Protein AF-A0A7S3SY01-F1 (afdb_monomer)

Secondary structure (DSSP, 8-state):
--------B-----------THHHHTTGGGS--TT--HHHHHHHHHHHHHHHHHHHHHHHHHHHHHHHHHHHHHHHHHHTT--GGGGTT--SSSPPPHHHHHHHHHHHHHHHHSTTHHHHHHHHHHHHHHHHHHT--TTTTEEEEPPP-----TTSHHHHHHHHHHHHHGGGEEEEEE---BSGGGT-SSBGGGSBS-TTT--BHHHHHHHHHHHHHHHTT-SSPPPEEEEE-TTTHHHHHHHHHHTGGGG--GGGEEEEEPPEEEPB-BTT-PBPEETTEEEEE-EEE--TTHHHHHHHHTSHHHHHHHTT--EEEEEETT-GGGGGTHHHHHHHHHHHT-SEEEEEE---TT-SS-EEEEEEE-S-SSSPPEEEEEEE-HHHHHHHHHHHTTTS--S---TTTSS-SSPEEEEEEEEEHHHHHHHHHHHTT---B-----BSSTT--BBSS--

InterPro domains:
  IPR002618 UDPGP family [PF01704] (169-316)
  IPR029044 Nucleotide-diphospho-sugar transferases [G3DSA:3.90.550.10] (64-455)
  IPR029044 Nucleotide-diphospho-sugar transferases [SSF53448] (73-449)
  IPR039741 UDP-sugar pyrophosphorylase [PTHR11952] (41-452)

Mean predicted aligned error: 10.49 Å

Structure (mmCIF, N/CA/C/O backbone):
data_AF-A0A7S3SY01-F1
#
_entry.id   AF-A0A7S3SY01-F1
#
loop_
_atom_site.group_PDB
_atom_site.id
_atom_site.type_symbol
_atom_site.label_atom_id
_atom_site.label_alt_id
_atom_site.label_comp_id
_atom_site.label_asym_id
_atom_site.label_entity_id
_atom_site.label_seq_id
_atom_site.pdbx_PDB_ins_code
_atom_s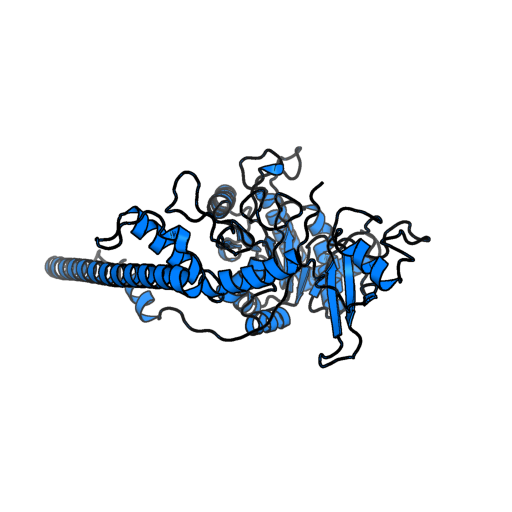ite.Cartn_x
_atom_site.Cartn_y
_atom_site.Cartn_z
_atom_site.occupancy
_atom_site.B_iso_or_equiv
_atom_site.auth_seq_id
_atom_site.auth_comp_id
_atom_site.auth_asym_id
_atom_site.auth_atom_id
_atom_site.pdbx_PDB_model_num
ATOM 1 N N . GLY A 1 1 ? 14.876 13.673 17.429 1.00 25.23 1 GLY A N 1
ATOM 2 C CA . GLY A 1 1 ? 14.169 13.145 16.247 1.00 25.23 1 GLY A CA 1
ATOM 3 C C . GLY A 1 1 ? 13.384 11.919 16.656 1.00 25.23 1 GLY A C 1
ATOM 4 O O . GLY A 1 1 ? 13.842 11.224 17.552 1.00 25.23 1 GLY A O 1
ATOM 5 N N . SER A 1 2 ? 12.212 11.679 16.065 1.00 22.50 2 S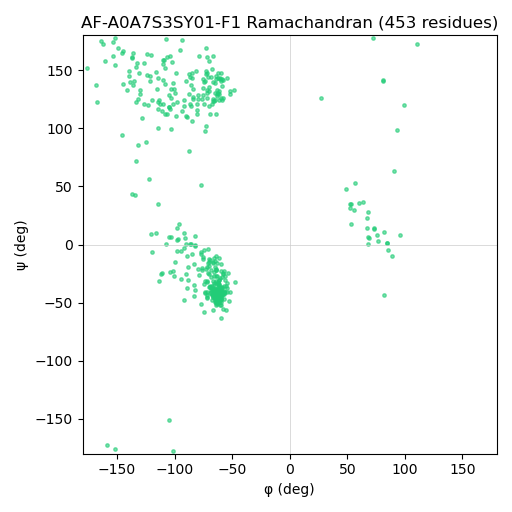ER A N 1
ATOM 6 C CA . SER A 1 2 ? 11.451 10.441 16.280 1.00 22.50 2 SER A CA 1
ATOM 7 C C . SER A 1 2 ? 11.623 9.534 15.068 1.00 22.50 2 SER A C 1
ATOM 9 O O . SER A 1 2 ? 10.975 9.753 14.044 1.00 22.50 2 SER A O 1
ATOM 11 N N . THR A 1 3 ? 12.516 8.564 15.196 1.00 22.56 3 THR A N 1
ATOM 12 C CA . THR A 1 3 ? 12.716 7.463 14.255 1.00 22.56 3 THR A CA 1
ATOM 13 C C . THR A 1 3 ? 11.440 6.622 14.182 1.00 22.56 3 THR A C 1
ATOM 15 O O . THR A 1 3 ? 10.848 6.311 15.215 1.00 22.56 3 THR A O 1
ATOM 18 N N . VAL A 1 4 ? 10.962 6.336 12.970 1.00 24.36 4 VAL A N 1
ATOM 19 C CA . VAL A 1 4 ? 9.691 5.633 12.735 1.00 24.36 4 VAL A CA 1
ATOM 20 C C . VAL A 1 4 ? 10.005 4.209 12.308 1.00 24.36 4 VAL A C 1
ATOM 22 O O . VAL A 1 4 ? 10.827 4.012 11.426 1.00 24.36 4 VAL A O 1
ATOM 25 N N . GLN A 1 5 ? 9.387 3.245 12.984 1.00 22.55 5 GLN A N 1
ATOM 26 C CA . GLN A 1 5 ? 9.589 1.815 12.799 1.00 22.55 5 GLN A CA 1
ATOM 27 C C . GLN A 1 5 ? 8.286 1.231 12.260 1.00 22.55 5 GLN A C 1
ATOM 29 O O . GLN A 1 5 ? 7.280 1.305 12.958 1.00 22.55 5 GLN A O 1
ATOM 34 N N . GLU A 1 6 ? 8.298 0.681 11.051 1.00 28.80 6 GLU A N 1
ATOM 35 C CA . GLU A 1 6 ? 7.210 -0.135 10.506 1.00 28.80 6 GLU A CA 1
ATOM 36 C C . GLU A 1 6 ? 7.752 -1.551 10.326 1.00 28.80 6 GLU A C 1
ATOM 38 O O . GLU A 1 6 ? 8.770 -1.699 9.654 1.00 28.80 6 GLU A O 1
ATOM 43 N N . ASN A 1 7 ? 7.148 -2.585 10.932 1.00 26.22 7 ASN A N 1
ATOM 44 C CA . ASN A 1 7 ? 7.417 -3.967 10.504 1.00 26.22 7 ASN A CA 1
ATOM 45 C C . ASN A 1 7 ? 6.472 -5.025 11.076 1.00 26.22 7 ASN A C 1
ATOM 47 O O . ASN A 1 7 ? 6.173 -5.033 12.267 1.00 26.22 7 ASN A O 1
ATOM 51 N N . MET A 1 8 ? 6.056 -5.940 10.204 1.00 30.03 8 MET A N 1
ATOM 52 C CA . MET A 1 8 ? 4.757 -6.601 10.259 1.00 30.03 8 MET A CA 1
ATOM 53 C C . MET A 1 8 ? 4.859 -8.155 10.125 1.00 30.03 8 MET A C 1
ATOM 55 O O . MET A 1 8 ? 5.697 -8.608 9.345 1.00 30.03 8 MET A O 1
ATOM 59 N N . SER A 1 9 ? 3.974 -8.962 10.770 1.00 29.03 9 SER A N 1
ATOM 60 C CA . SER A 1 9 ? 3.659 -10.416 10.487 1.00 29.03 9 SER A CA 1
ATOM 61 C C . SER A 1 9 ? 2.325 -10.906 11.165 1.00 29.03 9 SER A C 1
ATOM 63 O O . SER A 1 9 ? 1.754 -10.110 11.905 1.00 29.03 9 SER A O 1
ATOM 65 N N . GLU A 1 10 ? 1.745 -12.129 11.021 1.00 25.17 10 GLU A N 1
ATOM 66 C CA . GLU A 1 10 ? 1.272 -12.904 9.825 1.00 25.17 10 GLU A CA 1
ATOM 67 C C . GLU A 1 10 ? 0.272 -14.076 10.188 1.00 25.17 10 GLU A C 1
ATOM 69 O O . GLU A 1 10 ? 0.109 -14.381 11.363 1.00 25.17 10 GLU A O 1
ATOM 74 N N . ILE A 1 11 ? -0.343 -14.759 9.184 1.00 22.17 11 ILE A N 1
ATOM 75 C CA . ILE A 1 11 ? -0.982 -16.127 9.182 1.00 22.17 11 ILE A CA 1
ATOM 76 C C . ILE A 1 11 ? -2.530 -16.322 9.447 1.00 22.17 11 ILE A C 1
ATOM 78 O O . ILE A 1 11 ? -2.972 -16.566 10.562 1.00 22.17 11 ILE A O 1
ATOM 82 N N . SER A 1 12 ? -3.306 -16.467 8.345 1.00 19.11 12 SER A N 1
ATOM 83 C CA . SER A 1 12 ? -4.350 -17.505 8.014 1.00 19.11 12 SER A CA 1
ATOM 84 C C . SER A 1 12 ? -5.848 -17.558 8.495 1.00 19.11 12 SER A C 1
ATOM 86 O O . SER A 1 12 ? -6.167 -17.429 9.669 1.00 19.11 12 SER A O 1
ATOM 88 N N . VAL A 1 13 ? -6.709 -17.995 7.536 1.00 21.23 13 VAL A N 1
ATOM 89 C CA . VAL A 1 13 ? -7.993 -18.785 7.594 1.00 21.23 13 VAL A CA 1
ATOM 90 C C . VAL A 1 13 ? -9.406 -18.122 7.518 1.00 21.23 13 VAL A C 1
ATOM 92 O O . VAL A 1 13 ? -9.901 -17.498 8.449 1.00 21.23 13 VAL A O 1
ATOM 95 N N . SER A 1 14 ? -10.143 -18.552 6.469 1.00 21.08 14 SER A N 1
ATOM 96 C CA . SER A 1 14 ? -11.618 -18.663 6.261 1.00 21.08 14 SER A CA 1
ATOM 97 C C . SER A 1 14 ? -12.467 -17.437 5.869 1.00 21.08 14 SER A C 1
ATOM 99 O O . SER A 1 14 ? -12.270 -16.327 6.345 1.00 21.08 14 SER A O 1
ATOM 101 N N . ALA A 1 15 ? -13.446 -17.672 4.975 1.00 23.27 15 ALA A N 1
ATOM 102 C CA . ALA A 1 15 ? -14.316 -16.653 4.380 1.00 23.27 15 ALA A CA 1
ATOM 103 C C . ALA A 1 15 ? -15.758 -17.151 4.129 1.00 23.27 15 ALA A C 1
ATOM 105 O O . ALA A 1 15 ? -15.952 -18.243 3.595 1.00 23.27 15 ALA A O 1
ATOM 106 N N . SER A 1 16 ? -16.743 -16.300 4.438 1.00 25.44 16 SER A N 1
ATOM 107 C CA . SER A 1 16 ? -18.125 -16.246 3.910 1.00 25.44 16 SER A CA 1
ATOM 108 C C . SER A 1 16 ? -18.825 -15.014 4.528 1.00 25.44 16 SER A C 1
ATOM 110 O O . SER A 1 16 ? -18.440 -14.587 5.611 1.00 25.44 16 SER A O 1
ATOM 112 N N . SER A 1 17 ? -19.819 -14.345 3.934 1.00 31.20 17 SER A N 1
ATOM 113 C CA . SER A 1 17 ? -20.401 -14.378 2.577 1.00 31.20 17 SER A CA 1
ATOM 114 C C . SER A 1 17 ? -21.181 -13.070 2.325 1.00 31.20 17 SER A C 1
ATOM 116 O O . SER A 1 17 ? -21.596 -12.414 3.278 1.00 31.20 17 SER A O 1
ATOM 118 N N . GLY A 1 18 ? -21.403 -12.701 1.056 1.00 28.14 18 GLY A N 1
ATOM 119 C CA . GLY A 1 18 ? -22.212 -11.537 0.656 1.00 28.14 18 GLY A CA 1
ATOM 120 C C . GLY A 1 18 ? -23.689 -11.850 0.362 1.00 28.14 18 GLY A C 1
ATOM 121 O O . GLY A 1 18 ? -24.106 -13.007 0.381 1.00 28.14 18 GLY A O 1
ATOM 122 N N . LEU A 1 19 ? -24.461 -10.794 0.082 1.00 35.44 19 LEU A N 1
ATOM 123 C CA . LEU A 1 19 ? -25.889 -10.822 -0.282 1.00 35.44 19 LEU A CA 1
ATOM 124 C C . LEU A 1 19 ? -26.143 -11.370 -1.708 1.00 35.44 19 LEU A C 1
ATOM 126 O O . LEU A 1 19 ? -25.219 -11.442 -2.517 1.00 35.44 19 LEU A O 1
ATOM 130 N N . THR A 1 20 ? -27.381 -11.791 -2.005 1.00 42.66 20 THR A N 1
ATOM 131 C CA . THR A 1 20 ? -27.707 -12.689 -3.138 1.00 42.66 20 THR A CA 1
ATOM 132 C C . THR A 1 20 ? -28.359 -12.003 -4.352 1.00 42.66 20 THR A C 1
ATOM 134 O O . THR A 1 20 ? -28.907 -10.907 -4.254 1.00 42.66 20 THR A O 1
ATOM 137 N N . GLU A 1 21 ? -28.337 -12.677 -5.514 1.00 35.19 21 GLU A N 1
ATOM 138 C CA . GLU A 1 21 ? -28.852 -12.169 -6.805 1.00 35.19 21 GLU A CA 1
ATOM 139 C C . GLU A 1 21 ? -30.320 -11.697 -6.773 1.00 35.19 21 GLU A C 1
ATOM 141 O O . GLU A 1 21 ? -30.650 -10.702 -7.415 1.00 35.19 21 GLU A O 1
ATOM 146 N N . ASP A 1 22 ? -31.188 -12.315 -5.962 1.00 39.00 22 ASP A N 1
ATOM 147 C CA . ASP A 1 22 ? -32.607 -11.920 -5.821 1.00 39.00 22 ASP A CA 1
ATOM 148 C C . ASP A 1 22 ? -32.790 -10.489 -5.258 1.00 39.00 22 ASP A C 1
ATOM 150 O O . ASP A 1 22 ? -33.862 -9.889 -5.373 1.00 39.00 22 ASP A O 1
ATOM 154 N N . GLN A 1 23 ? -31.739 -9.910 -4.665 1.00 42.19 23 GLN A N 1
ATOM 155 C CA . GLN A 1 23 ? -31.722 -8.523 -4.189 1.00 42.19 23 GLN A CA 1
ATOM 156 C C . GLN A 1 23 ? -31.282 -7.527 -5.277 1.00 42.19 23 GLN A C 1
ATOM 158 O O . GLN A 1 23 ? -31.591 -6.341 -5.163 1.00 42.19 23 GLN A O 1
ATOM 163 N N . LEU A 1 24 ? -30.616 -7.989 -6.344 1.00 40.75 24 LEU A N 1
ATOM 164 C CA . LEU A 1 24 ? -30.212 -7.161 -7.487 1.00 40.75 24 LEU A CA 1
ATOM 165 C C . LEU A 1 24 ? -31.357 -7.004 -8.501 1.00 40.75 24 LEU A C 1
ATOM 167 O O . LEU A 1 24 ? -31.653 -5.882 -8.913 1.00 40.75 24 LEU A O 1
ATOM 171 N N . ASP A 1 25 ? -32.069 -8.087 -8.828 1.00 39.84 25 ASP A N 1
ATOM 172 C CA . ASP A 1 25 ? -33.169 -8.057 -9.811 1.00 39.84 25 ASP A CA 1
ATOM 173 C C . ASP A 1 25 ? -34.325 -7.125 -9.403 1.00 39.84 25 ASP A C 1
ATOM 175 O O . ASP A 1 25 ? -34.980 -6.507 -10.247 1.00 39.84 25 ASP A O 1
ATOM 179 N N . ARG A 1 26 ? -34.561 -6.953 -8.097 1.00 45.09 26 ARG A N 1
ATOM 180 C CA . ARG A 1 26 ? -35.640 -6.092 -7.580 1.00 45.09 26 ARG A CA 1
ATOM 181 C C . ARG A 1 26 ? -35.368 -4.595 -7.740 1.00 45.09 26 ARG A C 1
ATOM 183 O O . ARG A 1 26 ? -36.321 -3.819 -7.742 1.00 45.09 26 ARG A O 1
ATOM 190 N N . LEU A 1 27 ? -34.108 -4.186 -7.902 1.00 40.72 27 LEU A N 1
ATOM 191 C CA . LEU A 1 27 ? -33.744 -2.788 -8.167 1.00 40.72 27 LEU A CA 1
ATOM 192 C C . LEU A 1 27 ? -33.972 -2.394 -9.637 1.00 40.72 27 LEU A C 1
ATOM 194 O O . LEU A 1 27 ? -34.266 -1.234 -9.915 1.00 40.72 27 LEU A O 1
ATOM 198 N N . ALA A 1 28 ? -33.921 -3.350 -10.570 1.00 38.06 28 ALA A N 1
ATOM 199 C CA . ALA A 1 28 ? -34.097 -3.100 -12.005 1.00 38.06 28 ALA A CA 1
ATOM 200 C C . ALA A 1 28 ? -35.563 -2.851 -12.436 1.00 38.06 28 ALA A C 1
ATOM 202 O O . ALA A 1 28 ? -35.820 -2.414 -13.558 1.00 38.06 28 ALA A O 1
ATOM 203 N N . GLY A 1 29 ? -36.544 -3.119 -11.566 1.00 43.03 29 GLY A N 1
ATOM 204 C CA . GLY A 1 29 ? -37.974 -3.045 -11.899 1.00 43.03 29 GLY A CA 1
ATOM 205 C C . GLY A 1 29 ? -38.589 -1.637 -11.967 1.00 43.03 29 GLY A C 1
ATOM 206 O O . GLY A 1 29 ? -39.755 -1.513 -12.336 1.00 43.03 29 GLY A O 1
ATOM 207 N N . LEU A 1 30 ? -37.852 -0.582 -11.600 1.00 45.59 30 LEU A N 1
ATOM 208 C CA . LEU A 1 30 ? -38.417 0.754 -11.343 1.00 45.59 30 LEU A CA 1
ATOM 209 C C . LEU A 1 30 ? -38.505 1.694 -12.567 1.00 45.59 30 LEU A C 1
ATOM 211 O O . LEU A 1 30 ? -39.165 2.727 -12.480 1.00 45.59 30 LEU A O 1
ATOM 215 N N . GLU A 1 31 ? -37.907 1.355 -13.715 1.00 39.91 31 GLU A N 1
ATOM 216 C CA . GLU A 1 31 ? -37.742 2.290 -14.852 1.00 39.91 31 GLU A CA 1
ATOM 217 C C . GLU A 1 31 ? -38.793 2.187 -15.987 1.00 39.91 31 GLU A C 1
ATOM 219 O O . GLU A 1 31 ? -38.589 2.728 -17.074 1.00 39.91 31 GLU A O 1
ATOM 224 N N . ARG A 1 32 ? -39.936 1.504 -15.800 1.00 45.91 32 ARG A N 1
ATOM 225 C CA . ARG A 1 32 ? -40.962 1.346 -16.864 1.00 45.91 32 ARG A CA 1
ATOM 226 C C . ARG A 1 32 ? -42.390 1.652 -16.402 1.00 45.91 32 ARG A C 1
ATOM 228 O O . ARG A 1 32 ? -43.142 0.739 -16.078 1.00 45.91 32 ARG A O 1
ATOM 235 N N . LEU A 1 33 ? -42.792 2.928 -16.436 1.00 49.12 33 LEU A N 1
ATOM 236 C CA . LEU A 1 33 ? -44.135 3.371 -16.002 1.00 49.12 33 LEU A CA 1
ATOM 237 C C . LEU A 1 33 ? -45.012 4.067 -17.066 1.00 49.12 33 LEU A C 1
ATOM 239 O O . LEU A 1 33 ? -46.194 4.302 -16.813 1.00 49.12 33 LEU A O 1
ATOM 243 N N . ASP A 1 34 ? -44.504 4.357 -18.268 1.00 44.53 34 ASP A N 1
ATOM 244 C CA . ASP A 1 34 ? -45.186 5.290 -19.188 1.00 44.53 34 ASP A CA 1
ATOM 245 C C . ASP A 1 34 ? -46.277 4.699 -20.113 1.00 44.53 34 ASP A C 1
ATOM 247 O O . ASP A 1 34 ? -46.916 5.443 -20.855 1.00 44.53 34 ASP A O 1
ATOM 251 N N . ALA A 1 35 ? -46.568 3.392 -20.049 1.00 48.69 35 ALA A N 1
ATOM 252 C CA . ALA A 1 35 ? -47.452 2.708 -21.015 1.00 48.69 35 ALA A CA 1
ATOM 253 C C . ALA A 1 35 ? -48.718 2.028 -20.434 1.00 48.69 35 ALA A C 1
ATOM 255 O O . ALA A 1 35 ? -49.389 1.289 -21.150 1.00 48.69 35 ALA A O 1
ATOM 256 N N . LEU A 1 36 ? -49.055 2.245 -19.156 1.00 50.06 36 LEU A N 1
ATOM 257 C CA . LEU A 1 36 ? -50.156 1.544 -18.464 1.00 50.06 36 LEU A CA 1
ATOM 258 C C . LEU A 1 36 ? -51.472 2.344 -18.395 1.00 50.06 36 LEU A C 1
ATOM 260 O O . LEU A 1 36 ? -51.444 3.574 -18.270 1.00 50.06 36 LEU A O 1
ATOM 264 N N . ASP A 1 37 ? -52.613 1.640 -18.430 1.00 57.25 37 ASP A N 1
ATOM 265 C CA . ASP A 1 37 ? -53.967 2.212 -18.326 1.00 57.25 37 ASP A CA 1
ATOM 266 C C . ASP A 1 37 ? -54.238 2.818 -16.930 1.00 57.25 37 ASP A C 1
ATOM 268 O O . ASP A 1 37 ? -53.548 2.538 -15.950 1.00 57.25 37 ASP A O 1
ATOM 272 N N . ARG A 1 38 ? -55.264 3.670 -16.800 1.00 54.19 38 ARG A N 1
ATOM 273 C CA . ARG A 1 38 ? -55.612 4.362 -15.545 1.00 54.19 38 ARG A CA 1
ATOM 274 C C . ARG A 1 38 ? -55.922 3.417 -14.382 1.00 54.19 38 ARG A C 1
ATOM 276 O O . ARG A 1 38 ? -55.750 3.830 -13.234 1.00 54.19 38 ARG A O 1
ATOM 283 N N . ARG A 1 39 ? -56.401 2.198 -14.654 1.00 50.94 39 ARG A N 1
ATOM 284 C CA . ARG A 1 39 ? -56.648 1.187 -13.616 1.00 50.94 39 ARG A CA 1
ATOM 285 C C . ARG A 1 39 ? -55.336 0.546 -13.166 1.00 50.94 39 ARG A C 1
ATOM 287 O O . ARG A 1 39 ? -55.002 0.641 -11.989 1.00 50.94 39 ARG A O 1
ATOM 294 N N . ASP A 1 40 ? -54.542 0.069 -14.119 1.00 55.31 40 ASP A N 1
ATOM 295 C CA . ASP A 1 40 ? -53.221 -0.518 -13.878 1.00 55.31 40 ASP A CA 1
ATOM 296 C C . ASP A 1 40 ? -52.267 0.461 -13.177 1.00 55.31 40 ASP A C 1
ATOM 298 O O . ASP A 1 40 ? -51.531 0.070 -12.278 1.00 55.31 40 ASP A O 1
ATOM 302 N N . ARG A 1 41 ? -52.318 1.762 -13.507 1.00 50.66 41 ARG A N 1
ATOM 303 C CA . ARG A 1 41 ? -51.557 2.813 -12.803 1.00 50.66 41 ARG A CA 1
ATOM 304 C C . ARG A 1 41 ? -51.940 2.942 -11.327 1.00 50.66 41 ARG A C 1
ATOM 306 O O . ARG A 1 41 ? -51.076 3.252 -10.512 1.00 50.66 41 ARG A O 1
ATOM 313 N N . ARG A 1 42 ? -53.210 2.726 -10.965 1.00 54.91 42 ARG A N 1
ATOM 314 C CA . ARG A 1 42 ? -53.659 2.746 -9.560 1.00 54.91 42 ARG A CA 1
ATOM 315 C C . ARG A 1 42 ? -53.160 1.520 -8.807 1.00 54.91 42 ARG A C 1
ATOM 317 O O . ARG A 1 42 ? -52.629 1.672 -7.710 1.00 54.91 42 ARG A O 1
ATOM 324 N N . ASP A 1 43 ? -53.280 0.349 -9.419 1.00 59.88 43 ASP A N 1
ATOM 325 C CA . ASP A 1 43 ? -52.864 -0.914 -8.809 1.00 59.88 43 ASP A CA 1
ATOM 326 C C . ASP A 1 43 ? -51.325 -0.994 -8.696 1.00 59.88 43 ASP A C 1
ATOM 328 O O . ASP A 1 43 ? -50.801 -1.410 -7.664 1.00 59.88 43 ASP A O 1
ATOM 332 N N . ALA A 1 44 ? -50.587 -0.470 -9.683 1.00 53.44 44 ALA A N 1
ATOM 333 C CA . ALA A 1 44 ? -49.133 -0.301 -9.629 1.00 53.44 44 ALA A CA 1
ATOM 334 C C . ALA A 1 44 ? -48.687 0.709 -8.556 1.00 53.44 44 ALA A C 1
ATOM 336 O O . ALA A 1 44 ? -47.713 0.455 -7.849 1.00 53.44 44 ALA A O 1
ATOM 337 N N . CYS A 1 45 ? -49.402 1.828 -8.385 1.00 52.69 45 CYS A N 1
ATOM 338 C CA . CYS A 1 45 ? -49.097 2.799 -7.330 1.00 52.69 45 CYS A CA 1
ATOM 339 C C . CYS A 1 45 ? -49.327 2.196 -5.931 1.00 52.69 45 CYS A C 1
ATOM 341 O O . CYS A 1 45 ? -48.453 2.282 -5.072 1.00 52.69 45 CYS A O 1
ATOM 343 N N . ALA A 1 46 ? -50.440 1.482 -5.729 1.00 62.31 46 ALA A N 1
ATOM 344 C CA . ALA A 1 46 ? -50.715 0.767 -4.481 1.00 62.31 46 ALA A CA 1
ATOM 345 C C . ALA A 1 46 ? -49.679 -0.342 -4.196 1.00 62.31 46 ALA A C 1
ATOM 347 O O . ALA A 1 46 ? -49.280 -0.542 -3.047 1.00 62.31 46 ALA A O 1
ATOM 348 N N . ALA A 1 47 ? -49.196 -1.039 -5.231 1.00 63.41 47 ALA A N 1
ATOM 349 C CA . ALA A 1 47 ? -48.107 -2.006 -5.104 1.00 63.41 47 ALA A CA 1
ATOM 350 C C . ALA A 1 47 ? -46.771 -1.336 -4.727 1.00 63.41 47 ALA A C 1
ATOM 352 O O . ALA A 1 47 ? -46.045 -1.865 -3.883 1.00 63.41 47 ALA A O 1
ATOM 353 N N . ALA A 1 48 ? -46.465 -0.163 -5.290 1.00 49.62 48 ALA A N 1
ATOM 354 C CA . ALA A 1 48 ? -45.279 0.623 -4.948 1.00 49.62 48 ALA A CA 1
ATOM 355 C C . ALA A 1 48 ? -45.337 1.169 -3.508 1.00 49.62 48 ALA A C 1
ATOM 357 O O . ALA A 1 48 ? -44.355 1.057 -2.776 1.00 49.62 48 ALA A O 1
ATOM 358 N N . GLU A 1 49 ? -46.490 1.673 -3.055 1.00 54.53 49 GLU A N 1
ATOM 359 C CA . GLU A 1 49 ? -46.706 2.078 -1.657 1.00 54.53 49 GLU A CA 1
ATOM 360 C C . GLU A 1 49 ? -46.550 0.888 -0.696 1.00 54.53 49 GLU A C 1
ATOM 362 O O . GLU A 1 49 ? -45.848 0.985 0.313 1.00 54.53 49 GLU A O 1
ATOM 367 N N . ALA A 1 50 ? -47.132 -0.270 -1.025 1.00 64.50 50 ALA A N 1
ATOM 368 C CA . ALA A 1 50 ? -46.974 -1.490 -0.234 1.00 64.50 50 ALA A CA 1
ATOM 369 C C . ALA A 1 50 ? -45.511 -1.973 -0.189 1.00 64.50 50 ALA A C 1
ATOM 371 O O . ALA A 1 50 ? -45.044 -2.422 0.862 1.00 64.50 50 ALA A O 1
ATOM 372 N N . ALA A 1 51 ? -44.770 -1.851 -1.295 1.00 61.31 51 ALA A N 1
ATOM 373 C CA . ALA A 1 51 ? -43.342 -2.150 -1.354 1.00 61.31 51 ALA A CA 1
ATOM 374 C C . ALA A 1 51 ? -42.520 -1.171 -0.501 1.00 61.31 51 ALA A C 1
ATOM 376 O O . ALA A 1 51 ? -41.699 -1.621 0.293 1.00 61.31 51 ALA A O 1
ATOM 377 N N . ALA A 1 52 ? -42.788 0.136 -0.576 1.00 52.66 52 ALA A N 1
ATOM 378 C CA . ALA A 1 52 ? -42.123 1.157 0.237 1.00 52.66 52 ALA A CA 1
ATOM 379 C C . ALA A 1 52 ? -42.381 0.965 1.744 1.00 52.66 52 ALA A C 1
ATOM 381 O O . ALA A 1 52 ? -41.452 1.037 2.547 1.00 52.66 52 ALA A O 1
ATOM 382 N N . VAL A 1 53 ? -43.614 0.627 2.142 1.00 65.81 53 VAL A N 1
ATOM 383 C CA . VAL A 1 53 ? -43.946 0.276 3.537 1.00 65.81 53 VAL A CA 1
ATOM 384 C C . VAL A 1 53 ? -43.250 -1.017 3.978 1.00 65.81 53 VAL A C 1
ATOM 386 O O . VAL A 1 53 ? -42.885 -1.150 5.148 1.00 65.81 53 VAL A O 1
ATOM 389 N N . ARG A 1 54 ? -43.051 -1.982 3.072 1.00 67.69 54 ARG A N 1
ATOM 390 C CA . ARG A 1 54 ? -42.340 -3.235 3.369 1.00 67.69 54 ARG A CA 1
ATOM 391 C C . ARG A 1 54 ? -40.830 -3.022 3.492 1.00 67.69 54 ARG A C 1
ATOM 393 O O . ARG A 1 54 ? -40.249 -3.549 4.434 1.00 67.69 54 ARG A O 1
ATOM 400 N N . LEU A 1 55 ? -40.230 -2.216 2.617 1.00 57.81 55 LEU A N 1
ATOM 401 C CA . LEU A 1 55 ? -38.831 -1.780 2.697 1.00 57.81 55 LEU A CA 1
ATOM 402 C C . LEU A 1 55 ? -38.585 -1.005 3.994 1.00 57.81 55 LEU A C 1
ATOM 404 O O . LEU A 1 55 ? -37.801 -1.453 4.817 1.00 57.81 55 LEU A O 1
ATOM 408 N N . GLY A 1 56 ? -39.396 0.015 4.295 1.00 55.69 56 GLY A N 1
ATOM 409 C CA . GLY A 1 56 ? -39.308 0.757 5.559 1.00 55.69 56 GLY A CA 1
ATOM 410 C C . GLY A 1 56 ? -39.624 -0.062 6.824 1.00 55.69 56 GLY A C 1
ATOM 411 O O . GLY A 1 56 ? -39.416 0.423 7.937 1.00 55.69 56 GLY A O 1
ATOM 412 N N . ARG A 1 57 ? -40.133 -1.298 6.696 1.00 55.50 57 ARG A N 1
ATOM 413 C CA . ARG A 1 57 ? -40.198 -2.286 7.790 1.00 55.50 57 ARG A CA 1
ATOM 414 C C . ARG A 1 57 ? -38.938 -3.148 7.871 1.00 55.50 57 ARG A C 1
ATOM 416 O O . ARG A 1 57 ? -38.530 -3.452 8.986 1.00 55.50 57 ARG A O 1
ATOM 423 N N . LEU A 1 58 ? -38.339 -3.519 6.740 1.00 55.81 58 LEU A N 1
ATOM 424 C CA . LEU A 1 58 ? -37.049 -4.214 6.686 1.00 55.81 58 LEU A CA 1
ATOM 425 C C . LEU A 1 58 ? -35.933 -3.312 7.228 1.00 55.81 58 LEU A C 1
ATOM 427 O O . LEU A 1 58 ? -35.285 -3.705 8.187 1.00 55.81 58 LEU A O 1
ATOM 431 N N . ASP A 1 59 ? -35.837 -2.060 6.769 1.00 54.22 59 ASP A N 1
ATOM 432 C CA . ASP A 1 59 ? -34.869 -1.070 7.273 1.00 54.22 59 ASP A CA 1
ATOM 433 C C . ASP A 1 59 ? -34.969 -0.890 8.799 1.00 54.22 59 ASP A C 1
ATOM 435 O O . ASP A 1 59 ? -33.966 -0.751 9.497 1.00 54.22 59 ASP A O 1
ATOM 439 N N . ARG A 1 60 ? -36.193 -0.926 9.348 1.00 53.16 60 ARG A N 1
ATOM 440 C CA . ARG A 1 60 ? -36.417 -0.870 10.801 1.00 53.16 60 ARG A CA 1
ATOM 441 C C . ARG A 1 60 ? -35.948 -2.134 11.514 1.00 53.16 60 ARG A C 1
ATOM 443 O O . ARG A 1 60 ? -35.366 -2.010 12.587 1.00 53.16 60 ARG A O 1
ATOM 450 N N . LEU A 1 61 ? -36.190 -3.317 10.954 1.00 52.31 61 LEU A N 1
ATOM 451 C CA . LEU A 1 61 ? -35.714 -4.581 11.523 1.00 52.31 61 LEU A CA 1
ATOM 452 C C . LEU A 1 61 ? -34.182 -4.650 11.498 1.00 52.31 61 LEU A C 1
ATOM 454 O O . LEU A 1 61 ? -33.582 -4.925 12.535 1.00 52.31 61 LEU A O 1
ATOM 458 N N . ASP A 1 62 ? -33.563 -4.281 10.377 1.00 65.12 62 ASP A N 1
ATOM 459 C CA . ASP A 1 62 ? -32.108 -4.221 10.214 1.00 65.12 62 ASP A CA 1
ATOM 460 C C . ASP A 1 62 ? -31.479 -3.176 11.153 1.00 65.12 62 ASP A C 1
ATOM 462 O O . ASP A 1 62 ? -30.440 -3.433 11.761 1.00 65.12 62 ASP A O 1
ATOM 466 N N . SER A 1 63 ? -32.131 -2.020 11.353 1.00 67.44 63 SER A N 1
ATOM 467 C CA . SER A 1 63 ? -31.692 -1.017 12.337 1.00 67.44 63 SER A CA 1
ATOM 468 C C . SER A 1 63 ? -31.787 -1.515 13.783 1.00 67.44 63 SER A C 1
ATOM 470 O O . SER A 1 63 ? -30.894 -1.248 14.585 1.00 67.44 63 SER A O 1
ATOM 472 N N . PHE A 1 64 ? -32.829 -2.281 14.116 1.00 69.19 64 PHE A N 1
ATOM 473 C CA . PHE A 1 64 ? -33.042 -2.815 15.461 1.00 69.19 64 PHE A CA 1
ATOM 474 C C . PHE A 1 64 ? -32.039 -3.927 15.795 1.00 69.19 64 PHE A C 1
ATOM 476 O O . PHE A 1 64 ? -31.497 -3.959 16.902 1.00 69.19 64 PHE A O 1
ATOM 483 N N . ASP A 1 65 ? -31.752 -4.800 14.826 1.00 82.06 65 ASP A N 1
ATOM 484 C CA . ASP A 1 65 ? -30.690 -5.801 14.919 1.00 82.06 65 ASP A CA 1
ATOM 485 C C . ASP A 1 65 ? -29.307 -5.133 15.009 1.00 82.06 65 ASP A C 1
ATOM 487 O O . ASP A 1 65 ? -28.534 -5.437 15.916 1.00 82.06 65 ASP A O 1
ATOM 491 N N . ALA A 1 66 ? -29.014 -4.128 14.175 1.00 85.19 66 ALA A N 1
ATOM 492 C CA . ALA A 1 66 ? -27.763 -3.371 14.256 1.00 85.19 66 ALA A CA 1
ATOM 493 C C . ALA A 1 66 ? -27.573 -2.679 15.621 1.00 85.19 66 ALA A C 1
ATOM 495 O O . ALA A 1 66 ? -26.492 -2.760 16.205 1.00 85.19 66 ALA A O 1
ATOM 496 N N . GLU A 1 67 ? -28.607 -2.055 16.189 1.00 86.25 67 GLU A N 1
ATOM 497 C CA . GLU A 1 67 ? -28.525 -1.507 17.546 1.00 86.25 67 GLU A CA 1
ATOM 498 C C . GLU A 1 67 ? -28.280 -2.593 18.608 1.00 86.25 67 GLU A C 1
ATOM 500 O O . GLU A 1 67 ? -27.480 -2.400 19.528 1.00 86.25 67 GLU A O 1
ATOM 505 N N . ALA A 1 68 ? -28.956 -3.743 18.506 1.00 88.31 68 ALA A N 1
ATOM 506 C CA . ALA A 1 68 ? -28.766 -4.857 19.433 1.00 88.31 68 ALA A CA 1
ATOM 507 C C . ALA A 1 68 ? -27.342 -5.434 19.347 1.00 88.31 68 ALA A C 1
ATOM 509 O O . ALA A 1 68 ? -26.708 -5.662 20.382 1.00 88.31 68 ALA A O 1
ATOM 510 N N . GLN A 1 69 ? -26.808 -5.587 18.134 1.00 91.56 69 GLN A N 1
ATOM 511 C CA . GLN A 1 69 ? -25.427 -5.994 17.871 1.00 91.56 69 GLN A CA 1
ATOM 512 C C . GLN A 1 69 ? -24.419 -4.978 18.417 1.00 91.56 69 GLN A C 1
ATOM 514 O O . GLN A 1 69 ? -23.449 -5.379 19.060 1.00 91.56 69 GLN A O 1
ATOM 519 N N . GLY A 1 70 ? -24.658 -3.676 18.230 1.00 92.75 70 GLY A N 1
ATOM 520 C CA . GLY A 1 70 ? -23.812 -2.603 18.761 1.00 92.75 70 GLY A CA 1
ATOM 521 C C . GLY A 1 70 ? -23.771 -2.585 20.292 1.00 92.75 70 GLY A C 1
ATOM 522 O O . GLY A 1 70 ? -22.689 -2.509 20.879 1.00 92.75 70 GLY A O 1
ATOM 523 N N . ARG A 1 7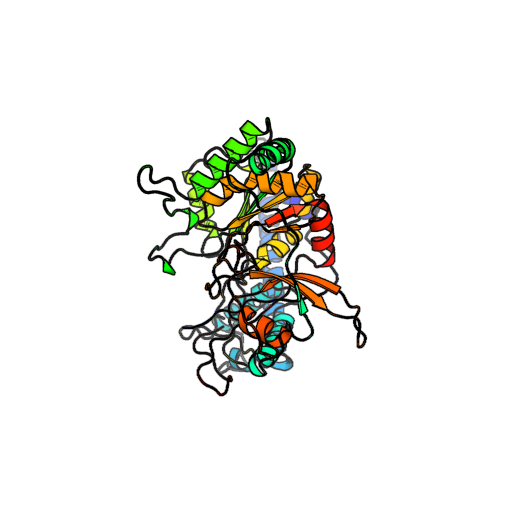1 ? -24.925 -2.749 20.958 1.00 91.62 71 ARG A N 1
ATOM 524 C CA . ARG A 1 71 ? -25.004 -2.922 22.424 1.00 91.62 71 ARG A CA 1
ATOM 525 C C . ARG A 1 71 ? -24.252 -4.168 22.898 1.00 91.62 71 ARG A C 1
ATOM 527 O O . ARG A 1 71 ? -23.481 -4.090 23.852 1.00 91.62 71 ARG A O 1
ATOM 534 N N . ALA A 1 72 ? -24.455 -5.307 22.234 1.00 93.19 72 ALA A N 1
ATOM 535 C CA . ALA A 1 72 ? -23.795 -6.562 22.586 1.00 93.19 72 ALA A CA 1
ATOM 536 C C . ALA A 1 72 ? -22.271 -6.502 22.379 1.00 93.19 72 ALA A C 1
ATOM 538 O O . ALA A 1 72 ? -21.523 -7.037 23.195 1.00 93.19 72 ALA A O 1
ATOM 539 N N . LEU A 1 73 ? -21.806 -5.834 21.319 1.00 95.19 73 LEU A N 1
ATOM 540 C CA . LEU A 1 73 ? -20.389 -5.584 21.062 1.00 95.19 73 LEU A CA 1
ATOM 541 C C . LEU A 1 73 ? -19.772 -4.694 22.144 1.00 95.19 73 LEU A C 1
ATOM 543 O O . LEU A 1 73 ? -18.752 -5.072 22.710 1.00 95.19 73 LEU A O 1
ATOM 547 N N . LEU A 1 74 ? -20.396 -3.556 22.471 1.00 94.44 74 LEU A N 1
ATOM 548 C CA . LEU A 1 74 ? -19.911 -2.671 23.534 1.00 94.44 74 LEU A CA 1
ATOM 549 C C . LEU A 1 74 ? -19.800 -3.417 24.872 1.00 94.44 74 LEU A C 1
ATOM 551 O O . LEU A 1 74 ? -18.788 -3.291 25.555 1.00 94.44 74 LEU A O 1
ATOM 555 N N . LYS A 1 75 ? -20.787 -4.260 25.206 1.00 93.56 75 LYS A N 1
ATOM 556 C CA . LYS A 1 75 ? -20.734 -5.106 26.405 1.00 93.56 75 LYS A CA 1
ATOM 557 C C . LYS A 1 75 ? -19.535 -6.067 26.394 1.00 93.56 75 LYS A C 1
ATOM 559 O O . LYS A 1 75 ? -18.827 -6.125 27.390 1.00 93.56 75 LYS A O 1
ATOM 564 N N . ARG A 1 76 ? -19.261 -6.769 25.283 1.00 94.62 76 ARG A N 1
ATOM 565 C CA . ARG A 1 76 ? -18.068 -7.639 25.173 1.00 94.62 76 ARG A CA 1
ATOM 566 C C . ARG A 1 76 ? -16.763 -6.852 25.294 1.00 94.62 76 ARG A C 1
ATOM 568 O O . ARG A 1 76 ? -15.860 -7.277 26.001 1.00 94.62 76 ARG A O 1
ATOM 575 N N . LEU A 1 77 ? -16.668 -5.684 24.658 1.00 95.25 77 LEU A N 1
ATOM 576 C CA . LEU A 1 77 ? -15.475 -4.836 24.747 1.00 95.25 77 LEU A CA 1
ATOM 577 C C . LEU A 1 77 ? -15.190 -4.396 26.191 1.00 95.25 77 LEU A C 1
ATOM 579 O O . LEU A 1 77 ? -14.035 -4.379 26.609 1.00 95.25 77 LEU A O 1
ATOM 583 N N . VAL A 1 78 ? -16.234 -4.077 26.958 1.00 94.44 78 VAL A N 1
ATOM 584 C CA . VAL A 1 78 ? -16.135 -3.768 28.391 1.00 94.44 78 VAL A CA 1
ATOM 585 C C . VAL A 1 78 ? -15.716 -5.009 29.189 1.00 94.44 78 VAL A C 1
ATOM 587 O O . VAL A 1 78 ? -14.691 -4.965 29.861 1.00 94.44 78 VAL A O 1
ATOM 590 N N . ASP A 1 79 ? -16.462 -6.112 29.082 1.00 93.00 79 ASP A N 1
ATOM 591 C CA . ASP A 1 79 ? -16.308 -7.289 29.953 1.00 93.00 79 ASP A CA 1
ATOM 592 C C . ASP A 1 79 ? -15.063 -8.146 29.650 1.00 93.00 79 ASP A C 1
ATOM 594 O O . ASP A 1 79 ? -14.489 -8.749 30.555 1.00 93.00 79 ASP A O 1
ATOM 598 N N . GLU A 1 80 ? -14.666 -8.242 28.378 1.00 93.69 80 GLU A N 1
ATOM 599 C CA . GLU A 1 80 ? -13.632 -9.168 27.886 1.00 93.69 80 GLU A CA 1
ATOM 600 C C . GLU A 1 80 ? -12.388 -8.419 27.381 1.00 93.69 80 GLU A C 1
ATOM 602 O O . GLU A 1 80 ? -11.262 -8.907 27.505 1.00 93.69 80 GLU A O 1
ATOM 607 N N . CYS A 1 81 ? -12.562 -7.209 26.836 1.00 93.75 81 CYS A N 1
ATOM 608 C CA . CYS A 1 81 ? -11.472 -6.424 26.250 1.00 93.75 81 CYS A CA 1
ATOM 609 C C . CYS A 1 81 ? -11.005 -5.246 27.123 1.00 93.75 81 CYS A C 1
ATOM 611 O O . CYS A 1 81 ? -10.141 -4.493 26.668 1.00 93.75 81 CYS A O 1
ATOM 613 N N . GLY A 1 82 ? -11.494 -5.089 28.360 1.00 93.69 82 GLY A N 1
ATOM 614 C CA . GLY A 1 82 ? -11.053 -4.043 29.298 1.00 93.69 82 GLY A CA 1
ATOM 615 C C . GLY A 1 82 ? -11.200 -2.631 28.724 1.00 93.69 82 GLY A C 1
ATOM 616 O O . GLY A 1 82 ? -10.215 -1.901 28.606 1.00 93.69 82 GLY A O 1
ATOM 617 N N . GLN A 1 83 ? -12.403 -2.312 28.239 1.00 95.75 83 GLN A N 1
ATOM 618 C CA . GLN A 1 83 ? -12.766 -1.015 27.652 1.00 95.75 83 GLN A CA 1
ATOM 619 C C . GLN A 1 83 ? -13.814 -0.284 28.513 1.00 95.75 83 GLN A C 1
ATOM 621 O O . GLN A 1 83 ? -14.714 0.382 27.996 1.00 95.75 83 GLN A O 1
ATOM 626 N N . GLU A 1 84 ? -13.741 -0.434 29.839 1.00 94.81 84 GLU A N 1
ATOM 627 C CA . GLU A 1 84 ? -14.715 0.094 30.805 1.00 94.81 84 GLU A CA 1
ATOM 628 C C . GLU A 1 84 ? -14.877 1.621 30.725 1.00 94.81 84 GLU A C 1
ATOM 630 O O . GLU A 1 84 ? -15.934 2.158 31.065 1.00 94.81 84 GLU A O 1
ATOM 635 N N . HIS A 1 85 ? -13.857 2.339 30.242 1.00 93.94 85 HIS A N 1
ATOM 636 C CA . HIS A 1 85 ? -13.908 3.791 30.061 1.00 93.94 85 HIS A CA 1
ATOM 637 C C . HIS A 1 85 ? -14.948 4.234 29.025 1.00 93.94 85 HIS A C 1
ATOM 639 O O . HIS A 1 85 ? -15.495 5.324 29.176 1.00 93.94 85 HIS A O 1
ATOM 645 N N . LEU A 1 86 ? -15.278 3.391 28.035 1.00 93.25 86 LEU A N 1
ATOM 646 C CA . LEU A 1 86 ? -16.278 3.689 26.997 1.00 93.25 86 LEU A CA 1
ATOM 647 C C . LEU A 1 86 ? -17.705 3.847 27.549 1.00 93.25 86 LEU A C 1
ATOM 649 O O . LEU A 1 86 ? -18.554 4.428 26.881 1.00 93.25 86 LEU A O 1
ATOM 653 N N . VAL A 1 87 ? -17.970 3.335 28.756 1.00 90.88 87 VAL A N 1
ATOM 654 C CA . VAL A 1 87 ? -19.260 3.452 29.463 1.00 90.88 87 VAL A CA 1
ATOM 655 C C . VAL A 1 87 ? -19.145 4.249 30.770 1.00 90.88 87 VAL A C 1
ATOM 657 O O . VAL A 1 87 ? -20.076 4.282 31.581 1.00 90.88 87 VAL A O 1
ATOM 660 N N . SER A 1 88 ? -17.997 4.889 31.010 1.00 85.50 88 SER A N 1
ATOM 661 C CA . SER A 1 88 ? -17.753 5.650 32.234 1.00 85.50 88 SER A CA 1
ATOM 662 C C . SER A 1 88 ? -18.667 6.875 32.309 1.00 85.50 88 SER A C 1
ATOM 664 O O . SER A 1 88 ? -18.709 7.703 31.402 1.00 85.50 88 SER A O 1
ATOM 666 N N . GLY A 1 89 ? -19.419 6.988 33.405 1.00 77.50 89 GLY A N 1
ATOM 667 C CA . GLY A 1 89 ? -20.396 8.060 33.616 1.00 77.50 89 GLY A CA 1
ATOM 668 C C . GLY A 1 89 ? -21.782 7.817 33.004 1.00 77.50 89 GLY A C 1
ATOM 669 O O . GLY A 1 89 ? -22.652 8.676 33.148 1.00 77.50 89 GLY A O 1
ATOM 670 N N . TRP A 1 90 ? -22.033 6.673 32.359 1.00 82.12 90 TRP A N 1
ATOM 671 C CA . TRP A 1 90 ? -23.363 6.346 31.830 1.00 82.12 90 TRP A CA 1
ATOM 672 C C . TRP A 1 90 ? -24.268 5.723 32.917 1.00 82.12 90 TRP A C 1
ATOM 674 O O . TRP A 1 90 ? -23.828 4.823 33.641 1.00 82.12 90 TRP A O 1
ATOM 684 N N . PRO A 1 91 ? -25.537 6.162 33.064 1.00 75.38 91 PRO A N 1
ATOM 685 C CA . PRO A 1 91 ? -26.487 5.537 33.984 1.00 75.38 91 PRO A CA 1
ATOM 686 C C . PRO A 1 91 ? -26.811 4.100 33.553 1.00 75.38 91 PRO A C 1
ATOM 688 O O . PRO A 1 91 ? -27.158 3.869 32.399 1.00 75.38 91 PRO A O 1
ATOM 691 N N . ARG A 1 92 ? -26.733 3.142 34.485 1.00 67.56 92 ARG A N 1
ATOM 692 C CA . ARG A 1 92 ? -26.864 1.702 34.182 1.00 67.56 92 ARG A CA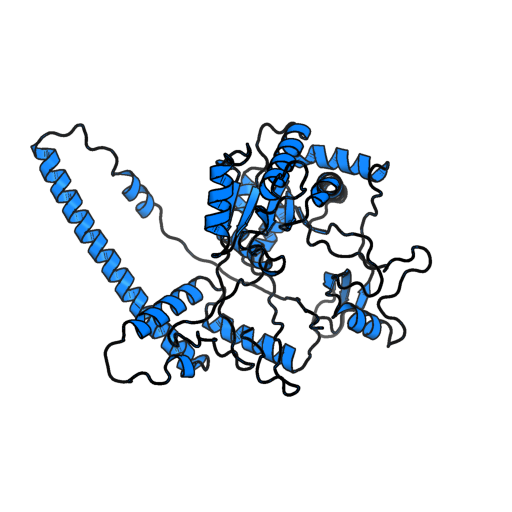 1
ATOM 693 C C . ARG A 1 92 ? -28.298 1.228 33.914 1.00 67.56 92 ARG A C 1
ATOM 695 O O . ARG A 1 92 ? -28.471 0.207 33.260 1.00 67.56 92 ARG A O 1
ATOM 702 N N . ASP A 1 93 ? -29.298 1.984 34.367 1.00 67.56 93 ASP A N 1
ATOM 703 C CA . ASP A 1 93 ? -30.705 1.563 34.416 1.00 67.56 93 ASP A CA 1
ATOM 704 C C . ASP A 1 93 ? -31.622 2.509 33.612 1.00 67.56 93 ASP A C 1
ATOM 706 O O . ASP A 1 93 ? -32.562 3.103 34.146 1.00 67.56 93 ASP A O 1
ATOM 710 N N . ARG A 1 94 ? -31.329 2.708 32.318 1.00 80.06 94 ARG A N 1
ATOM 711 C CA . ARG A 1 94 ? -32.147 3.540 31.412 1.00 80.06 94 ARG A CA 1
ATOM 712 C C . ARG A 1 94 ? -32.113 3.067 29.957 1.00 80.06 94 ARG A C 1
ATOM 714 O O . ARG A 1 94 ? -31.256 2.279 29.569 1.00 80.06 94 ARG A O 1
ATOM 721 N N . GLU A 1 95 ? -33.000 3.624 29.132 1.00 75.50 95 GLU A N 1
ATOM 722 C CA . GLU A 1 95 ? -32.836 3.577 27.676 1.00 75.50 95 GLU A CA 1
ATOM 723 C C . GLU A 1 95 ? -31.584 4.337 27.230 1.00 75.50 95 GLU A C 1
ATOM 725 O O . GLU A 1 95 ? -31.241 5.387 27.784 1.00 75.50 95 GLU A O 1
ATOM 730 N N . ALA A 1 96 ? -30.936 3.823 26.182 1.00 77.88 96 ALA A N 1
ATOM 731 C CA . ALA A 1 96 ? -29.702 4.395 25.671 1.00 77.88 96 ALA A CA 1
ATOM 732 C C . ALA A 1 96 ? -29.882 5.850 25.202 1.00 77.88 96 ALA A C 1
ATOM 734 O O . ALA A 1 96 ? -30.910 6.208 24.609 1.00 77.88 96 ALA A O 1
ATOM 735 N N . SER A 1 97 ? -28.873 6.696 25.424 1.00 85.25 97 SER A N 1
ATOM 736 C CA . SER A 1 97 ? -28.874 8.063 24.880 1.00 85.25 97 SER A CA 1
ATOM 737 C C . SER A 1 97 ? -28.622 8.073 23.361 1.00 85.25 97 SER A C 1
ATOM 739 O O . SER A 1 97 ? -28.254 7.063 22.756 1.00 85.25 97 SER A O 1
ATOM 741 N N . ALA A 1 98 ? -28.816 9.230 22.719 1.00 88.44 98 ALA A N 1
ATOM 742 C CA . ALA A 1 98 ? -28.416 9.421 21.324 1.00 88.44 98 ALA A CA 1
ATOM 743 C C . ALA A 1 98 ? -26.892 9.282 21.124 1.00 88.44 98 ALA A C 1
ATOM 745 O O . ALA A 1 98 ? -26.452 8.792 20.086 1.00 88.44 98 ALA A O 1
ATOM 746 N N . ASP A 1 99 ? -26.098 9.663 22.125 1.00 89.00 99 ASP A N 1
ATOM 747 C CA . ASP A 1 99 ? -24.640 9.521 22.131 1.00 89.00 99 ASP A CA 1
ATOM 748 C C . ASP A 1 99 ? -24.218 8.065 22.330 1.00 89.00 99 ASP A C 1
ATOM 750 O O . ASP A 1 99 ? -23.359 7.566 21.609 1.00 89.00 99 ASP A O 1
ATOM 754 N N . GLU A 1 100 ? -24.904 7.339 23.214 1.00 89.69 100 GLU A N 1
ATOM 755 C CA . GLU A 1 100 ? -24.653 5.912 23.429 1.00 89.69 100 GLU A CA 1
ATOM 756 C C . GLU A 1 100 ? -24.944 5.095 22.161 1.00 89.69 100 GLU A C 1
ATOM 758 O O . GLU A 1 100 ? -24.126 4.270 21.747 1.00 89.69 100 GLU A O 1
ATOM 763 N N . ARG A 1 101 ? -26.069 5.379 21.482 1.00 90.75 101 ARG A N 1
ATOM 764 C CA . ARG A 1 101 ? -26.391 4.800 20.163 1.00 90.75 101 ARG A CA 1
ATOM 765 C C . ARG A 1 101 ? -25.365 5.184 19.092 1.00 90.75 101 ARG A C 1
ATOM 767 O O . ARG A 1 101 ? -25.017 4.333 18.270 1.00 90.75 101 ARG A O 1
ATOM 774 N N . ARG A 1 102 ? -24.856 6.426 19.096 1.00 92.94 102 ARG A N 1
ATOM 775 C CA . ARG A 1 102 ? -23.800 6.880 18.169 1.00 92.94 102 ARG A CA 1
ATOM 776 C C . ARG A 1 102 ? -22.514 6.074 18.367 1.00 92.94 102 ARG A C 1
ATOM 778 O O . ARG A 1 102 ? -21.999 5.543 17.384 1.00 92.94 102 ARG A O 1
ATOM 785 N N . LEU A 1 103 ? -22.057 5.907 19.611 1.00 94.19 103 LEU A N 1
ATOM 786 C CA . LEU A 1 103 ? -20.874 5.101 19.924 1.00 94.19 103 LEU A CA 1
ATOM 787 C C . LEU A 1 103 ? -21.073 3.635 19.512 1.00 94.19 103 LEU A C 1
ATOM 789 O O . LEU A 1 103 ? -20.245 3.081 18.795 1.00 94.19 103 LEU A O 1
ATOM 793 N N . GLN A 1 104 ? -22.194 3.018 19.898 1.00 94.38 104 GLN A N 1
ATOM 794 C CA . GLN A 1 104 ? -22.526 1.628 19.543 1.00 94.38 104 GLN A CA 1
ATOM 795 C C . GLN A 1 104 ? -22.534 1.402 18.022 1.00 94.38 104 GLN A C 1
ATOM 797 O O . GLN A 1 104 ? -21.999 0.401 17.544 1.00 94.38 104 GLN A O 1
ATOM 802 N N . SER A 1 105 ? -23.078 2.356 17.260 1.00 94.19 105 SER A N 1
ATOM 803 C CA . SER A 1 105 ? -23.089 2.316 15.791 1.00 94.19 105 SER A CA 1
ATOM 804 C C . SER A 1 105 ? -21.680 2.440 15.202 1.00 94.19 105 SER A C 1
ATOM 806 O O . SER A 1 105 ? -21.328 1.688 14.293 1.00 94.19 105 SER A O 1
ATOM 808 N N . GLN A 1 106 ? -20.850 3.344 15.739 1.00 94.94 106 GLN A N 1
ATOM 809 C CA . GLN A 1 106 ? -19.458 3.508 15.308 1.00 94.94 106 GLN A CA 1
ATOM 810 C C . GLN A 1 106 ? -18.631 2.242 15.587 1.00 94.94 106 GLN A C 1
ATOM 812 O O . GLN A 1 106 ? -17.920 1.763 14.704 1.00 94.94 106 GLN A O 1
ATOM 817 N N . LEU A 1 107 ? -18.751 1.673 16.791 1.00 95.69 107 LEU A N 1
ATOM 818 C CA . LEU A 1 107 ? -18.055 0.446 17.185 1.00 95.69 107 LEU A CA 1
ATOM 819 C C . LEU A 1 107 ? -18.462 -0.738 16.300 1.00 95.69 107 LEU A C 1
ATOM 821 O O . LEU A 1 107 ? -17.595 -1.500 15.878 1.00 95.69 107 LEU A O 1
ATOM 825 N N . LEU A 1 108 ? -19.751 -0.876 15.967 1.00 94.94 108 LEU A N 1
ATOM 826 C CA . LEU A 1 108 ? -20.227 -1.933 15.071 1.00 94.94 108 LEU A CA 1
ATOM 827 C C . LEU A 1 108 ? -19.700 -1.764 13.639 1.00 94.94 108 LEU A C 1
ATOM 829 O O . LEU A 1 108 ? -19.315 -2.752 13.014 1.00 94.94 108 LEU A O 1
ATOM 833 N N . ALA A 1 109 ? -19.639 -0.532 13.127 1.00 92.38 109 ALA A N 1
ATOM 834 C CA . ALA A 1 109 ? -19.047 -0.249 11.819 1.00 92.38 109 ALA A CA 1
ATOM 835 C C . ALA A 1 109 ? -17.549 -0.613 11.779 1.00 92.38 109 ALA A C 1
ATOM 837 O O . ALA A 1 109 ? -17.107 -1.271 10.838 1.00 92.38 109 ALA A O 1
ATOM 838 N N . LEU A 1 110 ? -16.794 -0.264 12.828 1.00 93.06 110 LEU A N 1
ATOM 839 C CA . LEU A 1 110 ? -15.376 -0.621 12.980 1.00 93.06 110 LEU A CA 1
ATOM 840 C C . LEU A 1 110 ? -15.173 -2.138 13.133 1.00 93.06 110 LEU A C 1
ATOM 842 O O . LEU A 1 110 ? -14.317 -2.720 12.476 1.00 93.06 110 LEU A O 1
ATOM 846 N N . HIS A 1 111 ? -15.991 -2.815 13.942 1.00 94.06 111 HIS A N 1
ATOM 847 C CA . HIS A 1 111 ? -15.930 -4.274 14.091 1.00 94.06 111 HIS A CA 1
ATOM 848 C C . HIS A 1 111 ? -16.216 -5.003 12.767 1.00 94.06 111 HIS A C 1
ATOM 850 O O . HIS A 1 111 ? -15.592 -6.021 12.493 1.00 94.06 111 HIS A O 1
ATOM 856 N N . ARG A 1 112 ? -17.104 -4.474 11.914 1.00 89.44 112 ARG A N 1
ATOM 857 C CA . ARG A 1 112 ? -17.384 -5.040 10.581 1.00 89.44 112 ARG A CA 1
ATOM 858 C C . ARG A 1 112 ? -16.294 -4.749 9.536 1.00 89.44 112 ARG A C 1
ATOM 860 O O . ARG A 1 112 ? -16.227 -5.469 8.544 1.00 89.44 112 ARG A O 1
ATOM 867 N N . SER A 1 113 ? -15.467 -3.712 9.711 1.00 85.00 113 SER A N 1
ATOM 868 C CA . SER A 1 113 ? -14.401 -3.363 8.754 1.00 85.00 113 SER A CA 1
ATOM 869 C C . SER A 1 113 ? -13.052 -4.035 9.048 1.00 85.00 113 SER A C 1
ATOM 871 O O . SER A 1 113 ? -12.257 -4.225 8.121 1.00 85.00 113 SER A O 1
ATOM 873 N N . LEU A 1 114 ? -12.808 -4.401 10.311 1.00 85.06 114 LEU A N 1
ATOM 874 C CA . LEU A 1 114 ? -11.563 -4.986 10.815 1.00 85.06 114 LEU A CA 1
ATOM 875 C C . LEU A 1 114 ? -11.506 -6.513 10.652 1.00 85.06 114 LEU A C 1
ATOM 877 O O . LEU A 1 114 ? -12.448 -7.234 10.981 1.00 85.06 114 LEU A O 1
ATOM 881 N N . ALA A 1 115 ? -10.348 -7.029 10.230 1.00 80.06 115 ALA A N 1
ATOM 882 C CA . ALA A 1 115 ? -10.082 -8.466 10.238 1.00 80.06 115 ALA A CA 1
ATOM 883 C C . ALA A 1 115 ? -10.046 -9.001 11.684 1.00 80.06 115 ALA A C 1
ATOM 885 O O . ALA A 1 115 ? -9.283 -8.509 12.523 1.00 80.06 115 ALA A O 1
ATOM 886 N N . GLY A 1 116 ? -10.881 -10.004 11.973 1.00 84.44 116 GLY A N 1
ATOM 887 C CA . GLY A 1 116 ? -11.060 -10.546 13.325 1.00 84.44 116 GLY A CA 1
ATOM 888 C C . GLY A 1 116 ? -11.848 -9.640 14.280 1.00 84.44 116 GLY A C 1
ATOM 889 O O . GLY A 1 116 ? -11.810 -9.870 15.483 1.00 84.44 116 GLY A O 1
ATOM 890 N N . GLY A 1 117 ? -12.543 -8.616 13.773 1.00 91.00 117 GLY A N 1
ATOM 891 C CA . GLY A 1 117 ? -13.367 -7.732 14.592 1.00 91.00 117 GLY A CA 1
ATOM 892 C C . GLY A 1 117 ? -12.581 -6.768 15.485 1.00 91.00 117 GLY A C 1
ATOM 893 O O . GLY A 1 117 ? -11.351 -6.753 15.534 1.00 91.00 117 GLY A O 1
ATOM 894 N N . LEU A 1 118 ? -13.324 -5.920 16.196 1.00 93.94 118 LEU A N 1
ATOM 895 C CA . LEU A 1 118 ? -12.769 -4.904 17.098 1.00 93.94 118 LEU A CA 1
ATOM 896 C C . LEU A 1 118 ? -12.174 -5.505 18.387 1.00 93.94 118 LEU A C 1
ATOM 898 O O . LEU A 1 118 ? -11.194 -4.995 18.919 1.00 93.94 118 LEU A O 1
ATOM 902 N N . ASP A 1 119 ? -12.735 -6.616 18.850 1.00 91.94 119 ASP A N 1
ATOM 903 C CA . ASP A 1 119 ? -12.218 -7.468 19.922 1.00 91.94 119 ASP A CA 1
ATOM 904 C C . ASP A 1 119 ? -10.874 -8.111 19.534 1.00 91.94 119 ASP A C 1
ATOM 906 O O . ASP A 1 119 ? -9.874 -7.905 20.227 1.00 91.94 119 ASP A O 1
ATOM 910 N N . GLY A 1 120 ? -10.796 -8.775 18.373 1.00 92.00 120 GLY A N 1
ATOM 911 C CA . GLY A 1 120 ? -9.530 -9.276 17.833 1.00 92.00 120 GLY A CA 1
ATOM 912 C C . GLY A 1 120 ? -8.490 -8.173 17.605 1.00 92.00 120 GLY A C 1
ATOM 913 O O . GLY A 1 120 ? -7.309 -8.390 17.872 1.00 92.00 120 GLY A O 1
ATOM 914 N N . TYR A 1 121 ? -8.913 -6.977 17.181 1.00 93.25 121 TYR A N 1
ATOM 915 C CA . TYR A 1 121 ? -8.037 -5.806 17.057 1.00 93.25 121 TYR A CA 1
ATOM 916 C C . TYR A 1 121 ? -7.430 -5.379 18.403 1.00 93.25 121 TYR A C 1
ATOM 918 O O . TYR A 1 121 ? -6.216 -5.205 18.486 1.00 93.25 121 TYR A O 1
ATOM 926 N N . VAL A 1 122 ? -8.230 -5.265 19.472 1.00 94.75 122 VAL A N 1
ATOM 927 C CA . VAL A 1 122 ? -7.720 -4.927 20.818 1.00 94.75 122 VAL A CA 1
ATOM 928 C C . VAL A 1 122 ? -6.770 -6.011 21.343 1.00 94.75 122 VAL A C 1
ATOM 930 O O . VAL A 1 122 ? -5.735 -5.684 21.926 1.00 94.75 122 VAL A O 1
ATOM 933 N N . CYS A 1 123 ? -7.062 -7.292 21.104 1.00 92.06 123 CYS A N 1
ATOM 934 C CA . CYS A 1 123 ? -6.174 -8.391 21.495 1.00 92.06 123 CYS A CA 1
ATOM 935 C C . CYS A 1 123 ? -4.813 -8.325 20.777 1.00 92.06 123 CYS A C 1
ATOM 937 O O . CYS A 1 123 ? -3.782 -8.285 21.450 1.00 92.06 123 CYS A O 1
ATOM 939 N N . ARG A 1 124 ? -4.791 -8.206 19.440 1.00 92.75 124 ARG A N 1
ATOM 940 C CA . ARG A 1 124 ? -3.537 -8.050 18.672 1.00 92.75 124 ARG A CA 1
ATOM 941 C C . ARG A 1 124 ? -2.779 -6.784 19.065 1.00 92.75 124 ARG A C 1
ATOM 943 O O . ARG A 1 124 ? -1.562 -6.811 19.236 1.00 92.75 124 ARG A O 1
ATOM 950 N N . ALA A 1 125 ? -3.493 -5.680 19.286 1.00 93.38 125 ALA A N 1
ATOM 951 C CA . ALA A 1 125 ? -2.906 -4.432 19.755 1.00 93.38 125 ALA A CA 1
ATOM 952 C C . ALA A 1 125 ? -2.157 -4.599 21.087 1.00 93.38 125 ALA A C 1
ATOM 954 O O . ALA A 1 125 ? -1.057 -4.065 21.223 1.00 93.38 125 ALA A O 1
ATOM 955 N N . ARG A 1 126 ? -2.695 -5.365 22.047 1.00 93.44 126 ARG A N 1
ATOM 956 C CA . ARG A 1 126 ? -2.010 -5.667 23.320 1.00 93.44 126 ARG A CA 1
ATOM 957 C C . ARG A 1 126 ? -0.721 -6.452 23.116 1.00 93.44 126 ARG A C 1
ATOM 959 O O . ARG A 1 126 ? 0.295 -6.105 23.712 1.00 93.44 126 ARG A O 1
ATOM 966 N N . GLU A 1 127 ? -0.741 -7.472 22.264 1.00 92.12 127 GLU A N 1
ATOM 967 C CA . GLU A 1 127 ? 0.441 -8.288 21.959 1.00 92.12 127 GLU A CA 1
ATOM 968 C C . GLU A 1 127 ? 1.554 -7.451 21.308 1.00 92.12 127 GLU A C 1
ATOM 970 O O . GLU A 1 127 ? 2.709 -7.491 21.745 1.00 92.12 127 GLU A O 1
ATOM 975 N N . LEU A 1 128 ? 1.194 -6.626 20.319 1.00 90.75 128 LEU A N 1
ATOM 976 C CA . LEU A 1 128 ? 2.108 -5.710 19.632 1.00 90.75 128 LEU A CA 1
ATOM 977 C C . LEU A 1 128 ? 2.651 -4.620 20.574 1.00 90.75 128 LEU A C 1
ATOM 979 O O . LEU A 1 128 ? 3.850 -4.321 20.555 1.00 90.75 128 LEU A O 1
ATOM 983 N N . LEU A 1 129 ? 1.799 -4.038 21.425 1.00 91.06 129 LEU A N 1
ATOM 984 C CA . LEU A 1 129 ? 2.197 -3.017 22.399 1.00 91.06 129 LEU A CA 1
ATOM 985 C C . LEU A 1 129 ? 3.106 -3.581 23.492 1.00 91.06 129 LEU A C 1
ATOM 987 O O . LEU A 1 129 ? 4.074 -2.917 23.858 1.00 91.06 129 LEU A O 1
ATOM 991 N N . GLU A 1 130 ? 2.861 -4.801 23.971 1.00 90.94 130 GLU A N 1
ATOM 992 C CA . GLU A 1 130 ? 3.730 -5.471 24.942 1.00 90.94 130 GLU A CA 1
ATOM 993 C C . GLU A 1 130 ? 5.085 -5.841 24.321 1.00 90.94 130 GLU A C 1
ATOM 995 O O . GLU A 1 130 ? 6.131 -5.610 24.934 1.00 90.94 130 GLU A O 1
ATOM 1000 N N . ALA A 1 131 ? 5.107 -6.331 23.076 1.00 86.81 131 ALA A N 1
ATOM 1001 C CA . ALA A 1 131 ? 6.352 -6.573 22.344 1.00 86.81 131 ALA A CA 1
ATOM 1002 C C . ALA A 1 131 ? 7.174 -5.279 22.168 1.00 86.81 131 ALA A C 1
ATOM 1004 O O . ALA A 1 131 ? 8.379 -5.273 22.441 1.00 86.81 131 ALA A O 1
ATOM 1005 N N . SER A 1 132 ? 6.513 -4.173 21.801 1.00 85.62 132 SER A N 1
ATOM 1006 C CA . SER A 1 132 ? 7.108 -2.831 21.709 1.00 85.62 132 SER A CA 1
ATOM 1007 C C . SER A 1 132 ? 7.630 -2.333 23.066 1.00 85.62 132 SER A C 1
ATOM 1009 O O . SER A 1 132 ? 8.780 -1.892 23.177 1.00 85.62 132 SER A O 1
ATOM 1011 N N . ARG A 1 133 ? 6.837 -2.488 24.136 1.00 84.62 133 ARG A N 1
ATOM 1012 C CA . ARG A 1 133 ? 7.192 -2.085 25.504 1.00 84.62 133 ARG A CA 1
ATOM 1013 C C . ARG A 1 133 ? 8.442 -2.812 25.987 1.00 84.62 133 ARG A C 1
ATOM 1015 O O . ARG A 1 133 ? 9.367 -2.155 26.468 1.00 84.62 133 ARG A O 1
ATOM 1022 N N . LEU A 1 134 ? 8.497 -4.130 25.788 1.00 85.50 134 LEU A N 1
ATOM 1023 C CA . LEU A 1 134 ? 9.649 -4.986 26.091 1.00 85.50 134 LEU A CA 1
ATOM 1024 C C . LEU A 1 134 ? 10.852 -4.758 25.159 1.00 85.50 134 LEU A C 1
ATOM 1026 O O . LEU A 1 134 ? 11.941 -5.238 25.457 1.00 85.50 134 LEU A O 1
ATOM 1030 N N . GLY A 1 135 ? 10.682 -4.032 24.049 1.00 79.50 135 GLY A N 1
ATOM 1031 C CA . GLY A 1 135 ? 11.741 -3.798 23.068 1.00 79.50 135 GLY A CA 1
ATOM 1032 C C . GLY A 1 135 ? 12.160 -5.054 22.304 1.00 79.50 135 GLY A C 1
ATOM 1033 O O . GLY A 1 135 ? 13.315 -5.141 21.894 1.00 79.50 135 GLY A O 1
ATOM 1034 N N . ARG A 1 136 ? 11.251 -6.026 22.126 1.00 81.38 136 ARG A N 1
ATOM 1035 C CA . ARG A 1 136 ? 11.515 -7.224 21.315 1.00 81.38 136 ARG A CA 1
ATOM 1036 C C . ARG A 1 136 ? 11.798 -6.796 19.877 1.00 81.38 136 ARG A C 1
ATOM 1038 O O . ARG A 1 136 ? 10.976 -6.112 19.268 1.00 81.38 136 ARG A O 1
ATOM 1045 N N . ASN A 1 137 ? 12.940 -7.195 19.330 1.00 76.12 137 ASN A N 1
ATOM 1046 C CA . ASN A 1 137 ? 13.266 -6.915 17.942 1.00 76.12 137 ASN A CA 1
ATOM 1047 C C . ASN A 1 137 ? 12.663 -8.024 17.055 1.00 76.12 137 ASN A C 1
ATOM 1049 O O . ASN A 1 137 ? 13.040 -9.185 17.205 1.00 76.12 137 ASN A O 1
ATOM 1053 N N . PRO A 1 138 ? 11.750 -7.710 16.113 1.00 77.50 138 PRO A N 1
ATOM 1054 C CA . PRO A 1 138 ? 11.125 -8.723 15.256 1.00 77.50 138 PRO A CA 1
ATOM 1055 C C . PRO A 1 138 ? 12.119 -9.409 14.304 1.00 77.50 138 PRO A C 1
ATOM 1057 O O . PRO A 1 138 ? 11.782 -10.417 13.690 1.00 77.50 138 PRO A O 1
ATOM 1060 N N . LEU A 1 139 ? 13.338 -8.871 14.179 1.00 81.69 139 LEU A N 1
ATOM 1061 C CA . LEU A 1 139 ? 14.409 -9.412 13.345 1.00 81.69 139 LEU A CA 1
ATOM 1062 C C . LEU A 1 139 ? 15.413 -10.272 14.142 1.00 81.69 139 LEU A C 1
ATOM 1064 O O . LEU A 1 139 ? 16.415 -10.714 13.579 1.00 81.69 139 LEU A O 1
ATOM 1068 N N . ASP A 1 140 ? 15.174 -10.524 15.434 1.00 80.81 140 ASP A N 1
ATOM 1069 C CA . ASP A 1 140 ? 16.042 -11.385 16.244 1.00 80.81 140 ASP A CA 1
ATOM 1070 C C . ASP A 1 140 ? 16.080 -12.820 15.689 1.00 80.81 140 ASP A C 1
ATOM 1072 O O . ASP A 1 140 ? 15.058 -13.429 15.372 1.00 80.81 140 ASP A O 1
ATOM 1076 N N . GLY A 1 141 ? 17.289 -13.372 15.559 1.00 82.00 141 GLY A N 1
ATOM 1077 C CA . GLY A 1 141 ? 17.525 -14.688 14.954 1.00 82.00 141 GLY A CA 1
ATOM 1078 C C . GLY A 1 141 ? 17.651 -14.690 13.424 1.00 82.00 141 GLY A C 1
ATOM 1079 O O . GLY A 1 141 ? 17.992 -15.732 12.860 1.00 82.00 141 GLY A O 1
ATOM 1080 N N . TYR A 1 142 ? 17.449 -13.553 12.749 1.00 87.12 142 TYR A N 1
ATOM 1081 C CA . TYR A 1 142 ? 17.806 -13.390 11.339 1.00 87.12 142 TYR A CA 1
ATOM 1082 C C . TYR A 1 142 ? 19.239 -12.870 11.178 1.00 87.12 142 TYR A C 1
ATOM 1084 O O . TYR A 1 142 ? 19.691 -11.980 11.897 1.00 87.12 142 TYR A O 1
ATOM 1092 N N . ARG A 1 143 ? 19.946 -13.399 10.178 1.00 90.38 143 ARG A N 1
ATOM 1093 C CA . ARG A 1 143 ? 21.202 -12.853 9.659 1.00 90.38 143 ARG A CA 1
ATOM 1094 C C . ARG A 1 143 ? 20.908 -12.049 8.383 1.00 90.38 143 ARG A C 1
ATOM 1096 O O . ARG A 1 143 ? 20.229 -12.581 7.506 1.00 90.38 143 ARG A O 1
ATOM 1103 N N . PRO A 1 144 ? 21.400 -10.810 8.249 1.00 92.19 144 PRO A N 1
ATOM 1104 C CA . PRO A 1 144 ? 21.280 -10.028 7.026 1.00 92.19 144 PRO A CA 1
ATOM 1105 C C . PRO A 1 144 ? 22.235 -10.554 5.943 1.00 92.19 144 PRO A C 1
ATOM 1107 O O . PRO A 1 144 ? 23.393 -10.875 6.219 1.00 92.19 144 PRO A O 1
ATOM 1110 N N . SER A 1 145 ? 21.762 -10.596 4.702 1.00 91.88 145 SER A N 1
ATOM 1111 C CA . SER A 1 145 ? 22.549 -10.824 3.489 1.00 91.88 145 SER A CA 1
ATOM 1112 C C . SER A 1 145 ? 22.110 -9.876 2.368 1.00 91.88 145 SER A C 1
ATOM 1114 O O . SER A 1 145 ? 21.040 -9.260 2.405 1.00 91.88 145 SER A O 1
ATOM 1116 N N . LEU A 1 146 ? 22.979 -9.715 1.366 1.00 90.69 146 LEU A N 1
ATOM 1117 C CA . LEU A 1 146 ? 22.715 -8.834 0.231 1.00 90.69 146 LEU A CA 1
ATOM 1118 C C . LEU A 1 146 ? 21.609 -9.420 -0.662 1.00 90.69 146 LEU A C 1
ATOM 1120 O O . LEU A 1 146 ? 21.694 -10.596 -1.028 1.00 90.69 146 LEU A O 1
ATOM 1124 N N . PRO A 1 147 ? 20.596 -8.626 -1.053 1.00 89.75 147 PRO A N 1
ATOM 1125 C CA . PRO A 1 147 ? 19.558 -9.088 -1.963 1.00 89.75 147 PRO A CA 1
ATOM 1126 C C . PRO A 1 147 ? 20.124 -9.321 -3.371 1.00 89.75 147 PRO A C 1
ATOM 1128 O O . PRO A 1 147 ? 20.969 -8.570 -3.859 1.00 89.75 147 PRO A O 1
ATOM 1131 N N . VAL A 1 148 ? 19.616 -10.342 -4.064 1.00 88.94 148 VAL A N 1
ATOM 1132 C CA . VAL A 1 148 ? 19.932 -10.574 -5.482 1.00 88.94 148 VAL A CA 1
ATOM 1133 C C . VAL A 1 148 ? 19.089 -9.636 -6.348 1.00 88.94 148 VAL A C 1
ATOM 1135 O O . VAL A 1 148 ? 17.867 -9.613 -6.225 1.00 88.94 148 VAL A O 1
ATOM 1138 N N . GLY A 1 149 ? 19.724 -8.899 -7.261 1.00 89.25 149 GLY A N 1
ATOM 1139 C CA . GLY A 1 149 ? 19.044 -7.949 -8.143 1.00 89.25 149 GLY A CA 1
ATOM 1140 C C . GLY A 1 149 ? 19.840 -7.606 -9.403 1.00 89.25 149 GLY A C 1
ATOM 1141 O O . GLY A 1 149 ? 20.875 -8.208 -9.686 1.00 89.25 149 GLY A O 1
ATOM 1142 N N . GLU A 1 150 ? 19.339 -6.630 -10.157 1.00 93.06 150 GLU A N 1
ATOM 1143 C CA . GLU A 1 150 ? 19.985 -6.051 -11.341 1.00 93.06 150 GLU A CA 1
ATOM 1144 C C . GLU A 1 150 ? 20.317 -4.581 -11.067 1.00 93.06 150 GLU A C 1
ATOM 1146 O O . GLU A 1 150 ? 19.461 -3.833 -10.597 1.00 93.06 150 GLU A O 1
ATOM 1151 N N . THR A 1 151 ? 21.534 -4.137 -11.393 1.00 92.88 151 THR A N 1
ATOM 1152 C CA . THR A 1 151 ? 21.874 -2.703 -11.391 1.00 92.88 151 THR A CA 1
ATOM 1153 C C . THR A 1 151 ? 21.787 -2.177 -12.816 1.00 92.88 151 THR A C 1
ATOM 1155 O O . THR A 1 151 ? 22.608 -2.528 -13.661 1.00 92.88 151 THR A O 1
ATOM 1158 N N . LEU A 1 152 ? 20.790 -1.334 -13.083 1.00 94.12 152 LEU A N 1
ATOM 1159 C CA . LEU A 1 152 ? 20.556 -0.752 -14.402 1.00 94.12 152 LEU A CA 1
ATOM 1160 C C . LEU A 1 152 ? 20.950 0.726 -14.411 1.00 94.12 152 LEU A C 1
ATOM 1162 O O . LEU A 1 152 ? 20.294 1.559 -13.790 1.00 94.12 152 LEU A O 1
ATOM 1166 N N . ASP A 1 153 ? 22.004 1.058 -15.153 1.00 93.00 153 ASP A N 1
ATOM 1167 C CA . ASP A 1 153 ? 22.328 2.449 -15.462 1.00 93.00 153 ASP A CA 1
ATOM 1168 C C . ASP A 1 153 ? 21.349 2.975 -16.526 1.00 93.00 153 ASP A C 1
ATOM 1170 O O . ASP A 1 153 ? 21.273 2.434 -17.634 1.00 93.00 153 ASP A O 1
ATOM 1174 N N . PHE A 1 154 ? 20.616 4.041 -16.195 1.00 92.81 154 PHE A N 1
ATOM 1175 C CA . PHE A 1 154 ? 19.601 4.645 -17.062 1.00 92.81 154 PHE A CA 1
ATOM 1176 C C . PHE A 1 154 ? 20.139 4.957 -18.470 1.00 92.81 154 PHE A C 1
ATOM 1178 O O . PHE A 1 154 ? 21.225 5.522 -18.625 1.00 92.81 154 PHE A O 1
ATOM 1185 N N . GLY A 1 155 ? 19.384 4.566 -19.501 1.00 92.31 155 GLY A N 1
ATOM 1186 C CA . GLY A 1 155 ? 19.742 4.771 -20.909 1.00 92.31 155 GLY A CA 1
ATOM 1187 C C . GLY A 1 155 ? 20.950 3.967 -21.422 1.00 92.31 155 GLY A C 1
ATOM 1188 O O . GLY A 1 155 ? 21.382 4.189 -22.552 1.00 92.31 155 GLY A O 1
ATOM 1189 N N . ARG A 1 156 ? 21.526 3.041 -20.635 1.00 95.06 156 ARG A N 1
ATOM 1190 C CA . ARG A 1 156 ? 22.619 2.151 -21.087 1.00 95.06 156 ARG A CA 1
ATOM 1191 C C . ARG A 1 156 ? 22.095 0.794 -21.569 1.00 95.06 156 ARG A C 1
ATOM 1193 O O . ARG A 1 156 ? 20.953 0.430 -21.323 1.00 95.06 156 ARG A O 1
ATOM 1200 N N . GLY A 1 157 ? 22.945 0.014 -22.242 1.00 95.44 157 GLY A N 1
ATOM 1201 C CA . GLY A 1 157 ? 22.534 -1.185 -22.992 1.00 95.44 157 GLY A CA 1
ATOM 1202 C C . GLY A 1 157 ? 21.688 -2.211 -22.221 1.00 95.44 157 GLY A C 1
ATOM 1203 O O . GLY A 1 157 ? 20.717 -2.720 -22.772 1.00 95.44 157 GLY A O 1
ATOM 1204 N N . ALA A 1 158 ? 21.998 -2.487 -20.949 1.00 95.38 158 ALA A N 1
ATOM 1205 C CA . ALA A 1 158 ? 21.178 -3.384 -20.127 1.00 95.38 158 ALA A CA 1
ATOM 1206 C C . ALA A 1 158 ? 19.791 -2.789 -19.822 1.00 95.38 158 ALA A C 1
ATOM 1208 O O . ALA A 1 158 ? 18.791 -3.489 -19.947 1.00 95.38 158 ALA A O 1
ATOM 1209 N N . PHE A 1 159 ? 19.730 -1.496 -19.482 1.00 97.88 159 PHE A N 1
ATOM 1210 C CA . PHE A 1 159 ? 18.480 -0.773 -19.247 1.00 97.88 159 PHE A CA 1
ATOM 1211 C C . PHE A 1 159 ? 17.590 -0.786 -20.497 1.00 97.88 159 PHE A C 1
ATOM 1213 O O . PHE A 1 159 ? 16.458 -1.245 -20.410 1.00 97.88 159 PHE A O 1
ATOM 1220 N N . LEU A 1 160 ? 18.124 -0.386 -21.659 1.00 97.75 160 LEU A N 1
ATOM 1221 C CA . LEU A 1 160 ? 17.370 -0.313 -22.921 1.00 97.75 160 LEU A CA 1
ATOM 1222 C C . LEU A 1 160 ? 16.799 -1.679 -23.339 1.00 97.75 160 LEU A C 1
ATOM 1224 O O . LEU A 1 160 ? 15.661 -1.777 -23.789 1.00 97.75 160 LEU A O 1
ATOM 1228 N N . LYS A 1 161 ? 17.566 -2.757 -23.136 1.00 97.50 161 LYS A N 1
ATOM 1229 C CA . LYS A 1 161 ? 17.118 -4.123 -23.436 1.00 97.50 161 LYS A CA 1
ATOM 1230 C C . LYS A 1 161 ? 15.970 -4.575 -22.528 1.00 97.50 161 LYS A C 1
ATOM 1232 O O . LYS A 1 161 ? 15.026 -5.211 -22.989 1.00 97.50 161 LYS A O 1
ATOM 1237 N N . TYR A 1 162 ? 16.053 -4.272 -21.233 1.00 98.31 162 TYR A N 1
ATOM 1238 C CA . TYR A 1 162 ? 14.971 -4.574 -20.297 1.00 98.31 162 TYR A CA 1
ATOM 1239 C C . TYR A 1 162 ? 13.755 -3.657 -20.507 1.00 98.31 162 TYR A C 1
ATOM 1241 O O . TYR A 1 162 ? 12.627 -4.099 -20.320 1.00 98.31 162 TYR A O 1
ATOM 1249 N N . GLU A 1 163 ? 13.955 -2.411 -20.930 1.00 97.62 163 GLU A N 1
ATOM 1250 C CA . GLU A 1 163 ? 12.886 -1.484 -21.313 1.00 97.62 163 GLU A CA 1
ATOM 1251 C C . GLU A 1 163 ? 12.080 -2.015 -22.509 1.00 97.62 163 GLU A C 1
ATOM 1253 O O . GLU A 1 163 ? 10.855 -2.078 -22.422 1.00 97.62 163 GLU A O 1
ATOM 1258 N N . GLU A 1 164 ? 12.741 -2.503 -23.564 1.00 96.69 164 GLU A N 1
ATOM 1259 C CA . GLU A 1 164 ? 12.091 -3.152 -24.714 1.00 96.69 164 GLU A CA 1
ATOM 1260 C C . GLU A 1 164 ? 11.287 -4.404 -24.302 1.00 96.69 164 GLU A C 1
ATOM 1262 O O . GLU A 1 164 ? 10.101 -4.526 -24.625 1.00 96.69 164 GLU A O 1
ATOM 1267 N N . GLU A 1 165 ? 11.898 -5.311 -23.528 1.00 96.81 165 GLU A N 1
ATOM 1268 C CA . GLU A 1 165 ? 11.236 -6.526 -23.022 1.00 96.81 165 GLU A CA 1
ATOM 1269 C C . GLU A 1 165 ? 10.034 -6.189 -22.111 1.00 96.81 165 GLU A C 1
ATOM 1271 O O . GLU A 1 165 ? 8.998 -6.859 -22.157 1.00 96.81 165 GLU A O 1
ATOM 1276 N N . GLY A 1 166 ? 10.133 -5.114 -21.325 1.00 97.44 166 GLY A N 1
ATOM 1277 C CA . GLY A 1 166 ? 9.054 -4.607 -20.482 1.00 97.44 166 GLY A CA 1
ATOM 1278 C C . GLY A 1 166 ? 7.915 -3.952 -21.258 1.00 97.44 166 GLY A C 1
ATOM 1279 O O . GLY A 1 166 ? 6.753 -4.232 -20.970 1.00 97.44 166 GLY A O 1
ATOM 1280 N N . LEU A 1 167 ? 8.212 -3.131 -22.271 1.00 95.69 167 LEU A N 1
ATOM 1281 C CA . LEU A 1 167 ? 7.200 -2.517 -23.143 1.00 95.69 167 LEU A CA 1
ATOM 1282 C C . LEU A 1 167 ? 6.374 -3.577 -23.886 1.00 95.69 167 LEU A C 1
ATOM 1284 O O . LEU A 1 167 ? 5.152 -3.451 -23.975 1.00 95.69 167 LEU A O 1
ATOM 1288 N N . ALA A 1 168 ? 7.001 -4.668 -24.337 1.00 94.50 168 ALA A N 1
ATOM 1289 C CA . ALA A 1 168 ? 6.287 -5.789 -24.947 1.00 94.50 168 ALA A CA 1
ATOM 1290 C C . ALA A 1 168 ? 5.269 -6.439 -23.982 1.00 94.50 168 ALA A C 1
ATOM 1292 O O . ALA A 1 168 ? 4.143 -6.764 -24.387 1.00 94.50 168 ALA A O 1
ATOM 1293 N N . ALA A 1 169 ? 5.647 -6.586 -22.706 1.00 95.62 169 ALA A N 1
ATOM 1294 C CA . ALA A 1 169 ? 4.820 -7.153 -21.638 1.00 95.62 169 ALA A CA 1
ATOM 1295 C C . ALA A 1 169 ? 3.781 -6.176 -21.050 1.00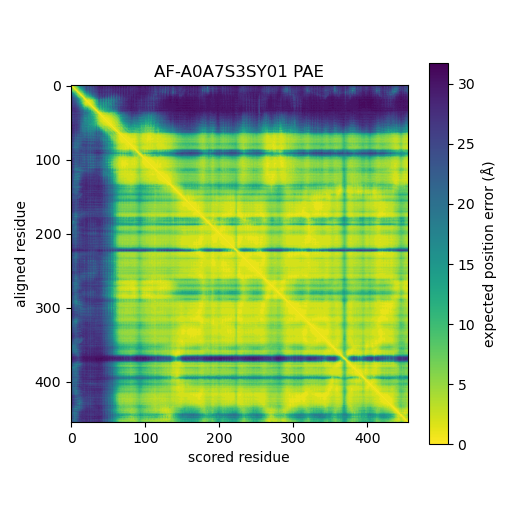 95.62 169 ALA A C 1
ATOM 1297 O O . ALA A 1 169 ? 2.782 -6.619 -20.478 1.00 95.62 169 ALA A O 1
ATOM 1298 N N . MET A 1 170 ? 3.979 -4.865 -21.218 1.00 96.25 170 MET A N 1
ATOM 1299 C CA . MET A 1 170 ? 3.190 -3.787 -20.602 1.00 96.25 170 MET A CA 1
ATOM 1300 C C . MET A 1 170 ? 1.684 -3.870 -20.891 1.00 96.25 170 MET A C 1
ATOM 1302 O O . MET A 1 170 ? 0.878 -3.479 -20.055 1.00 96.25 170 MET A O 1
ATOM 1306 N N . ARG A 1 171 ? 1.284 -4.472 -22.021 1.00 93.69 171 ARG A N 1
ATOM 1307 C CA . ARG A 1 171 ? -0.124 -4.775 -22.359 1.00 93.69 171 ARG A CA 1
ATOM 1308 C C . ARG A 1 171 ? -0.876 -5.585 -21.287 1.00 93.69 171 ARG A C 1
ATOM 1310 O O . ARG A 1 171 ? -2.099 -5.556 -21.252 1.00 93.69 171 ARG A O 1
ATOM 1317 N N . GLY A 1 172 ? -0.150 -6.344 -20.459 1.00 95.00 172 GLY A N 1
ATOM 1318 C CA . GLY A 1 172 ? -0.686 -7.129 -19.345 1.00 95.00 172 GLY A CA 1
ATOM 1319 C C . GLY A 1 172 ? -0.460 -6.491 -17.970 1.00 95.00 172 GLY A C 1
ATOM 1320 O O . GLY A 1 172 ? -0.734 -7.139 -16.962 1.00 95.00 172 GLY A O 1
ATOM 1321 N N . ALA A 1 173 ? 0.063 -5.268 -17.894 1.00 97.19 173 ALA A N 1
ATOM 1322 C CA . ALA A 1 173 ? 0.283 -4.575 -16.631 1.00 97.19 173 ALA A CA 1
ATOM 1323 C C . ALA A 1 173 ? -0.971 -3.810 -16.178 1.00 97.19 173 ALA A C 1
ATOM 1325 O O . ALA A 1 173 ? -1.695 -3.228 -16.986 1.00 97.19 173 ALA A O 1
ATOM 1326 N N . ALA A 1 174 ? -1.189 -3.775 -14.866 1.00 98.31 174 ALA A N 1
ATOM 1327 C CA . ALA A 1 174 ? -2.106 -2.861 -14.198 1.00 98.31 174 ALA A CA 1
ATOM 1328 C C . ALA A 1 174 ? -1.349 -2.062 -13.127 1.00 98.31 174 ALA A C 1
ATOM 1330 O O . ALA A 1 174 ? -0.423 -2.567 -12.493 1.00 98.31 174 ALA A O 1
ATOM 1331 N N . PHE A 1 175 ? -1.745 -0.813 -12.919 1.00 98.62 175 PHE A N 1
ATOM 1332 C CA . PHE A 1 175 ? -1.096 0.125 -12.010 1.00 98.62 175 PHE A CA 1
ATOM 1333 C C . PHE A 1 175 ? -1.875 0.226 -10.701 1.00 98.62 175 PHE A C 1
ATOM 1335 O O . PHE A 1 175 ? -3.103 0.270 -10.713 1.00 98.62 175 PHE A O 1
ATOM 1342 N N . VAL A 1 176 ? -1.172 0.281 -9.570 1.00 98.75 176 VAL A N 1
ATOM 1343 C CA . VAL A 1 176 ? -1.770 0.403 -8.236 1.00 98.75 176 VAL A CA 1
ATOM 1344 C C . VAL A 1 176 ? -1.121 1.567 -7.491 1.00 98.75 176 VAL A C 1
ATOM 1346 O O . VAL A 1 176 ? 0.033 1.497 -7.080 1.00 98.75 176 VAL A O 1
ATOM 1349 N N . LEU A 1 177 ? -1.877 2.643 -7.320 1.00 98.19 177 LEU A N 1
ATOM 1350 C CA . LEU A 1 177 ? -1.463 3.868 -6.653 1.00 98.19 177 LEU A CA 1
ATOM 1351 C C . LEU A 1 177 ? -1.943 3.876 -5.202 1.00 98.19 177 LEU A C 1
ATOM 1353 O O . LEU A 1 177 ? -3.144 3.816 -4.936 1.00 98.19 177 LEU A O 1
ATOM 1357 N N . VAL A 1 178 ? -1.018 4.017 -4.260 1.00 95.25 178 VAL A N 1
ATOM 1358 C CA . VAL A 1 178 ? -1.339 4.267 -2.850 1.00 95.25 178 VAL A CA 1
ATOM 1359 C C . VAL A 1 178 ? -1.437 5.779 -2.613 1.00 95.25 178 VAL A C 1
ATOM 1361 O O . VAL A 1 178 ? -0.428 6.478 -2.625 1.00 95.25 178 VAL A O 1
ATOM 1364 N N . ALA A 1 179 ? -2.653 6.284 -2.380 1.00 91.38 179 ALA A N 1
ATOM 1365 C CA . ALA A 1 179 ? -2.961 7.713 -2.224 1.00 91.38 179 ALA A CA 1
ATOM 1366 C C . ALA A 1 179 ? -3.938 8.001 -1.060 1.00 91.38 179 ALA A C 1
ATOM 1368 O O . ALA A 1 179 ? -4.880 8.794 -1.159 1.00 91.38 179 ALA A O 1
ATOM 1369 N N . GLY A 1 180 ? -3.715 7.342 0.079 1.00 82.81 180 GLY A N 1
ATOM 1370 C CA . GLY A 1 180 ? -4.513 7.525 1.297 1.00 82.81 180 GLY A CA 1
ATOM 1371 C C . GLY A 1 180 ? -4.134 8.735 2.166 1.00 82.81 180 GLY A C 1
ATOM 1372 O O . GLY A 1 180 ? -4.741 8.914 3.218 1.00 82.81 180 GLY A O 1
ATOM 1373 N N . GLY A 1 181 ? -3.119 9.521 1.786 1.00 81.69 181 GLY A N 1
ATOM 1374 C CA . GLY A 1 181 ? -2.553 10.596 2.611 1.00 81.69 181 GLY A CA 1
ATOM 1375 C C . GLY A 1 181 ? -2.838 12.015 2.104 1.00 81.69 181 GLY A C 1
ATOM 1376 O O . GLY A 1 181 ? -2.771 12.292 0.906 1.00 81.69 181 GLY A O 1
ATOM 1377 N N . LEU A 1 182 ? -3.089 12.936 3.039 1.00 83.12 182 LEU A N 1
ATOM 1378 C CA . LEU A 1 182 ? -3.191 14.376 2.775 1.00 83.12 182 LEU A CA 1
ATOM 1379 C C . LEU A 1 182 ? -1.816 15.055 2.638 1.00 83.12 182 LEU A C 1
ATOM 1381 O O . LEU A 1 182 ? -0.783 14.534 3.072 1.00 83.12 182 LEU A O 1
ATOM 1385 N N . GLY A 1 183 ? -1.814 16.255 2.051 1.00 79.38 183 GLY A N 1
ATOM 1386 C CA . GLY A 1 183 ? -0.625 17.092 1.858 1.00 79.38 183 GLY A CA 1
ATOM 1387 C C . GLY A 1 183 ? -0.204 17.946 3.064 1.00 79.38 183 GLY A C 1
ATOM 1388 O O . GLY A 1 183 ? 0.702 18.765 2.925 1.00 79.38 183 GLY A O 1
ATOM 1389 N N . GLU A 1 184 ? -0.815 17.783 4.243 1.00 83.69 184 GLU A N 1
ATOM 1390 C CA . GLU A 1 184 ? -0.700 18.736 5.365 1.00 83.69 184 GLU A CA 1
ATOM 1391 C C . GLU A 1 184 ? 0.742 18.998 5.822 1.00 83.69 184 GLU A C 1
ATOM 1393 O O . GLU A 1 184 ? 1.127 20.139 6.069 1.00 83.69 184 GLU A O 1
ATOM 1398 N N . ARG A 1 185 ? 1.586 17.956 5.871 1.00 82.88 185 ARG A N 1
ATOM 1399 C CA . ARG A 1 185 ? 3.013 18.081 6.232 1.00 82.88 185 ARG A CA 1
ATOM 1400 C C . ARG A 1 185 ? 3.820 18.915 5.222 1.00 82.88 185 ARG A C 1
ATOM 1402 O O . ARG A 1 185 ? 4.874 19.432 5.578 1.00 82.88 185 ARG A O 1
ATOM 1409 N N . LEU A 1 186 ? 3.337 19.038 3.986 1.00 85.38 186 LEU A N 1
ATOM 1410 C CA . LEU A 1 186 ? 3.902 19.891 2.934 1.00 85.38 186 LEU A CA 1
ATOM 1411 C C . LEU A 1 186 ? 3.299 21.310 2.948 1.00 85.38 186 LEU A C 1
ATOM 1413 O O . LEU A 1 186 ? 3.660 22.129 2.111 1.00 85.38 186 LEU A O 1
ATOM 1417 N N . GLY A 1 187 ? 2.378 21.606 3.875 1.00 86.00 187 GLY A N 1
ATOM 1418 C CA . GLY A 1 187 ? 1.639 22.870 3.931 1.00 86.00 187 GLY A CA 1
ATOM 1419 C C . GLY A 1 187 ? 0.429 22.939 2.993 1.00 86.00 187 GLY A C 1
ATOM 1420 O O . GLY A 1 187 ? -0.141 24.015 2.826 1.00 86.00 187 GLY A O 1
ATOM 1421 N N . ALA A 1 188 ? 0.021 21.822 2.382 1.00 84.19 188 ALA A N 1
ATOM 1422 C CA . ALA A 1 188 ? -1.097 21.774 1.443 1.00 84.19 188 ALA A CA 1
ATOM 1423 C C . ALA A 1 188 ? -2.382 21.234 2.093 1.00 84.19 188 ALA A C 1
ATOM 1425 O O . ALA A 1 188 ? -2.370 20.194 2.749 1.00 84.19 188 ALA A O 1
ATOM 1426 N N . SER A 1 189 ? -3.507 21.912 1.855 1.00 83.06 189 SER A N 1
ATOM 1427 C CA . SER A 1 189 ? -4.847 21.553 2.358 1.00 83.06 189 SER A CA 1
ATOM 1428 C C . SER A 1 189 ? -5.618 20.565 1.464 1.00 83.06 189 SER A C 1
ATOM 1430 O O . SER A 1 189 ? -6.772 20.229 1.752 1.00 83.06 189 SER A O 1
ATOM 1432 N N . GLY A 1 190 ? -5.007 20.134 0.356 1.00 88.06 190 GLY A N 1
ATOM 1433 C CA . GLY A 1 190 ? -5.560 19.201 -0.625 1.00 88.06 190 GLY A CA 1
ATOM 1434 C C . GLY A 1 190 ? -5.033 17.771 -0.485 1.00 88.06 190 GLY A C 1
ATOM 1435 O O . GLY A 1 190 ? -4.223 17.452 0.393 1.00 88.06 190 GLY A O 1
ATOM 1436 N N . ILE A 1 191 ? -5.475 16.905 -1.398 1.00 93.56 191 ILE A N 1
ATOM 1437 C CA . ILE A 1 191 ? -4.827 15.608 -1.610 1.00 93.56 191 ILE A CA 1
ATOM 1438 C C . ILE A 1 191 ? -3.476 15.839 -2.291 1.00 93.56 191 ILE A C 1
ATOM 1440 O O . ILE A 1 191 ? -3.324 16.752 -3.101 1.00 93.56 191 ILE A O 1
ATOM 1444 N N . LYS A 1 192 ? -2.486 14.996 -1.997 1.00 94.94 192 LYS A N 1
ATOM 1445 C CA . LYS A 1 192 ? -1.160 15.112 -2.624 1.00 94.94 192 LYS A CA 1
ATOM 1446 C C . LYS A 1 192 ? -1.188 14.969 -4.149 1.00 94.94 192 LYS A C 1
ATOM 1448 O O . LYS A 1 192 ? -0.344 15.544 -4.822 1.00 94.94 192 LYS A O 1
ATOM 1453 N N . LEU A 1 193 ? -2.153 14.215 -4.679 1.00 96.00 193 LEU A N 1
ATOM 1454 C CA . LEU A 1 193 ? -2.291 13.957 -6.112 1.00 96.00 193 LEU A CA 1
ATOM 1455 C C . LEU A 1 193 ? -2.622 15.218 -6.931 1.00 96.00 193 LEU A C 1
ATOM 1457 O O . LEU A 1 193 ? -2.312 15.256 -8.119 1.00 96.00 193 LEU A O 1
ATOM 1461 N N . ASP A 1 194 ? -3.201 16.242 -6.296 1.00 95.38 194 ASP A N 1
ATOM 1462 C CA . ASP A 1 194 ? -3.497 17.540 -6.915 1.00 95.38 194 ASP A CA 1
ATOM 1463 C C . ASP A 1 194 ? -2.291 18.496 -6.883 1.00 95.38 194 ASP A C 1
ATOM 1465 O O . ASP A 1 194 ? -2.336 19.562 -7.497 1.00 95.38 194 ASP A O 1
ATOM 1469 N N . LEU A 1 195 ? -1.206 18.149 -6.176 1.00 95.06 195 LEU A N 1
ATOM 1470 C CA . LEU A 1 195 ? 0.000 18.974 -6.167 1.00 95.06 195 LEU A CA 1
ATOM 1471 C C . LEU A 1 195 ? 0.624 19.003 -7.570 1.00 95.06 195 LEU A C 1
ATOM 1473 O O . LEU A 1 195 ? 0.708 17.948 -8.209 1.00 95.06 195 LEU A O 1
ATOM 1477 N N . PRO A 1 196 ? 1.104 20.170 -8.036 1.00 95.31 196 PRO A N 1
ATOM 1478 C CA . PRO A 1 196 ? 1.834 20.259 -9.290 1.00 95.31 196 PRO A CA 1
ATOM 1479 C C . PRO A 1 196 ? 3.127 19.445 -9.184 1.00 95.31 196 PRO A C 1
ATOM 1481 O O . PRO A 1 196 ? 3.919 19.640 -8.258 1.00 95.31 196 PRO A O 1
ATOM 1484 N N . ALA A 1 197 ? 3.353 18.548 -10.142 1.00 95.00 197 ALA A N 1
ATOM 1485 C CA . ALA A 1 197 ? 4.606 17.805 -10.247 1.00 95.00 197 ALA A CA 1
ATOM 1486 C C . ALA A 1 197 ? 5.772 18.730 -10.650 1.00 95.00 197 ALA A C 1
ATOM 1488 O O . ALA A 1 197 ? 6.922 18.489 -10.284 1.00 95.00 197 ALA A O 1
ATOM 1489 N N . GLU A 1 198 ? 5.464 19.811 -11.374 1.00 94.06 198 GLU A N 1
ATOM 1490 C CA . GLU A 1 198 ? 6.371 20.900 -11.731 1.00 94.06 198 GLU A CA 1
ATOM 1491 C C . GLU A 1 198 ? 5.590 22.215 -11.962 1.00 94.06 198 GLU A C 1
ATOM 1493 O O . GLU A 1 198 ? 4.369 22.206 -12.106 1.00 94.06 198 GLU A O 1
ATOM 1498 N N . LEU A 1 199 ? 6.280 23.364 -11.944 1.00 94.88 199 LEU A N 1
ATOM 1499 C CA . LEU A 1 199 ? 5.654 24.701 -11.936 1.00 94.88 199 LEU A CA 1
ATOM 1500 C C . LEU A 1 199 ? 5.564 25.394 -13.309 1.00 94.88 199 LEU A C 1
ATOM 1502 O O . LEU A 1 199 ? 5.001 26.483 -13.393 1.00 94.88 199 LEU A O 1
ATOM 1506 N N . ALA A 1 200 ? 6.141 24.821 -14.366 1.00 97.00 200 ALA A N 1
ATOM 1507 C CA . ALA A 1 200 ? 6.132 25.392 -15.711 1.00 97.00 200 ALA A CA 1
ATOM 1508 C C . ALA A 1 200 ? 4.824 25.091 -16.461 1.00 97.00 200 ALA A C 1
ATOM 1510 O O . ALA A 1 200 ? 4.318 25.978 -17.150 1.00 97.00 200 ALA A O 1
ATOM 1511 N N . THR A 1 201 ? 4.257 23.885 -16.317 1.00 96.06 201 THR A N 1
ATOM 1512 C CA . THR A 1 201 ? 2.906 23.570 -16.834 1.00 96.06 201 THR A CA 1
ATOM 1513 C C . THR A 1 201 ? 1.847 23.522 -15.735 1.00 96.06 201 THR A C 1
ATOM 1515 O O . THR A 1 201 ? 0.667 23.720 -16.017 1.00 96.06 201 THR A O 1
ATOM 1518 N N . GLY A 1 202 ? 2.253 23.280 -14.482 1.00 95.88 202 GLY A N 1
ATOM 1519 C CA . GLY A 1 202 ? 1.329 23.109 -13.358 1.00 95.88 202 GLY A CA 1
ATOM 1520 C C . GLY A 1 202 ? 0.576 21.775 -13.379 1.00 95.88 202 GLY A C 1
ATOM 1521 O O . GLY A 1 202 ? -0.397 21.619 -12.643 1.00 95.88 202 GLY A O 1
ATOM 1522 N N . THR A 1 203 ? 1.006 20.815 -14.209 1.00 97.25 203 THR A N 1
ATOM 1523 C CA . THR A 1 203 ? 0.403 19.477 -14.300 1.00 97.25 203 THR A CA 1
ATOM 1524 C C . THR A 1 203 ? 0.468 18.783 -12.940 1.00 97.25 203 THR A C 1
ATOM 1526 O O . THR A 1 203 ? 1.543 18.643 -12.353 1.00 97.25 203 THR A O 1
ATOM 1529 N N . SER A 1 204 ? -0.684 18.345 -12.425 1.00 97.31 204 SER A N 1
ATOM 1530 C CA . SER A 1 204 ? -0.761 17.640 -11.144 1.00 97.31 204 SER A CA 1
ATOM 1531 C C . SER A 1 204 ? -0.157 16.237 -11.227 1.00 97.31 204 SER A C 1
ATOM 1533 O O . SER A 1 204 ? -0.087 15.646 -12.308 1.00 97.31 204 SER A O 1
ATOM 1535 N N . PHE A 1 205 ? 0.243 15.659 -10.090 1.00 97.75 205 PHE A N 1
ATOM 1536 C CA . PHE A 1 205 ? 0.698 14.263 -10.051 1.00 97.75 205 PHE A CA 1
ATOM 1537 C C . PHE A 1 205 ? -0.339 13.297 -10.646 1.00 97.75 205 PHE A C 1
ATOM 1539 O O . PHE A 1 205 ? 0.035 12.421 -11.422 1.00 97.75 205 PHE A O 1
ATOM 1546 N N . LEU A 1 206 ? -1.636 13.487 -10.371 1.00 97.69 206 LEU A N 1
ATOM 1547 C CA . LEU A 1 206 ? -2.702 12.657 -10.948 1.00 97.69 206 LEU A CA 1
ATOM 1548 C C . LEU A 1 206 ? -2.724 12.704 -12.482 1.00 97.69 206 LEU A C 1
ATOM 1550 O O . LEU A 1 206 ? -2.773 11.658 -13.132 1.00 97.69 206 LEU A O 1
ATOM 1554 N N . ALA A 1 207 ? -2.652 13.910 -13.050 1.00 97.69 207 ALA A N 1
ATOM 1555 C CA . ALA A 1 207 ? -2.632 14.115 -14.493 1.00 97.69 207 ALA A CA 1
ATOM 1556 C C . ALA A 1 207 ? -1.355 13.537 -15.127 1.00 97.69 207 ALA A C 1
ATOM 1558 O O . ALA A 1 207 ? -1.432 12.857 -16.150 1.00 97.69 207 ALA A O 1
ATOM 1559 N N . LEU A 1 208 ? -0.195 13.730 -14.488 1.00 98.06 208 LEU A N 1
ATOM 1560 C CA . LEU A 1 208 ? 1.085 13.166 -14.924 1.00 98.06 208 LEU A CA 1
ATOM 1561 C C . LEU A 1 208 ? 1.050 11.627 -14.958 1.00 98.06 208 LEU A C 1
ATOM 1563 O O . LEU A 1 208 ? 1.496 11.012 -15.927 1.00 98.06 208 LEU A O 1
ATOM 1567 N N . TYR A 1 209 ? 0.491 10.990 -13.926 1.00 98.06 209 TYR A N 1
ATOM 1568 C CA . TYR A 1 209 ? 0.356 9.532 -13.869 1.00 98.06 209 TYR A CA 1
ATOM 1569 C C . TYR A 1 209 ? -0.578 8.997 -14.955 1.00 98.06 209 TYR A C 1
ATOM 1571 O O . TYR A 1 209 ? -0.237 8.020 -15.622 1.00 98.06 209 TYR A O 1
ATOM 1579 N N . ALA A 1 210 ? -1.714 9.656 -15.189 1.00 97.44 210 ALA A N 1
ATOM 1580 C CA . ALA A 1 210 ? -2.618 9.297 -16.276 1.00 97.44 210 ALA A CA 1
ATOM 1581 C C . ALA A 1 210 ? -1.936 9.404 -17.653 1.00 97.44 210 ALA A C 1
ATOM 1583 O O . ALA A 1 210 ? -1.998 8.462 -18.444 1.00 97.44 210 ALA A O 1
ATOM 1584 N N . GLN A 1 211 ? -1.209 10.498 -17.907 1.00 96.31 211 GLN A N 1
ATOM 1585 C CA . GLN A 1 211 ? -0.444 10.702 -19.143 1.00 96.31 211 GLN A CA 1
ATOM 1586 C C . GLN A 1 211 ? 0.621 9.615 -19.354 1.00 96.31 211 GLN A C 1
ATOM 1588 O O . GLN A 1 211 ? 0.722 9.069 -20.454 1.00 96.31 211 GLN A O 1
ATOM 1593 N N . HIS A 1 212 ? 1.377 9.241 -18.315 1.00 97.12 212 HIS A N 1
ATOM 1594 C CA . HIS A 1 212 ? 2.341 8.140 -18.411 1.00 97.12 212 HIS A CA 1
ATOM 1595 C C . HIS A 1 212 ? 1.669 6.794 -18.709 1.00 97.12 212 HIS A C 1
ATOM 1597 O O . HIS A 1 212 ? 2.155 6.049 -19.559 1.00 97.12 212 HIS A O 1
ATOM 1603 N N . ILE A 1 213 ? 0.551 6.475 -18.051 1.00 97.06 213 ILE A N 1
ATOM 1604 C CA . ILE A 1 213 ? -0.177 5.213 -18.261 1.00 97.06 213 ILE A CA 1
ATOM 1605 C C . ILE A 1 213 ? -0.743 5.138 -19.690 1.00 97.06 213 ILE A C 1
ATOM 1607 O O . ILE A 1 213 ? -0.635 4.093 -20.337 1.00 97.06 213 ILE A O 1
ATOM 1611 N N . LEU A 1 214 ? -1.265 6.248 -20.223 1.00 96.19 214 LEU A N 1
ATOM 1612 C CA . LEU A 1 214 ? -1.699 6.355 -21.621 1.00 96.19 214 LEU A CA 1
ATOM 1613 C C . LEU A 1 214 ? -0.532 6.182 -22.604 1.00 96.19 214 LEU A C 1
ATOM 1615 O O . LEU A 1 214 ? -0.641 5.402 -23.551 1.00 96.19 214 LEU A O 1
ATOM 1619 N N . ALA A 1 215 ? 0.596 6.857 -22.364 1.00 95.62 215 ALA A N 1
ATOM 1620 C CA . ALA A 1 215 ? 1.787 6.753 -23.206 1.00 95.62 215 ALA A CA 1
ATOM 1621 C C . ALA A 1 215 ? 2.363 5.325 -23.222 1.00 95.62 215 ALA A C 1
ATOM 1623 O O . ALA A 1 215 ? 2.707 4.813 -24.288 1.00 95.62 215 ALA A O 1
ATOM 1624 N N . LEU A 1 216 ? 2.407 4.651 -22.067 1.00 95.94 216 LEU A N 1
ATOM 1625 C CA . LEU A 1 216 ? 2.829 3.252 -21.954 1.00 95.94 216 LEU A CA 1
ATOM 1626 C C . LEU A 1 216 ? 1.860 2.297 -22.665 1.00 95.94 216 LEU A C 1
ATOM 1628 O O . LEU A 1 216 ? 2.310 1.382 -23.355 1.00 95.94 216 LEU A O 1
ATOM 1632 N N . GLY A 1 217 ? 0.547 2.522 -22.558 1.00 93.94 217 GLY A N 1
ATOM 1633 C CA . GLY A 1 217 ? -0.462 1.749 -23.291 1.00 93.94 217 GLY A CA 1
ATOM 1634 C C . GLY A 1 217 ? -0.305 1.875 -24.807 1.00 93.94 217 GLY A C 1
ATOM 1635 O O . GLY A 1 217 ? -0.280 0.863 -25.512 1.00 93.94 217 GLY A O 1
ATOM 1636 N N . ALA A 1 218 ? -0.112 3.102 -25.299 1.00 93.56 218 ALA A N 1
ATOM 1637 C CA . ALA A 1 218 ? 0.133 3.382 -26.711 1.00 93.56 218 ALA A CA 1
ATOM 1638 C C . ALA A 1 218 ? 1.447 2.751 -27.210 1.00 93.56 218 ALA A C 1
ATOM 1640 O O . ALA A 1 218 ? 1.446 2.070 -28.236 1.00 93.56 218 ALA A O 1
ATOM 1641 N N . ALA A 1 219 ? 2.548 2.904 -26.464 1.00 92.44 219 ALA A N 1
ATOM 1642 C CA . ALA A 1 219 ? 3.850 2.319 -26.801 1.00 92.44 219 ALA A CA 1
ATOM 1643 C C . ALA A 1 219 ? 3.827 0.778 -26.824 1.00 92.44 219 ALA A C 1
ATOM 1645 O O . ALA A 1 219 ? 4.494 0.160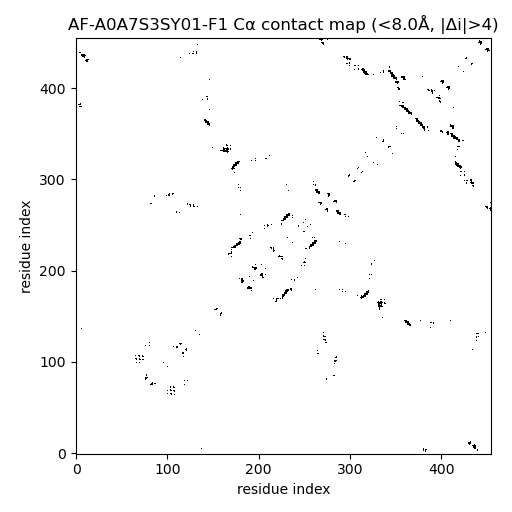 -27.651 1.00 92.44 219 ALA A O 1
ATOM 1646 N N . ALA A 1 220 ? 3.016 0.151 -25.968 1.00 89.94 220 ALA A N 1
ATOM 1647 C CA . ALA A 1 220 ? 2.809 -1.298 -25.941 1.00 89.94 220 ALA A CA 1
ATOM 1648 C C . ALA A 1 220 ? 1.927 -1.833 -27.092 1.00 89.94 220 ALA A C 1
ATOM 1650 O O . ALA A 1 220 ? 1.710 -3.046 -27.188 1.00 89.94 220 ALA A O 1
ATOM 1651 N N . GLY A 1 221 ? 1.367 -0.949 -27.929 1.00 83.88 221 GLY A N 1
ATOM 1652 C CA . GLY A 1 221 ? 0.364 -1.294 -28.940 1.00 83.88 221 GLY A CA 1
ATOM 1653 C C . GLY A 1 221 ? -0.971 -1.752 -28.340 1.00 83.88 221 GLY A C 1
ATOM 1654 O O . GLY A 1 221 ? -1.721 -2.483 -28.988 1.00 83.88 221 GLY A O 1
ATOM 1655 N N . SER A 1 222 ? -1.262 -1.375 -27.091 1.00 74.38 222 SER A N 1
ATOM 1656 C CA . SER A 1 222 ? -2.461 -1.813 -26.383 1.00 74.38 222 SER A CA 1
ATOM 1657 C C . SER A 1 222 ? -3.653 -0.921 -26.717 1.00 74.38 222 SER A C 1
ATOM 1659 O O . SER A 1 222 ? -3.788 0.183 -26.198 1.00 74.38 222 SER A O 1
ATOM 1661 N N . ALA A 1 223 ? -4.578 -1.440 -27.529 1.00 60.72 223 ALA A N 1
ATOM 1662 C CA . ALA A 1 223 ? -5.909 -0.847 -27.691 1.00 60.72 223 ALA A CA 1
ATOM 1663 C C . ALA A 1 223 ? -6.761 -0.943 -26.404 1.00 60.72 223 ALA A C 1
ATOM 1665 O O . ALA A 1 223 ? -7.775 -0.261 -26.275 1.00 60.72 223 ALA A O 1
ATOM 1666 N N . ALA A 1 224 ? -6.362 -1.787 -25.445 1.00 58.22 224 ALA A N 1
ATOM 1667 C CA . ALA A 1 224 ? -6.943 -1.826 -24.112 1.00 58.22 224 ALA A CA 1
ATOM 1668 C C . ALA A 1 224 ? -6.234 -0.810 -23.204 1.00 58.22 224 ALA A C 1
ATOM 1670 O O . ALA A 1 224 ? -5.024 -0.910 -22.983 1.00 58.22 224 ALA A O 1
ATOM 1671 N N . CYS A 1 225 ? -6.988 0.139 -22.645 1.00 83.06 225 CYS A N 1
ATOM 1672 C CA . CYS A 1 225 ? -6.470 1.068 -21.645 1.00 83.06 225 CYS A CA 1
ATOM 1673 C C . CYS A 1 225 ? -5.956 0.292 -20.423 1.00 83.06 225 CYS A C 1
ATOM 1675 O O . CYS A 1 225 ? -6.689 -0.522 -19.849 1.00 83.06 225 CYS A O 1
ATOM 1677 N N . LEU A 1 226 ? -4.700 0.542 -20.044 1.00 95.75 226 LEU A N 1
ATOM 1678 C CA . LEU A 1 226 ? -4.050 -0.126 -18.918 1.00 95.75 226 LEU A CA 1
ATOM 1679 C C . LEU A 1 226 ? -4.793 0.228 -17.612 1.00 95.75 226 LEU A C 1
ATOM 1681 O O . LEU A 1 226 ? -5.040 1.414 -17.376 1.00 95.75 226 LEU A O 1
ATOM 1685 N N . PRO A 1 227 ? -5.184 -0.751 -16.773 1.00 97.62 227 PRO A N 1
ATOM 1686 C CA . PRO A 1 227 ? -5.948 -0.469 -15.562 1.00 97.62 227 PRO A CA 1
ATOM 1687 C C . PRO A 1 227 ? -5.175 0.379 -14.549 1.00 97.62 227 PRO A C 1
ATOM 1689 O O . PRO A 1 227 ? -3.984 0.152 -14.336 1.00 97.62 227 PRO A O 1
ATOM 1692 N N . LEU A 1 228 ? -5.876 1.286 -13.868 1.00 98.38 228 LEU A N 1
ATOM 1693 C CA . LEU A 1 228 ? -5.364 2.056 -12.736 1.00 98.38 228 LEU A CA 1
ATOM 1694 C C . LEU A 1 228 ? -6.258 1.834 -11.512 1.00 98.38 228 LEU A C 1
ATOM 1696 O O . LEU A 1 228 ? -7.442 2.159 -11.520 1.00 98.38 228 LEU A O 1
ATOM 1700 N N . VAL A 1 229 ? -5.677 1.315 -10.438 1.00 98.75 229 VAL A N 1
ATOM 1701 C CA . VAL A 1 229 ? -6.307 1.184 -9.124 1.00 98.75 229 VAL A CA 1
ATOM 1702 C C . VAL A 1 229 ? -5.757 2.280 -8.216 1.00 98.75 229 VAL A C 1
ATOM 1704 O O . VAL A 1 229 ? -4.545 2.384 -8.061 1.00 98.75 229 VAL A O 1
ATOM 1707 N N . LEU A 1 230 ? -6.618 3.085 -7.597 1.00 98.44 230 LEU A N 1
ATOM 1708 C CA . LEU A 1 230 ? -6.241 4.096 -6.610 1.00 98.44 230 LEU A CA 1
ATOM 1709 C C . LEU A 1 230 ? -6.753 3.682 -5.229 1.00 98.44 230 LEU A C 1
ATOM 1711 O O . LEU A 1 230 ? -7.964 3.659 -4.995 1.00 98.44 230 LEU A O 1
ATOM 1715 N N . MET A 1 231 ? -5.846 3.409 -4.291 1.00 97.50 231 MET A N 1
ATOM 1716 C CA . MET A 1 231 ? -6.214 3.314 -2.882 1.00 97.50 231 MET A CA 1
ATOM 1717 C C . MET A 1 231 ? -6.341 4.715 -2.279 1.00 97.50 231 MET A C 1
ATOM 1719 O O . MET A 1 231 ? -5.398 5.502 -2.310 1.00 97.50 231 MET A O 1
ATOM 1723 N N . THR A 1 232 ? -7.495 5.006 -1.690 1.00 95.94 232 THR A N 1
ATOM 1724 C CA . THR A 1 232 ? -7.859 6.297 -1.078 1.00 95.94 232 THR A CA 1
ATOM 1725 C C . THR A 1 232 ? -8.266 6.101 0.383 1.00 95.94 232 THR A C 1
ATOM 1727 O O . THR A 1 232 ? -8.536 4.974 0.789 1.00 95.94 232 THR A O 1
ATOM 1730 N N . SER A 1 233 ? -8.317 7.166 1.184 1.00 92.31 233 SER A N 1
ATOM 1731 C CA . SER A 1 233 ? -8.896 7.176 2.540 1.00 92.31 233 SER A CA 1
ATOM 1732 C C . SER A 1 233 ? -10.229 7.923 2.562 1.00 92.31 233 SER A C 1
ATOM 1734 O O . SER A 1 233 ? -10.628 8.499 1.552 1.00 92.31 233 SER A O 1
ATOM 1736 N N . ASP A 1 234 ? -10.903 7.968 3.712 1.00 89.44 234 ASP A N 1
ATOM 1737 C CA . ASP A 1 234 ? -12.065 8.845 3.909 1.00 89.44 234 ASP A CA 1
ATOM 1738 C C . ASP A 1 234 ? -11.742 10.325 3.620 1.00 89.44 234 ASP A C 1
ATOM 1740 O O . ASP A 1 234 ? -12.555 11.021 3.012 1.00 89.44 234 ASP A O 1
ATOM 1744 N N . ASP A 1 235 ? -10.525 10.775 3.944 1.00 87.81 235 ASP A N 1
ATOM 1745 C CA . ASP A 1 235 ? -10.068 12.148 3.695 1.00 87.81 235 ASP A CA 1
ATOM 1746 C C . ASP A 1 235 ? -9.771 12.435 2.212 1.00 87.81 235 ASP A C 1
ATOM 1748 O O . ASP A 1 235 ? -9.927 13.572 1.753 1.00 87.81 235 ASP A O 1
ATOM 1752 N N . THR A 1 236 ? -9.317 11.424 1.453 1.00 93.75 236 THR A N 1
ATOM 1753 C CA . THR A 1 236 ? -8.890 11.607 0.054 1.00 93.75 236 THR A CA 1
ATOM 1754 C C . THR A 1 236 ? -9.926 11.176 -0.983 1.00 93.75 236 THR A C 1
ATOM 1756 O O . THR A 1 236 ? -9.949 11.756 -2.064 1.00 93.75 236 THR A O 1
ATOM 1759 N N . HIS A 1 237 ? -10.822 10.227 -0.689 1.00 96.06 237 HIS A N 1
ATOM 1760 C CA . HIS A 1 237 ? -11.662 9.562 -1.697 1.00 96.06 237 HIS A CA 1
ATOM 1761 C C . HIS A 1 237 ? -12.539 10.514 -2.522 1.00 96.06 237 HIS A C 1
ATOM 1763 O O . HIS A 1 237 ? -12.441 10.531 -3.748 1.00 96.06 237 HIS A O 1
ATOM 1769 N N . ALA A 1 238 ? -13.363 11.334 -1.861 1.00 96.69 238 ALA A N 1
ATOM 1770 C CA . ALA A 1 238 ? -14.277 12.251 -2.548 1.00 96.69 238 ALA A CA 1
ATOM 1771 C C . ALA A 1 238 ? -13.529 13.321 -3.364 1.00 96.69 238 ALA A C 1
ATOM 1773 O O . ALA A 1 238 ? -13.982 13.715 -4.435 1.00 96.69 238 ALA A O 1
ATOM 1774 N N . ARG A 1 239 ? -12.357 13.755 -2.881 1.00 96.56 239 ARG A N 1
ATOM 1775 C CA . ARG A 1 239 ? -11.501 14.729 -3.572 1.00 96.56 239 ARG A CA 1
ATOM 1776 C C . ARG A 1 239 ? -10.830 14.102 -4.793 1.00 96.56 239 ARG A C 1
ATOM 1778 O O . ARG A 1 239 ? -10.916 14.670 -5.869 1.00 96.56 239 ARG A O 1
ATOM 1785 N N . THR A 1 240 ? -10.267 12.899 -4.661 1.00 97.56 240 THR A N 1
ATOM 1786 C CA . THR A 1 240 ? -9.674 12.149 -5.782 1.00 97.56 240 THR A CA 1
ATOM 1787 C C . THR A 1 240 ? -10.702 11.878 -6.880 1.00 97.56 240 THR A C 1
ATOM 1789 O O . THR A 1 240 ? -10.380 12.022 -8.057 1.00 97.56 240 THR A O 1
ATOM 1792 N N . LEU A 1 241 ? -11.941 11.521 -6.518 1.00 98.06 241 LEU A N 1
ATOM 1793 C CA . LEU A 1 241 ? -13.023 11.354 -7.490 1.00 98.06 241 LEU A CA 1
ATOM 1794 C C . LEU A 1 241 ? -13.358 12.679 -8.192 1.00 98.06 241 LEU A C 1
ATOM 1796 O O . LEU A 1 241 ? -13.408 12.704 -9.418 1.00 98.06 241 LEU A O 1
ATOM 1800 N N . ALA A 1 242 ? -13.501 13.778 -7.446 1.00 98.12 242 ALA A N 1
ATOM 1801 C CA . ALA A 1 242 ? -13.758 15.096 -8.025 1.00 98.12 242 ALA A CA 1
ATOM 1802 C C . ALA A 1 242 ? -12.629 15.562 -8.967 1.00 98.12 242 ALA A C 1
ATOM 1804 O O . ALA A 1 242 ? -12.920 16.084 -10.039 1.00 98.12 242 ALA A O 1
ATOM 1805 N N . SER A 1 243 ? -11.357 15.329 -8.621 1.00 97.50 243 SER A N 1
ATOM 1806 C CA . SER A 1 243 ? -10.211 15.649 -9.486 1.00 97.50 243 SER A CA 1
ATOM 1807 C C . SER A 1 243 ? -10.176 14.795 -10.758 1.00 97.50 243 SER A C 1
ATOM 1809 O O . SER A 1 243 ? -9.842 15.308 -11.824 1.00 97.50 243 SER A O 1
ATOM 1811 N N . LEU A 1 244 ? -10.553 13.511 -10.678 1.00 98.38 244 LEU A N 1
ATOM 1812 C CA . LEU A 1 244 ? -10.721 12.655 -11.859 1.00 98.38 244 LEU A CA 1
ATOM 1813 C C . LEU A 1 244 ? -11.862 13.149 -12.756 1.00 98.38 244 LEU A C 1
ATOM 1815 O O . LEU A 1 244 ? -11.670 13.274 -13.960 1.00 98.38 244 LEU A O 1
ATOM 1819 N N . GLU A 1 245 ? -13.032 13.449 -12.193 1.00 98.25 245 GLU A N 1
ATOM 1820 C CA . GLU A 1 245 ? -14.201 13.884 -12.969 1.00 98.25 245 GLU A CA 1
ATOM 1821 C C . GLU A 1 245 ? -14.004 15.278 -13.586 1.00 98.25 245 GLU A C 1
ATOM 1823 O O . GLU A 1 245 ? -14.336 15.479 -14.753 1.00 98.25 245 GLU A O 1
ATOM 1828 N N . ALA A 1 246 ? -13.386 16.218 -12.863 1.00 97.94 246 ALA A N 1
ATOM 1829 C CA . ALA A 1 246 ? -13.046 17.545 -13.384 1.00 97.94 246 ALA A CA 1
ATOM 1830 C C . ALA A 1 246 ? -11.987 17.506 -14.504 1.00 97.94 246 ALA A C 1
ATOM 1832 O O . ALA A 1 246 ? -11.964 18.393 -15.356 1.00 97.94 246 ALA A O 1
ATOM 1833 N N . GLY A 1 247 ? -11.119 16.489 -14.505 1.00 96.81 247 GLY A N 1
ATOM 1834 C CA . GLY A 1 247 ? -10.108 16.259 -15.537 1.00 96.81 247 GLY A CA 1
ATOM 1835 C C . GLY A 1 247 ? -10.555 15.369 -16.703 1.00 96.81 247 GLY A C 1
ATOM 1836 O O . GLY A 1 247 ? -9.702 15.000 -17.506 1.00 96.81 247 GLY A O 1
ATOM 1837 N N . ASP A 1 248 ? -11.831 14.964 -16.772 1.00 97.44 248 ASP A N 1
ATOM 1838 C CA . ASP A 1 248 ? -12.348 13.931 -17.697 1.00 97.44 248 ASP A CA 1
ATOM 1839 C C . ASP A 1 248 ? -11.490 12.646 -17.696 1.00 97.44 248 ASP A C 1
ATOM 1841 O O . ASP A 1 248 ? -11.014 12.145 -18.718 1.00 97.44 248 ASP A O 1
ATOM 1845 N N . TYR A 1 249 ? -11.179 12.171 -16.484 1.00 97.56 249 TYR A N 1
ATOM 1846 C CA . TYR A 1 249 ? -10.269 11.057 -16.192 1.00 97.56 249 TYR A CA 1
ATOM 1847 C C . TYR A 1 249 ? -8.872 11.201 -16.833 1.00 97.56 249 TYR A C 1
ATOM 1849 O O . TYR A 1 249 ? -8.122 10.229 -16.933 1.00 97.56 249 TYR A O 1
ATOM 1857 N N . PHE A 1 250 ? -8.508 12.419 -17.248 1.00 96.81 250 PHE A N 1
ATOM 1858 C CA . PHE A 1 250 ? -7.287 12.768 -17.976 1.00 96.81 250 PHE A CA 1
ATOM 1859 C C . PHE A 1 250 ? -7.076 11.909 -19.237 1.00 96.81 250 PHE A C 1
ATOM 1861 O O . PHE A 1 250 ? -5.942 11.618 -19.618 1.00 96.81 250 PHE A O 1
ATOM 1868 N N . GLY A 1 251 ? -8.176 11.482 -19.874 1.00 95.56 251 GLY A N 1
ATOM 1869 C CA . GLY A 1 251 ? -8.181 10.613 -21.055 1.00 95.56 251 GLY A CA 1
ATOM 1870 C C . GLY A 1 251 ? -8.100 9.105 -20.771 1.00 95.56 251 GLY A C 1
ATOM 1871 O O . GLY A 1 251 ? -8.087 8.316 -21.718 1.00 95.56 251 GLY A O 1
ATOM 1872 N N . LEU A 1 252 ? -8.054 8.670 -19.505 1.00 96.19 252 LEU A N 1
ATOM 1873 C CA . LEU A 1 252 ? -8.173 7.252 -19.145 1.00 96.19 252 LEU A CA 1
ATOM 1874 C C . LEU A 1 252 ? -9.613 6.752 -19.357 1.00 96.19 252 LEU A C 1
ATOM 1876 O O . LEU A 1 252 ? -10.576 7.452 -19.056 1.00 96.19 252 LEU A O 1
ATOM 1880 N N . ASP A 1 253 ? -9.783 5.497 -19.786 1.00 94.88 253 ASP A N 1
ATOM 1881 C CA . ASP A 1 253 ? -11.102 4.850 -19.782 1.00 94.88 253 ASP A CA 1
ATOM 1882 C C . ASP A 1 253 ? -11.604 4.714 -18.337 1.00 94.88 253 ASP A C 1
ATOM 1884 O O . ASP A 1 253 ? -11.072 3.919 -17.558 1.00 94.88 253 ASP A O 1
ATOM 1888 N N . ARG A 1 254 ? -12.667 5.452 -17.995 1.00 95.75 254 ARG A N 1
ATOM 1889 C CA . ARG A 1 254 ? -13.339 5.424 -16.684 1.00 95.75 254 ARG A CA 1
ATOM 1890 C C . ARG A 1 254 ? -13.625 4.005 -16.175 1.00 95.75 254 ARG A C 1
ATOM 1892 O O . ARG A 1 254 ? -13.562 3.768 -14.975 1.00 95.75 254 ARG A O 1
ATOM 1899 N N . ARG A 1 255 ? -13.894 3.040 -17.064 1.00 95.56 255 ARG A N 1
ATOM 1900 C CA . ARG A 1 255 ? -14.187 1.630 -16.716 1.00 95.56 255 ARG A CA 1
ATOM 1901 C C . ARG A 1 255 ? -12.944 0.828 -16.310 1.00 95.56 255 ARG A C 1
ATOM 1903 O O . ARG A 1 255 ? -13.065 -0.308 -15.855 1.00 95.56 255 ARG A O 1
ATOM 1910 N N . ARG A 1 256 ? -11.753 1.390 -16.525 1.00 95.75 256 ARG A N 1
ATOM 1911 C CA . ARG A 1 256 ? -10.436 0.843 -16.168 1.00 95.75 256 ARG A CA 1
ATOM 1912 C C . ARG A 1 256 ? -9.796 1.588 -14.986 1.00 95.75 256 ARG A C 1
ATOM 1914 O O . ARG A 1 256 ? -8.697 1.216 -14.580 1.00 95.75 256 ARG A O 1
ATOM 1921 N N . VAL A 1 257 ? -10.477 2.592 -14.424 1.00 97.94 257 VAL A N 1
ATOM 1922 C CA . VAL A 1 257 ? -10.053 3.340 -13.232 1.00 97.94 257 VAL A CA 1
ATOM 1923 C C . VAL A 1 257 ? -10.887 2.898 -12.026 1.00 97.94 257 VAL A C 1
ATOM 1925 O O . VAL A 1 257 ? -12.103 3.064 -12.005 1.00 97.94 257 VAL A O 1
ATOM 1928 N N . PHE A 1 258 ? -10.234 2.337 -11.009 1.00 98.38 258 PHE A N 1
ATOM 1929 C CA . PHE A 1 258 ? -10.880 1.730 -9.841 1.00 98.38 258 PHE A CA 1
ATOM 1930 C C . PHE A 1 258 ? -10.451 2.445 -8.559 1.00 98.38 258 PHE A C 1
ATOM 1932 O O . PHE A 1 258 ? -9.260 2.513 -8.271 1.00 98.38 258 PHE A O 1
ATOM 1939 N N . LEU A 1 259 ? -11.394 2.946 -7.758 1.00 98.12 259 LEU A N 1
ATOM 1940 C CA . LEU A 1 259 ? -11.088 3.544 -6.454 1.00 98.12 259 LEU A CA 1
ATOM 1941 C C . LEU A 1 259 ? -11.401 2.542 -5.338 1.00 98.12 259 LEU A C 1
ATOM 1943 O O . LEU A 1 259 ? -12.547 2.129 -5.175 1.00 98.12 259 LEU A O 1
ATOM 1947 N N . LEU A 1 260 ? -10.394 2.195 -4.537 1.00 96.50 260 LEU A N 1
ATOM 1948 C CA . LEU A 1 260 ? -10.535 1.356 -3.347 1.00 96.50 260 LEU A CA 1
ATOM 1949 C C . LEU A 1 260 ? -10.349 2.229 -2.100 1.00 96.50 260 LEU A C 1
ATOM 1951 O O . LEU A 1 260 ? -9.265 2.757 -1.860 1.00 96.50 260 LEU A O 1
ATOM 1955 N N . ARG A 1 261 ? -11.405 2.429 -1.308 1.00 94.50 261 ARG A N 1
ATOM 1956 C CA . ARG A 1 261 ? -11.336 3.253 -0.091 1.00 94.50 261 ARG A CA 1
ATOM 1957 C C . ARG A 1 261 ? -10.950 2.400 1.119 1.00 94.50 261 ARG A C 1
ATOM 1959 O O . ARG A 1 261 ? -11.762 1.600 1.584 1.00 94.50 261 ARG A O 1
ATOM 1966 N N . GLN A 1 262 ? -9.741 2.595 1.647 1.00 91.25 262 GLN A N 1
ATOM 1967 C CA . GLN A 1 262 ? -9.341 2.017 2.931 1.00 91.25 262 GLN A CA 1
ATOM 1968 C C . GLN A 1 262 ? -10.238 2.563 4.043 1.00 91.25 262 GLN A C 1
ATOM 1970 O O . GLN A 1 262 ? -10.629 3.730 4.016 1.00 91.25 262 GLN A O 1
ATOM 1975 N N . GLN A 1 263 ? -10.557 1.711 5.010 1.00 86.25 263 GLN A N 1
ATOM 1976 C CA . GLN A 1 263 ? -11.291 2.113 6.205 1.00 86.25 263 GLN A CA 1
ATOM 1977 C C . GLN A 1 263 ? -10.306 2.595 7.271 1.00 86.25 263 GLN A C 1
ATOM 1979 O O . GLN A 1 263 ? -9.182 2.095 7.360 1.00 86.25 263 GLN A O 1
ATOM 1984 N N . ALA A 1 264 ? -10.720 3.571 8.074 1.00 88.69 264 ALA A N 1
ATOM 1985 C CA . ALA A 1 264 ? -9.957 3.971 9.245 1.00 88.69 264 ALA A CA 1
ATOM 1986 C C . ALA A 1 264 ? -10.055 2.904 10.355 1.00 88.69 264 ALA A C 1
ATOM 1988 O O . ALA A 1 264 ? -11.068 2.216 10.491 1.00 88.69 264 ALA A O 1
ATOM 1989 N N . VAL A 1 265 ? -9.000 2.791 11.159 1.00 91.75 265 VAL A N 1
ATOM 1990 C CA . VAL A 1 265 ? -8.905 1.906 12.327 1.00 91.75 265 VAL A CA 1
ATOM 1991 C C . VAL A 1 265 ? -8.915 2.728 13.618 1.00 91.75 265 VAL A C 1
ATOM 1993 O O . VAL A 1 265 ? -8.541 3.905 13.580 1.00 91.75 265 VAL A O 1
ATOM 1996 N N . PRO A 1 266 ? -9.337 2.157 14.759 1.00 94.88 266 PRO A N 1
ATOM 1997 C CA . PRO A 1 266 ? -9.336 2.860 16.039 1.00 94.88 266 PRO A CA 1
ATOM 1998 C C . PRO A 1 266 ? -7.929 3.307 16.453 1.00 94.88 266 PRO A C 1
ATOM 2000 O O . PRO A 1 266 ? -6.961 2.575 16.275 1.00 94.88 266 PRO A O 1
ATOM 2003 N N . CYS A 1 267 ? -7.807 4.487 17.052 1.00 95.25 267 CYS A N 1
ATOM 2004 C CA . CYS A 1 267 ? -6.578 4.906 17.722 1.00 95.25 267 CYS A CA 1
ATOM 2005 C C . CYS A 1 267 ? -6.506 4.308 19.134 1.00 95.25 267 CYS A C 1
ATOM 2007 O O . CYS A 1 267 ? -7.530 4.157 19.804 1.00 95.25 267 CYS A O 1
ATOM 2009 N N . LEU A 1 268 ? -5.294 4.043 19.622 1.00 95.44 268 LEU A N 1
ATOM 2010 C CA . LEU A 1 268 ? -5.061 3.509 20.970 1.00 95.44 268 LEU A CA 1
ATOM 2011 C C . LEU A 1 268 ? -4.572 4.614 21.913 1.00 95.44 268 LEU A C 1
ATOM 2013 O O . LEU A 1 268 ? -3.690 5.391 21.548 1.00 95.44 268 LEU A O 1
ATOM 2017 N N . ALA A 1 269 ? -5.130 4.703 23.120 1.00 93.69 269 ALA A N 1
ATOM 2018 C CA . ALA A 1 269 ? -4.793 5.737 24.101 1.00 93.69 269 ALA A CA 1
ATOM 2019 C C . ALA A 1 269 ? -3.531 5.411 24.921 1.00 93.69 269 ALA A C 1
ATOM 2021 O O . ALA A 1 269 ? -2.768 6.320 25.258 1.00 93.69 269 ALA A O 1
ATOM 2022 N N . ASP A 1 270 ? -3.309 4.131 25.228 1.00 91.94 270 ASP A N 1
ATOM 2023 C CA . ASP A 1 270 ? -2.275 3.660 26.152 1.00 91.94 270 ASP A CA 1
ATOM 2024 C C . ASP A 1 270 ? -1.770 2.238 25.834 1.00 91.94 270 ASP A C 1
ATOM 2026 O O . ASP A 1 270 ? -2.245 1.561 24.917 1.00 91.94 270 ASP A O 1
ATOM 2030 N N . ALA A 1 271 ? -0.787 1.777 26.616 1.00 88.56 271 ALA A N 1
ATOM 2031 C CA . ALA A 1 271 ? -0.207 0.438 26.507 1.00 88.56 271 ALA A CA 1
ATOM 2032 C C . ALA A 1 271 ? -1.183 -0.718 26.835 1.00 88.56 271 ALA A C 1
ATOM 2034 O O . ALA A 1 271 ? -0.882 -1.864 26.511 1.00 88.56 271 ALA A O 1
ATOM 2035 N N . GLY A 1 272 ? -2.341 -0.442 27.450 1.00 91.12 272 GLY A N 1
ATOM 2036 C CA . GLY A 1 272 ? -3.405 -1.421 27.706 1.00 91.12 272 GLY A CA 1
ATOM 2037 C C . GLY A 1 272 ? -4.324 -1.665 26.502 1.00 91.12 272 GLY A C 1
ATOM 2038 O O . GLY A 1 272 ? -5.230 -2.501 26.592 1.00 91.12 272 GLY A O 1
ATOM 2039 N N . ALA A 1 273 ? -4.080 -0.963 25.388 1.00 94.19 273 ALA A N 1
ATOM 2040 C CA . ALA A 1 273 ? -4.925 -0.905 24.197 1.00 94.19 273 ALA A CA 1
ATOM 2041 C C . ALA A 1 273 ? -6.342 -0.367 24.475 1.00 94.19 273 ALA A C 1
ATOM 2043 O O . ALA A 1 273 ? -7.315 -0.804 23.856 1.00 94.19 273 ALA A O 1
ATOM 2044 N N . ALA A 1 274 ? -6.478 0.595 25.394 1.00 95.44 274 ALA A N 1
ATOM 2045 C CA . ALA A 1 274 ? -7.717 1.354 25.531 1.00 95.44 274 ALA A CA 1
ATOM 2046 C C . ALA A 1 274 ? -8.012 2.126 24.229 1.00 95.44 274 ALA A C 1
ATOM 2048 O O . ALA A 1 274 ? -7.142 2.830 23.708 1.00 95.44 274 ALA A O 1
ATOM 2049 N N . LEU A 1 275 ? -9.231 2.014 23.694 1.00 96.56 275 LEU A N 1
ATOM 2050 C CA . LEU A 1 275 ? -9.658 2.772 22.517 1.00 96.56 275 LEU A CA 1
ATOM 2051 C C . LEU A 1 275 ? -9.710 4.268 22.852 1.00 96.56 275 LEU A C 1
ATOM 2053 O O . LEU A 1 275 ? -10.404 4.681 23.783 1.00 96.56 275 LEU A O 1
ATOM 2057 N N . ALA A 1 276 ? -8.987 5.090 22.095 1.00 95.62 276 ALA A N 1
ATOM 2058 C CA . ALA A 1 276 ? -8.944 6.527 22.324 1.00 95.62 276 ALA A CA 1
ATOM 2059 C C . ALA A 1 276 ? -10.265 7.189 21.914 1.00 95.62 276 ALA A C 1
ATOM 2061 O O . ALA A 1 276 ? -10.741 6.991 20.797 1.00 95.62 276 ALA A O 1
ATOM 2062 N N . VAL A 1 277 ? -10.824 8.019 22.794 1.00 94.81 277 VAL A N 1
ATOM 2063 C CA . VAL A 1 277 ? -12.021 8.831 22.525 1.00 94.81 277 VAL A CA 1
ATOM 2064 C C . VAL A 1 277 ? -11.659 10.289 22.243 1.00 94.81 277 VAL A C 1
ATOM 2066 O O . VAL A 1 277 ? -10.586 10.760 22.626 1.00 94.81 277 VAL A O 1
ATOM 2069 N N . ASP A 1 278 ? -12.538 11.001 21.542 1.00 92.62 278 ASP A N 1
ATOM 2070 C CA . ASP A 1 278 ? -12.384 12.425 21.250 1.00 92.62 278 ASP A CA 1
ATOM 2071 C C . ASP A 1 278 ? -12.491 13.235 22.563 1.00 92.62 278 ASP A C 1
ATOM 2073 O O . ASP A 1 278 ? -13.505 13.133 23.256 1.00 92.62 278 ASP A O 1
ATOM 2077 N N . PRO A 1 279 ? -11.491 14.061 22.939 1.00 88.12 279 PRO A N 1
ATOM 2078 C CA . PRO A 1 279 ? -11.560 14.875 24.157 1.00 88.12 279 PRO A CA 1
ATOM 2079 C C . PRO A 1 279 ? -12.734 15.866 24.191 1.00 88.12 279 PRO A C 1
ATOM 2081 O O . PRO A 1 279 ? -13.051 16.389 25.259 1.00 88.12 279 PRO A O 1
ATOM 2084 N N . SER A 1 280 ? -13.353 16.148 23.038 1.00 90.38 280 SER A N 1
ATOM 2085 C CA . SER A 1 280 ? -14.545 16.993 22.910 1.00 90.38 280 SER A CA 1
ATOM 2086 C C . SER A 1 280 ? -15.864 16.212 22.781 1.00 90.38 280 SER A C 1
ATOM 2088 O O . SER A 1 280 ? -16.925 16.793 23.002 1.00 90.38 280 SER A O 1
ATOM 2090 N N . ASP A 1 281 ? -15.813 14.905 22.493 1.00 89.56 281 ASP A N 1
ATOM 2091 C CA . ASP A 1 281 ? -16.965 13.991 22.466 1.00 89.56 281 ASP A CA 1
ATOM 2092 C C . ASP A 1 281 ? -16.545 12.590 22.946 1.00 89.56 281 ASP A C 1
ATOM 2094 O O . ASP A 1 281 ? -16.114 11.739 22.167 1.00 89.56 281 ASP A O 1
ATOM 2098 N N . ALA A 1 282 ? -16.727 12.318 24.240 1.00 87.19 282 ALA A N 1
ATOM 2099 C CA . ALA A 1 282 ? -16.396 11.021 24.835 1.00 87.19 282 ALA A CA 1
ATOM 2100 C C . ALA A 1 282 ? -17.196 9.835 24.247 1.00 87.19 282 ALA A C 1
ATOM 2102 O O . ALA A 1 282 ? -16.843 8.685 24.496 1.00 87.19 282 ALA A O 1
ATOM 2103 N N . SER A 1 283 ? -18.248 10.091 23.456 1.00 90.38 283 SER A N 1
ATOM 2104 C CA . SER A 1 283 ? -19.025 9.064 22.740 1.00 90.38 283 SER A CA 1
ATOM 2105 C C . SER A 1 283 ? -18.573 8.875 21.285 1.00 90.38 283 SER A C 1
ATOM 2107 O O . SER A 1 283 ? -19.298 8.297 20.472 1.00 90.38 283 SER A O 1
ATOM 2109 N N . ARG A 1 284 ? -17.368 9.348 20.946 1.00 94.00 284 ARG A N 1
ATOM 2110 C CA . ARG A 1 284 ? -16.723 9.170 19.646 1.00 94.00 284 ARG A CA 1
ATOM 2111 C C . ARG A 1 284 ? -15.331 8.575 19.823 1.00 94.00 284 ARG A C 1
ATOM 2113 O O . ARG A 1 284 ? -14.462 9.189 20.435 1.00 94.00 284 ARG A O 1
ATOM 2120 N N . VAL A 1 285 ? -15.089 7.414 19.221 1.00 95.69 285 VAL A N 1
ATOM 2121 C CA . VAL A 1 285 ? -13.742 6.834 19.109 1.00 95.69 285 VAL A CA 1
ATOM 2122 C C . VAL A 1 285 ? -12.955 7.583 18.033 1.00 95.69 285 VAL A C 1
ATOM 2124 O O . VAL A 1 285 ? -13.467 7.847 16.941 1.00 95.69 285 VAL A O 1
ATOM 2127 N N . LEU A 1 286 ? -11.705 7.930 18.333 1.00 94.56 286 LEU A N 1
ATOM 2128 C CA . LEU A 1 286 ? -10.757 8.485 17.373 1.00 94.56 286 LEU A CA 1
ATOM 2129 C C . LEU A 1 286 ? -10.273 7.385 16.429 1.00 94.56 286 LEU A C 1
ATOM 2131 O O . LEU A 1 286 ? -10.005 6.263 16.855 1.00 94.56 286 LEU A O 1
ATOM 2135 N N . THR A 1 287 ? -10.122 7.718 15.151 1.00 92.75 287 THR A N 1
ATOM 2136 C CA . THR A 1 287 ? -9.692 6.777 14.113 1.00 92.75 287 THR A CA 1
ATOM 2137 C C . THR A 1 287 ? -8.603 7.378 13.230 1.00 92.75 287 THR A C 1
ATOM 2139 O O . THR A 1 287 ? -8.554 8.593 13.037 1.00 92.75 287 THR A O 1
ATOM 2142 N N . LYS A 1 288 ? -7.762 6.522 12.650 1.00 87.69 288 LYS A N 1
ATOM 2143 C CA . LYS A 1 288 ? -6.656 6.869 11.741 1.00 87.69 288 LYS A CA 1
ATOM 2144 C C . LYS A 1 288 ? -6.611 5.905 10.544 1.00 87.69 288 LYS A C 1
ATOM 2146 O O . LYS A 1 288 ? -7.132 4.797 10.652 1.00 87.69 288 LYS A O 1
ATOM 2151 N N . PRO A 1 289 ? -5.961 6.245 9.420 1.00 85.94 289 PRO A N 1
ATOM 2152 C CA . PRO A 1 289 ? -5.628 5.260 8.390 1.00 85.94 289 PRO A CA 1
ATOM 2153 C C . PRO A 1 289 ? -4.771 4.110 8.953 1.00 85.94 289 PRO A C 1
ATOM 2155 O O . PRO A 1 289 ? -3.871 4.360 9.756 1.00 85.94 289 PRO A O 1
ATOM 2158 N N . ASN A 1 290 ? -5.009 2.867 8.511 1.00 84.56 290 ASN A N 1
ATOM 2159 C CA . ASN A 1 290 ? -4.238 1.695 8.967 1.00 84.56 290 ASN A CA 1
ATOM 2160 C C . ASN A 1 290 ? -2.798 1.655 8.409 1.00 84.56 290 ASN A C 1
ATOM 2162 O O . ASN A 1 290 ? -1.938 0.967 8.944 1.00 84.56 290 ASN A O 1
ATOM 2166 N N . GLY A 1 291 ? -2.537 2.387 7.321 1.00 85.62 291 GLY A N 1
ATOM 2167 C CA . GLY A 1 291 ? -1.274 2.351 6.580 1.00 85.62 291 GLY A CA 1
ATOM 2168 C C . GLY A 1 291 ? -1.439 1.712 5.201 1.00 85.62 291 GLY A C 1
ATOM 2169 O O . GLY A 1 291 ? -2.496 1.188 4.854 1.00 85.62 291 GLY A O 1
ATOM 2170 N N . HIS A 1 292 ? -0.395 1.767 4.373 1.00 87.69 292 HIS A N 1
ATOM 2171 C CA . HIS A 1 292 ? -0.516 1.376 2.964 1.00 87.69 292 HIS A CA 1
ATOM 2172 C C . HIS A 1 292 ? -0.713 -0.128 2.724 1.00 87.69 292 HIS A C 1
ATOM 2174 O O . HIS A 1 292 ? -1.142 -0.511 1.637 1.00 87.69 292 HIS A O 1
ATOM 2180 N N . GLY A 1 293 ? -0.450 -0.975 3.727 1.00 89.38 293 GLY A N 1
ATOM 2181 C CA . GLY A 1 293 ? -0.676 -2.424 3.663 1.00 89.38 293 GLY A CA 1
ATOM 2182 C C . GLY A 1 293 ? -2.134 -2.828 3.394 1.00 89.38 293 GLY A C 1
ATOM 2183 O O . GLY A 1 293 ? -2.378 -3.886 2.816 1.00 89.38 293 GLY A O 1
ATOM 2184 N N . GLU A 1 294 ? -3.107 -1.962 3.696 1.00 90.50 294 GLU A N 1
ATOM 2185 C CA . GLU A 1 294 ? -4.526 -2.201 3.383 1.00 90.50 294 GLU A CA 1
ATOM 2186 C C . GLU A 1 294 ? -4.793 -2.442 1.892 1.00 90.50 294 GLU A C 1
ATOM 2188 O O . GLU A 1 294 ? -5.779 -3.098 1.552 1.00 90.50 294 GLU A O 1
ATOM 2193 N N . VAL A 1 295 ? -3.917 -1.976 0.992 1.00 95.25 295 VAL A N 1
ATOM 2194 C CA . VAL A 1 295 ? -4.092 -2.154 -0.457 1.00 95.25 295 VAL A CA 1
ATOM 2195 C C . VAL A 1 295 ? -4.220 -3.630 -0.840 1.00 95.25 295 VAL A C 1
ATOM 2197 O O . VAL A 1 295 ? -5.021 -3.968 -1.708 1.00 95.25 295 VAL A O 1
ATOM 2200 N N . HIS A 1 296 ? -3.498 -4.517 -0.148 1.00 95.88 296 HIS A N 1
ATOM 2201 C CA . HIS A 1 296 ? -3.526 -5.963 -0.371 1.00 95.88 296 HIS A CA 1
ATOM 2202 C C . HIS A 1 296 ? -4.889 -6.552 0.021 1.00 95.88 296 HIS A C 1
ATOM 2204 O O . HIS A 1 296 ? -5.526 -7.253 -0.770 1.00 95.88 296 HIS A O 1
ATOM 2210 N N . ARG A 1 297 ? -5.392 -6.179 1.203 1.00 91.88 297 ARG A N 1
ATOM 2211 C CA . ARG A 1 297 ? -6.699 -6.602 1.717 1.00 91.88 297 ARG A CA 1
ATOM 2212 C C . ARG A 1 297 ? -7.843 -6.075 0.860 1.00 91.88 297 ARG A C 1
ATOM 2214 O O . ARG A 1 297 ? -8.773 -6.825 0.585 1.00 91.88 297 ARG A O 1
ATOM 2221 N N . LEU A 1 298 ? -7.771 -4.825 0.401 1.00 94.25 298 LEU A N 1
ATOM 2222 C CA . LEU A 1 298 ? -8.772 -4.224 -0.486 1.00 94.25 298 LEU A CA 1
ATOM 2223 C C . LEU A 1 298 ? -8.776 -4.874 -1.875 1.00 94.25 298 LEU A C 1
ATOM 2225 O O . LEU A 1 298 ? -9.846 -5.152 -2.413 1.00 94.25 298 LEU A O 1
ATOM 2229 N N . LEU A 1 299 ? -7.602 -5.149 -2.454 1.00 97.50 299 LEU A N 1
ATOM 2230 C CA . LEU A 1 299 ? -7.468 -5.855 -3.735 1.00 97.50 299 LEU A CA 1
ATOM 2231 C C . LEU A 1 299 ? -8.025 -7.286 -3.679 1.00 97.50 299 LEU A C 1
ATOM 2233 O O . LEU A 1 299 ? -8.576 -7.759 -4.676 1.00 97.50 299 LEU A O 1
ATOM 2237 N N . HIS A 1 300 ? -7.903 -7.948 -2.525 1.00 96.00 300 HIS A N 1
ATOM 2238 C CA . HIS A 1 300 ? -8.499 -9.256 -2.265 1.00 96.00 300 HIS A CA 1
ATOM 2239 C C . HIS A 1 300 ? -10.019 -9.174 -2.045 1.00 96.00 300 HIS A C 1
ATOM 2241 O O . HIS A 1 300 ? -10.780 -9.782 -2.793 1.00 96.00 300 HIS A O 1
ATOM 2247 N N . SER A 1 301 ? -10.475 -8.403 -1.053 1.00 92.19 301 SER A N 1
ATOM 2248 C CA . SER A 1 301 ? -11.876 -8.395 -0.598 1.00 92.19 301 SER A CA 1
ATOM 2249 C C . SER A 1 301 ? -12.857 -7.778 -1.597 1.00 92.19 301 SER A C 1
ATOM 2251 O O . SER A 1 301 ? -14.025 -8.156 -1.615 1.00 92.19 301 SER A O 1
ATOM 2253 N N . SER A 1 302 ? -12.391 -6.882 -2.473 1.00 95.88 302 SER A N 1
ATOM 2254 C CA . SER A 1 302 ? -13.173 -6.387 -3.619 1.00 95.88 302 SER A CA 1
ATOM 2255 C C . SER A 1 302 ? -13.250 -7.376 -4.792 1.00 95.88 302 SER A C 1
ATOM 2257 O O . SER A 1 302 ? -13.940 -7.108 -5.774 1.00 95.88 302 SER A O 1
ATOM 2259 N N . GLY A 1 303 ? -12.488 -8.475 -4.751 1.00 97.38 303 GLY A N 1
ATOM 2260 C CA . GLY A 1 303 ? -12.284 -9.382 -5.881 1.00 97.38 303 GLY A CA 1
ATOM 2261 C C . GLY A 1 303 ? -11.479 -8.780 -7.041 1.00 97.38 303 GLY A C 1
ATOM 2262 O O . GLY A 1 303 ? -11.253 -9.465 -8.040 1.00 97.38 303 GLY A O 1
ATOM 2263 N N . LEU A 1 304 ? -11.021 -7.523 -6.946 1.00 98.25 304 LEU A N 1
ATOM 2264 C CA . LEU A 1 304 ? -10.441 -6.798 -8.078 1.00 98.25 304 LEU A CA 1
ATOM 2265 C C . LEU A 1 304 ? -9.144 -7.432 -8.593 1.00 98.25 304 LEU A C 1
ATOM 2267 O O . LEU A 1 304 ? -8.961 -7.499 -9.805 1.00 98.25 304 LEU A O 1
ATOM 2271 N N . ALA A 1 305 ? -8.269 -7.950 -7.724 1.00 98.19 305 ALA A N 1
ATOM 2272 C CA . ALA A 1 305 ? -7.054 -8.634 -8.180 1.00 98.19 305 ALA A CA 1
ATOM 2273 C C . ALA A 1 305 ? -7.374 -9.902 -8.995 1.00 98.19 305 ALA A C 1
ATOM 2275 O O . ALA A 1 305 ? -6.797 -10.115 -10.061 1.00 98.19 305 ALA A O 1
ATOM 2276 N N . ALA A 1 306 ? -8.343 -10.703 -8.540 1.00 98.19 306 ALA A N 1
ATOM 2277 C CA . ALA A 1 306 ? -8.809 -11.883 -9.268 1.00 98.19 306 ALA A CA 1
ATOM 2278 C C . ALA A 1 306 ? -9.501 -11.499 -10.589 1.00 98.19 306 ALA A C 1
ATOM 2280 O O . ALA A 1 306 ? -9.251 -12.127 -11.619 1.00 98.19 306 ALA A O 1
ATOM 2281 N N . LYS A 1 307 ? -10.300 -10.421 -10.592 1.00 98.12 307 LYS A N 1
ATOM 2282 C CA . LYS A 1 307 ? -10.926 -9.883 -11.808 1.00 98.12 307 LYS A CA 1
ATOM 2283 C C . LYS A 1 307 ? -9.884 -9.415 -12.826 1.00 98.12 307 LYS A C 1
ATOM 2285 O O . LYS A 1 307 ? -9.970 -9.795 -13.987 1.00 98.12 307 LYS A O 1
ATOM 2290 N N . LEU A 1 308 ? -8.891 -8.627 -12.409 1.00 97.75 308 LEU A N 1
ATOM 2291 C CA . LEU A 1 308 ? -7.806 -8.170 -13.285 1.00 97.75 308 LEU A CA 1
ATOM 2292 C C . LEU A 1 308 ? -7.022 -9.355 -13.864 1.00 97.75 308 LEU A C 1
ATOM 2294 O O . LEU A 1 308 ? -6.665 -9.335 -15.039 1.00 97.75 308 LEU A O 1
ATOM 2298 N N . HIS A 1 309 ? -6.809 -10.414 -13.078 1.00 97.81 309 HIS A N 1
ATOM 2299 C CA . HIS A 1 309 ? -6.179 -11.631 -13.581 1.00 97.81 309 HIS A CA 1
ATOM 2300 C C . HIS A 1 309 ? -7.036 -12.325 -14.654 1.00 97.81 309 HIS A C 1
ATOM 2302 O O . HIS A 1 309 ? -6.516 -12.679 -15.712 1.00 97.81 309 HIS A O 1
ATOM 2308 N N . GLY A 1 310 ? -8.348 -12.452 -14.422 1.00 97.12 310 GLY A N 1
ATOM 2309 C CA . GLY A 1 310 ? -9.308 -12.982 -15.400 1.00 97.12 310 GLY A CA 1
ATOM 2310 C C . GLY A 1 310 ? -9.450 -12.127 -16.667 1.00 97.12 310 GLY A C 1
ATOM 2311 O O . GLY A 1 310 ? -9.627 -12.671 -17.753 1.00 97.12 310 GLY A O 1
ATOM 2312 N N . ASP A 1 311 ? -9.285 -10.805 -16.554 1.00 94.62 311 ASP A N 1
ATOM 2313 C CA . ASP A 1 311 ? -9.222 -9.857 -17.677 1.00 94.62 311 ASP A CA 1
ATOM 2314 C C . ASP A 1 311 ? -7.920 -9.981 -18.507 1.00 94.62 311 ASP A C 1
ATOM 2316 O O . ASP A 1 311 ? -7.768 -9.287 -19.515 1.00 94.62 311 ASP A O 1
ATOM 2320 N N . GLY A 1 312 ? -6.973 -10.837 -18.100 1.00 94.62 312 GLY A N 1
ATOM 2321 C CA . GLY A 1 312 ? -5.709 -11.081 -18.800 1.00 94.62 312 GLY A CA 1
ATOM 2322 C C . GLY A 1 312 ? -4.510 -10.273 -18.292 1.00 94.62 312 GLY A C 1
ATOM 2323 O O . GLY A 1 312 ? -3.443 -10.331 -18.908 1.00 94.62 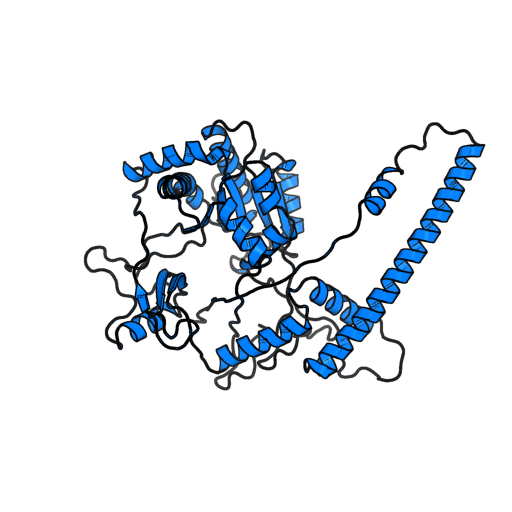312 GLY A O 1
ATOM 2324 N N . CYS A 1 313 ? -4.629 -9.545 -17.174 1.00 96.94 313 CYS A N 1
ATOM 2325 C CA . CYS A 1 313 ? -3.461 -8.923 -16.554 1.00 96.94 313 CYS A CA 1
ATOM 2326 C C . CYS A 1 313 ? -2.501 -9.995 -16.002 1.00 96.94 313 CYS A C 1
ATOM 2328 O O . CYS A 1 313 ? -2.897 -11.007 -15.413 1.00 96.94 313 CYS A O 1
ATOM 2330 N N . THR A 1 314 ? -1.208 -9.747 -16.185 1.00 97.75 314 THR A N 1
ATOM 2331 C CA . THR A 1 314 ? -0.098 -10.612 -15.775 1.00 97.75 314 THR A CA 1
ATOM 2332 C C . THR A 1 314 ? 0.728 -10.002 -14.650 1.00 97.75 314 THR A C 1
ATOM 2334 O O . THR A 1 314 ? 1.324 -10.759 -13.887 1.00 97.75 314 THR A O 1
ATOM 2337 N N . HIS A 1 315 ? 0.748 -8.671 -14.511 1.00 98.69 315 HIS A N 1
ATOM 2338 C CA . HIS A 1 315 ? 1.543 -7.966 -13.503 1.00 98.69 315 HIS A CA 1
ATOM 2339 C C . HIS A 1 315 ? 0.793 -6.784 -12.878 1.00 98.69 315 HIS A C 1
ATOM 2341 O O . HIS A 1 315 ? 0.008 -6.111 -13.546 1.00 98.69 315 HIS A O 1
ATOM 2347 N N . LEU A 1 316 ? 1.095 -6.502 -11.610 1.00 98.75 316 LEU A N 1
ATOM 2348 C CA . LEU A 1 316 ? 0.744 -5.261 -10.923 1.00 98.75 316 LEU A CA 1
ATOM 2349 C C . LEU A 1 316 ? 1.994 -4.401 -10.709 1.00 98.75 316 LEU A C 1
ATOM 2351 O O . LEU A 1 316 ? 3.042 -4.912 -10.312 1.00 98.75 316 LEU A O 1
ATOM 2355 N N . VAL A 1 317 ? 1.861 -3.096 -10.926 1.00 98.56 317 VAL A N 1
ATOM 2356 C CA . VAL A 1 317 ? 2.896 -2.079 -10.706 1.00 98.56 317 VAL A CA 1
ATOM 2357 C C . VAL A 1 317 ? 2.426 -1.165 -9.572 1.00 98.56 317 VAL A C 1
ATOM 2359 O O . VAL A 1 317 ? 1.589 -0.291 -9.789 1.00 98.56 317 VAL A O 1
ATOM 2362 N N . PHE A 1 318 ? 2.930 -1.381 -8.355 1.00 98.50 318 PHE A N 1
ATOM 2363 C CA . PHE A 1 318 ? 2.583 -0.580 -7.174 1.00 98.50 318 PHE A CA 1
ATOM 2364 C C . PHE A 1 318 ? 3.492 0.640 -7.065 1.00 98.50 318 PHE A C 1
ATOM 2366 O O . PHE A 1 318 ? 4.710 0.477 -7.098 1.00 98.50 318 PHE A O 1
ATOM 2373 N N . PHE A 1 319 ? 2.912 1.828 -6.889 1.00 97.56 319 PHE A N 1
ATOM 2374 C CA . PHE A 1 319 ? 3.632 3.101 -6.808 1.00 97.56 319 PHE A CA 1
ATOM 2375 C C . PHE A 1 319 ? 2.980 4.089 -5.821 1.00 97.56 319 PHE A C 1
ATOM 2377 O O . PHE A 1 319 ? 1.859 3.883 -5.345 1.00 97.56 319 PHE A O 1
ATOM 2384 N N . GLN A 1 320 ? 3.716 5.151 -5.479 1.00 95.12 320 GLN A N 1
ATOM 2385 C CA . GLN A 1 320 ? 3.389 6.087 -4.394 1.00 95.12 320 GLN A CA 1
ATOM 2386 C C . GLN A 1 320 ? 2.952 7.469 -4.903 1.00 95.12 320 GLN A C 1
ATOM 2388 O O . GLN A 1 320 ? 3.307 7.879 -6.007 1.00 95.12 320 GLN A O 1
ATOM 2393 N N . ASP A 1 321 ? 2.232 8.199 -4.049 1.00 94.25 321 ASP A N 1
ATOM 2394 C CA . ASP A 1 321 ? 1.500 9.435 -4.362 1.00 94.25 321 ASP A CA 1
ATOM 2395 C C . ASP A 1 321 ? 2.276 10.617 -4.980 1.00 94.25 321 ASP A C 1
ATOM 2397 O O . ASP A 1 321 ? 1.663 11.383 -5.722 1.00 94.25 321 ASP A O 1
ATOM 2401 N N . THR A 1 322 ? 3.572 10.803 -4.697 1.00 95.00 322 THR A N 1
ATOM 2402 C CA . THR A 1 322 ? 4.347 11.965 -5.195 1.00 95.00 322 THR A CA 1
ATOM 2403 C C . THR A 1 322 ? 5.727 11.608 -5.765 1.00 95.00 322 THR A C 1
ATOM 2405 O O . THR A 1 322 ? 6.716 12.290 -5.490 1.00 95.00 322 THR A O 1
ATOM 2408 N N . ASN A 1 323 ? 5.832 10.531 -6.549 1.00 94.06 323 ASN A N 1
ATOM 2409 C CA . ASN A 1 323 ? 7.058 10.182 -7.285 1.00 94.06 323 ASN A CA 1
ATOM 2410 C C . ASN A 1 323 ? 6.809 10.015 -8.798 1.00 94.06 323 ASN A C 1
ATOM 2412 O O . ASN A 1 323 ? 6.542 8.917 -9.273 1.00 94.06 323 ASN A O 1
ATOM 2416 N N . GLY A 1 324 ? 6.902 11.107 -9.565 1.00 92.31 324 GLY A N 1
ATOM 2417 C CA . GLY A 1 324 ? 6.765 11.085 -11.032 1.00 92.31 324 GLY A CA 1
ATOM 2418 C C . GLY A 1 324 ? 7.884 10.325 -11.754 1.00 92.31 324 GLY A C 1
ATOM 2419 O O . GLY A 1 324 ? 7.636 9.626 -12.731 1.00 92.31 324 GLY A O 1
ATOM 2420 N N . LEU A 1 325 ? 9.115 10.394 -11.235 1.00 93.00 325 LEU A N 1
ATOM 2421 C CA . LEU A 1 325 ? 10.305 9.836 -11.892 1.00 93.00 325 LEU A CA 1
ATOM 2422 C C . LEU A 1 325 ? 10.298 8.304 -11.984 1.00 93.00 325 LEU A C 1
ATOM 2424 O O . LEU A 1 325 ? 11.059 7.739 -12.770 1.00 93.00 325 LEU A O 1
ATOM 2428 N N . VAL A 1 326 ? 9.443 7.626 -11.213 1.00 93.19 326 VAL A N 1
ATOM 2429 C CA . VAL A 1 326 ? 9.360 6.162 -11.190 1.00 93.19 326 VAL A CA 1
ATOM 2430 C C . VAL A 1 326 ? 8.966 5.565 -12.544 1.00 93.19 326 VAL A C 1
ATOM 2432 O O . VAL A 1 326 ? 9.447 4.490 -12.901 1.00 93.19 326 VAL A O 1
ATOM 2435 N N . PHE A 1 327 ? 8.179 6.287 -13.349 1.00 95.31 327 PHE A N 1
ATOM 2436 C CA . PHE A 1 327 ? 7.748 5.833 -14.675 1.00 95.31 327 PHE A CA 1
ATOM 2437 C C . PHE A 1 327 ? 8.907 5.664 -15.667 1.00 95.31 327 PHE A C 1
ATOM 2439 O O . PHE A 1 327 ? 8.803 4.838 -16.569 1.00 95.31 327 PHE A O 1
ATOM 2446 N N . ASN A 1 328 ? 10.045 6.333 -15.442 1.00 94.19 328 ASN A N 1
ATOM 2447 C CA . ASN A 1 328 ? 11.276 6.112 -16.210 1.00 94.19 328 ASN A CA 1
ATOM 2448 C C . ASN A 1 328 ? 11.912 4.736 -15.935 1.00 94.19 328 ASN A C 1
ATOM 2450 O O . ASN A 1 328 ? 12.700 4.256 -16.739 1.00 94.19 328 ASN A O 1
ATOM 2454 N N . ALA A 1 329 ? 11.615 4.107 -14.794 1.00 95.50 329 ALA A N 1
ATOM 2455 C CA . ALA A 1 329 ? 12.141 2.791 -14.423 1.00 95.50 329 ALA A CA 1
ATOM 2456 C C . ALA A 1 329 ? 11.127 1.654 -14.640 1.00 95.50 329 ALA A C 1
ATOM 2458 O O . ALA A 1 329 ? 11.535 0.502 -14.778 1.00 95.50 329 ALA A O 1
ATOM 2459 N N . VAL A 1 330 ? 9.823 1.958 -14.677 1.00 96.81 330 VAL A N 1
ATOM 2460 C CA . VAL A 1 330 ? 8.735 0.964 -14.752 1.00 96.81 330 VAL A CA 1
ATOM 2461 C C . VAL A 1 330 ? 8.889 -0.040 -15.909 1.00 96.81 330 VAL A C 1
ATOM 2463 O O . VAL A 1 330 ? 8.797 -1.237 -15.626 1.00 96.81 330 VAL A O 1
ATOM 2466 N N . PRO A 1 331 ? 9.162 0.358 -17.171 1.00 97.25 331 PRO A N 1
ATOM 2467 C CA . PRO A 1 331 ? 9.340 -0.607 -18.255 1.00 97.25 331 PRO A CA 1
ATOM 2468 C C . PRO A 1 331 ? 10.529 -1.537 -18.005 1.00 97.25 331 PRO A C 1
ATOM 2470 O O . PRO A 1 331 ? 10.364 -2.753 -18.012 1.00 97.25 331 PRO A O 1
ATOM 2473 N N . ALA A 1 332 ? 11.704 -0.991 -17.680 1.00 98.06 332 ALA A N 1
ATOM 2474 C CA . ALA A 1 332 ? 12.890 -1.798 -17.402 1.00 98.06 332 ALA A CA 1
ATOM 2475 C C . ALA A 1 332 ? 12.688 -2.743 -16.199 1.00 98.06 332 ALA A C 1
ATOM 2477 O O . ALA A 1 332 ? 13.067 -3.913 -16.256 1.00 98.06 332 ALA A O 1
ATOM 2478 N N . ALA A 1 333 ? 12.021 -2.286 -15.135 1.00 98.00 333 ALA A N 1
ATOM 2479 C CA . ALA A 1 333 ? 11.672 -3.117 -13.985 1.00 98.00 333 ALA A CA 1
ATOM 2480 C C . ALA A 1 333 ? 10.698 -4.253 -14.351 1.00 98.00 333 ALA A C 1
ATOM 2482 O O . ALA A 1 333 ? 10.857 -5.382 -13.874 1.00 98.00 333 ALA A O 1
ATOM 2483 N N . LEU A 1 334 ? 9.719 -3.996 -15.225 1.00 98.50 334 LEU A N 1
ATOM 2484 C CA . LEU A 1 334 ? 8.827 -5.032 -15.747 1.00 98.50 334 LEU A CA 1
ATOM 2485 C C . LEU A 1 334 ? 9.590 -6.045 -16.612 1.00 98.50 334 LEU A C 1
ATOM 2487 O O . LEU A 1 334 ? 9.422 -7.246 -16.411 1.00 98.50 334 LEU A O 1
ATOM 2491 N N . GLY A 1 335 ? 10.486 -5.592 -17.492 1.00 98.31 335 GLY A N 1
ATOM 2492 C CA . GLY A 1 335 ? 11.328 -6.474 -18.304 1.00 98.31 335 GLY A CA 1
ATOM 2493 C C . GLY A 1 335 ? 12.241 -7.371 -17.469 1.00 98.31 335 GLY A C 1
ATOM 2494 O O . GLY A 1 335 ? 12.313 -8.573 -17.723 1.00 98.31 335 GLY A O 1
ATOM 2495 N N . VAL A 1 336 ? 12.872 -6.835 -16.416 1.00 98.31 336 VAL A N 1
ATOM 2496 C CA . VAL A 1 336 ? 13.630 -7.637 -15.433 1.00 98.31 336 VAL A CA 1
ATOM 2497 C C . VAL A 1 336 ? 12.737 -8.704 -14.797 1.00 98.31 336 VAL A C 1
ATOM 2499 O O . VAL A 1 336 ? 13.129 -9.870 -14.735 1.00 98.31 336 VAL A O 1
ATOM 2502 N N . SER A 1 337 ? 11.531 -8.322 -14.364 1.00 98.19 337 SER A N 1
ATOM 2503 C CA . SER A 1 337 ? 10.576 -9.226 -13.704 1.00 98.19 337 SER A CA 1
ATOM 2504 C C . SER A 1 337 ? 10.150 -10.372 -14.621 1.00 98.19 337 SER A C 1
ATOM 2506 O O . SER A 1 337 ? 10.228 -11.535 -14.227 1.00 98.19 337 SER A O 1
ATOM 2508 N N . VAL A 1 338 ? 9.788 -10.053 -15.867 1.00 97.88 338 VAL A N 1
ATOM 2509 C CA . VAL A 1 338 ? 9.391 -11.022 -16.898 1.00 97.88 338 VAL A CA 1
ATOM 2510 C C . VAL A 1 338 ? 10.553 -11.942 -17.263 1.00 97.88 338 VAL A C 1
ATOM 2512 O O . VAL A 1 338 ? 10.395 -13.162 -17.237 1.00 97.88 338 VAL A O 1
ATOM 2515 N N . ARG A 1 339 ? 11.741 -11.392 -17.554 1.00 97.19 339 ARG A N 1
ATOM 2516 C CA . ARG A 1 339 ? 12.905 -12.186 -17.980 1.00 97.19 339 ARG A CA 1
ATOM 2517 C C . ARG A 1 339 ? 13.381 -13.160 -16.907 1.00 97.19 339 ARG A C 1
ATOM 2519 O O . ARG A 1 339 ? 13.796 -14.270 -17.233 1.00 97.19 339 ARG A O 1
ATOM 2526 N N . ARG A 1 340 ? 13.375 -12.732 -15.642 1.00 96.56 340 ARG A N 1
ATOM 2527 C CA . ARG A 1 340 ? 13.841 -13.537 -14.503 1.00 96.56 340 ARG A CA 1
ATOM 2528 C C . ARG A 1 340 ? 12.729 -14.360 -13.839 1.00 96.56 340 ARG A C 1
ATOM 2530 O O . ARG A 1 340 ? 13.035 -15.117 -12.925 1.00 96.56 340 ARG A O 1
ATOM 2537 N N . GLY A 1 341 ? 11.475 -14.234 -14.281 1.00 96.81 341 GLY A N 1
ATOM 2538 C CA . GLY A 1 341 ? 10.331 -14.947 -13.698 1.00 96.81 341 GLY A CA 1
ATOM 2539 C C . GLY A 1 341 ? 10.055 -14.566 -12.239 1.00 96.81 341 GLY A C 1
ATOM 2540 O O . GLY A 1 341 ? 9.724 -15.430 -11.429 1.00 96.81 341 GLY A O 1
ATOM 2541 N N . LEU A 1 342 ? 10.246 -13.293 -11.879 1.00 96.62 342 LEU A N 1
ATOM 2542 C CA . LEU A 1 342 ? 10.129 -12.825 -10.495 1.00 96.62 342 LEU A CA 1
ATOM 2543 C C . LEU A 1 342 ? 8.659 -12.711 -10.073 1.00 96.62 342 LEU A C 1
ATOM 2545 O O . LEU A 1 342 ? 7.884 -11.989 -10.696 1.00 96.62 342 LEU A O 1
ATOM 2549 N N . ALA A 1 343 ? 8.290 -13.365 -8.969 1.00 96.69 343 ALA A N 1
ATOM 2550 C CA . ALA A 1 343 ? 6.964 -13.202 -8.367 1.00 96.69 343 ALA A CA 1
ATOM 2551 C C . ALA A 1 343 ? 6.774 -11.805 -7.744 1.00 96.69 343 ALA A C 1
ATOM 2553 O O . ALA A 1 343 ? 5.688 -11.233 -7.814 1.00 96.69 343 ALA A O 1
ATOM 2554 N N . LEU A 1 344 ? 7.846 -11.253 -7.171 1.00 95.94 344 LEU A N 1
ATOM 2555 C CA . LEU A 1 344 ? 7.927 -9.925 -6.570 1.00 95.94 344 LEU A CA 1
ATOM 2556 C C . LEU A 1 344 ? 9.293 -9.319 -6.909 1.00 95.94 344 LEU A C 1
ATOM 2558 O O . LEU A 1 344 ? 10.322 -9.977 -6.755 1.00 95.94 344 LEU A O 1
ATOM 2562 N N . ASN A 1 345 ? 9.296 -8.068 -7.356 1.00 97.06 345 ASN A N 1
ATOM 2563 C CA . ASN A 1 345 ? 10.487 -7.291 -7.665 1.00 97.06 345 ASN A CA 1
ATOM 2564 C C . ASN A 1 345 ? 10.358 -5.896 -7.037 1.00 97.06 345 ASN A C 1
ATOM 2566 O O . ASN A 1 345 ? 9.404 -5.170 -7.319 1.00 97.06 345 ASN A O 1
ATOM 2570 N N . PHE A 1 346 ? 11.316 -5.525 -6.189 1.00 96.56 346 PHE A N 1
ATOM 2571 C CA . PHE A 1 346 ? 11.395 -4.195 -5.591 1.00 96.56 346 PHE A CA 1
ATOM 2572 C C . PHE A 1 346 ? 12.263 -3.289 -6.465 1.00 96.56 346 PHE A C 1
ATOM 2574 O O . PHE A 1 346 ? 13.436 -3.583 -6.700 1.00 96.56 346 PHE A O 1
ATOM 2581 N N . VAL A 1 347 ? 11.727 -2.144 -6.886 1.00 95.62 347 VAL A N 1
ATOM 2582 C CA . VAL A 1 347 ? 12.541 -1.103 -7.523 1.00 95.62 347 VAL A CA 1
ATOM 2583 C C . VAL A 1 347 ? 13.176 -0.253 -6.428 1.00 95.62 347 VAL A C 1
ATOM 2585 O O . VAL A 1 347 ? 12.499 0.253 -5.531 1.00 95.62 347 VAL A O 1
ATOM 2588 N N . SER A 1 348 ? 14.495 -0.118 -6.503 1.00 94.88 348 SER A N 1
ATOM 2589 C CA . SER A 1 348 ? 15.328 0.493 -5.472 1.00 94.88 348 SER A CA 1
ATOM 2590 C C . SER A 1 348 ? 16.364 1.437 -6.071 1.00 94.88 348 SER A C 1
ATOM 2592 O O . SER A 1 348 ? 16.628 1.420 -7.275 1.00 94.88 348 SER A O 1
ATOM 2594 N N . VAL A 1 349 ? 16.955 2.269 -5.217 1.00 93.88 349 VAL A N 1
ATOM 2595 C CA . VAL A 1 349 ? 18.033 3.200 -5.581 1.00 93.88 349 VAL A CA 1
ATOM 2596 C C . VAL A 1 349 ? 19.293 2.926 -4.767 1.00 93.88 349 VAL A C 1
ATOM 2598 O O . VAL A 1 349 ? 19.253 2.297 -3.709 1.00 93.88 349 VAL A O 1
ATOM 2601 N N . ARG A 1 350 ? 20.434 3.448 -5.231 1.00 93.31 350 ARG A N 1
ATOM 2602 C CA . ARG A 1 350 ? 21.639 3.519 -4.394 1.00 93.31 350 ARG A CA 1
ATOM 2603 C C . ARG A 1 350 ? 21.357 4.438 -3.201 1.00 93.31 350 ARG A C 1
ATOM 2605 O O . ARG A 1 350 ? 20.811 5.525 -3.374 1.00 93.31 350 ARG A O 1
ATOM 2612 N N . ARG A 1 351 ? 21.724 3.983 -2.007 1.00 93.50 351 ARG A N 1
ATOM 2613 C CA . ARG A 1 351 ? 21.453 4.616 -0.709 1.00 93.50 351 ARG A CA 1
ATOM 2614 C C . ARG A 1 351 ? 22.779 4.904 -0.009 1.00 93.50 351 ARG A C 1
ATOM 2616 O O . ARG A 1 351 ? 23.724 4.135 -0.177 1.00 93.50 351 ARG A O 1
ATOM 2623 N N . ARG A 1 352 ? 22.900 5.995 0.748 1.00 94.25 352 ARG A N 1
ATOM 2624 C CA . ARG A 1 352 ? 24.092 6.243 1.576 1.00 94.25 352 ARG A CA 1
ATOM 2625 C C . ARG A 1 352 ? 23.954 5.536 2.917 1.00 94.25 352 ARG A C 1
ATOM 2627 O O . ARG A 1 352 ? 22.862 5.422 3.466 1.00 94.25 352 ARG A O 1
ATOM 2634 N N . ALA A 1 353 ? 25.087 5.103 3.454 1.00 92.88 353 ALA A N 1
ATOM 2635 C CA . ALA A 1 353 ? 25.182 4.646 4.831 1.00 92.88 353 ALA A CA 1
ATOM 2636 C C . ALA A 1 353 ? 24.596 5.697 5.796 1.00 92.88 353 ALA A C 1
ATOM 2638 O O . ALA A 1 353 ? 24.922 6.882 5.699 1.00 92.88 353 ALA A O 1
ATOM 2639 N N . GLY A 1 354 ? 23.707 5.269 6.691 1.00 89.12 354 GLY A N 1
ATOM 2640 C CA . GLY A 1 354 ? 23.006 6.130 7.647 1.00 89.12 354 GLY A CA 1
ATOM 2641 C C . GLY A 1 354 ? 21.849 6.971 7.084 1.00 89.12 354 GLY A C 1
ATOM 2642 O O . GLY A 1 354 ? 21.257 7.736 7.849 1.00 89.12 354 GLY A O 1
ATOM 2643 N N . ASP A 1 355 ? 21.485 6.849 5.798 1.00 90.19 355 ASP A N 1
ATOM 2644 C CA . ASP A 1 355 ? 20.305 7.539 5.253 1.00 90.19 355 ASP A CA 1
ATOM 2645 C C . ASP A 1 355 ? 19.026 7.112 5.994 1.00 90.19 355 ASP A C 1
ATOM 2647 O O . ASP A 1 355 ? 18.819 5.929 6.287 1.00 90.19 355 ASP A O 1
ATOM 2651 N N . ALA A 1 356 ? 18.135 8.082 6.231 1.00 88.88 356 ALA A N 1
ATOM 2652 C CA . ALA A 1 356 ? 16.828 7.896 6.866 1.00 88.88 356 ALA A CA 1
ATOM 2653 C C . ALA A 1 356 ? 15.780 7.294 5.905 1.00 88.88 356 ALA A C 1
ATOM 2655 O O . ALA A 1 356 ? 14.691 7.840 5.718 1.00 88.88 356 ALA A O 1
ATOM 2656 N N . SER A 1 357 ? 16.149 6.186 5.266 1.00 87.69 357 SER A N 1
ATOM 2657 C CA . SER A 1 357 ? 15.348 5.402 4.329 1.00 87.69 357 SER A CA 1
ATOM 2658 C C . SER A 1 357 ? 15.558 3.911 4.588 1.00 87.69 357 SER A C 1
ATOM 2660 O O . SER A 1 357 ? 16.681 3.478 4.861 1.00 87.69 357 SER A O 1
ATOM 2662 N N . GLY A 1 358 ? 14.475 3.133 4.510 1.00 91.12 358 GLY A N 1
ATOM 2663 C CA . GLY A 1 358 ? 14.528 1.679 4.629 1.00 91.12 358 GLY A CA 1
ATOM 2664 C C . GLY A 1 358 ? 15.410 1.042 3.553 1.00 91.12 358 GLY A C 1
ATOM 2665 O O . GLY A 1 358 ? 15.523 1.547 2.430 1.00 91.12 358 GLY A O 1
ATOM 2666 N N . ALA A 1 359 ? 16.055 -0.064 3.908 1.00 94.75 359 ALA A N 1
ATOM 2667 C CA . ALA A 1 359 ? 16.967 -0.800 3.044 1.00 94.75 359 ALA A CA 1
ATOM 2668 C C . ALA A 1 359 ? 16.409 -2.193 2.725 1.00 94.75 359 ALA A C 1
ATOM 2670 O O . ALA A 1 359 ? 15.797 -2.836 3.579 1.00 94.75 359 ALA A O 1
ATOM 2671 N N . LEU A 1 360 ? 16.622 -2.669 1.498 1.00 95.06 360 LEU A N 1
ATOM 2672 C CA . LEU A 1 360 ? 16.232 -4.020 1.095 1.00 95.06 360 LEU A CA 1
ATOM 2673 C C . LEU A 1 360 ? 17.309 -5.025 1.504 1.00 95.06 360 LEU A C 1
ATOM 2675 O O . LEU A 1 360 ? 18.477 -4.873 1.140 1.00 95.06 360 LEU A O 1
ATOM 2679 N N . ILE A 1 361 ? 16.906 -6.056 2.244 1.00 93.75 361 ILE A N 1
ATOM 2680 C CA . ILE A 1 361 ? 17.800 -7.063 2.827 1.00 93.75 361 ILE A CA 1
ATOM 2681 C C . ILE A 1 361 ? 17.200 -8.453 2.622 1.00 93.75 361 ILE A C 1
ATOM 2683 O O . ILE A 1 361 ? 16.002 -8.652 2.829 1.00 93.75 361 ILE A O 1
ATOM 2687 N N . GLU A 1 362 ? 18.028 -9.428 2.242 1.00 93.31 362 GLU A N 1
ATOM 2688 C CA . GLU A 1 362 ? 17.667 -10.836 2.395 1.00 93.31 362 GLU A CA 1
ATOM 2689 C C . GLU A 1 362 ? 17.926 -11.231 3.859 1.00 93.31 362 GLU A C 1
ATOM 2691 O O . GLU A 1 362 ? 19.054 -11.227 4.341 1.00 93.31 362 GLU A O 1
ATOM 2696 N N . LEU A 1 363 ? 16.864 -11.521 4.601 1.00 91.62 363 LEU A N 1
ATOM 2697 C CA . LEU A 1 363 ? 16.919 -11.976 5.984 1.00 91.62 363 LEU A CA 1
ATOM 2698 C C . LEU A 1 363 ? 16.951 -13.506 6.003 1.00 91.62 363 LEU A C 1
ATOM 2700 O O . LEU A 1 363 ? 16.017 -14.158 5.533 1.00 91.62 363 LEU A O 1
ATOM 2704 N N . VAL A 1 364 ? 18.013 -14.086 6.560 1.00 90.69 364 VAL A N 1
ATOM 2705 C CA . VAL A 1 364 ? 18.259 -15.536 6.586 1.00 90.69 364 VAL A CA 1
ATOM 2706 C C . VAL A 1 364 ? 18.160 -16.068 8.013 1.00 90.69 364 VAL A C 1
ATOM 2708 O O . VAL A 1 364 ? 18.930 -15.662 8.880 1.00 90.69 364 VAL A O 1
ATOM 2711 N N . ARG A 1 365 ? 17.256 -17.020 8.263 1.00 86.44 365 ARG A N 1
ATOM 2712 C CA . ARG A 1 365 ? 17.140 -17.726 9.552 1.00 86.44 365 ARG A CA 1
ATOM 2713 C C . ARG A 1 365 ? 17.713 -19.136 9.419 1.00 86.44 365 ARG A C 1
ATOM 2715 O O . ARG A 1 365 ? 17.235 -19.934 8.611 1.00 86.44 365 ARG A O 1
ATOM 2722 N N . GLU A 1 366 ? 18.753 -19.440 10.191 1.00 73.88 366 GLU A N 1
ATOM 2723 C CA . GLU A 1 366 ? 19.382 -20.767 10.207 1.00 73.88 366 GLU A CA 1
ATOM 2724 C C . GLU A 1 366 ? 18.437 -21.823 10.809 1.00 73.88 366 GLU A C 1
ATOM 2726 O O . GLU A 1 366 ? 17.582 -21.521 11.641 1.00 73.88 366 GLU A O 1
ATOM 2731 N N . ARG A 1 367 ? 18.568 -23.087 10.383 1.00 64.75 367 ARG A N 1
ATOM 2732 C CA . ARG A 1 367 ? 17.747 -24.192 10.908 1.00 64.75 367 ARG A CA 1
ATOM 2733 C C . ARG A 1 367 ? 18.187 -24.562 12.328 1.00 64.75 367 ARG A C 1
ATOM 2735 O O . ARG A 1 367 ? 19.154 -25.301 12.492 1.00 64.75 367 ARG A O 1
ATOM 2742 N N . GLY A 1 368 ? 17.438 -24.114 13.333 1.00 52.41 368 GLY A N 1
ATOM 2743 C CA . GLY A 1 368 ? 17.630 -24.521 14.726 1.00 52.41 368 GLY A CA 1
ATOM 2744 C C . GLY A 1 368 ? 16.459 -24.118 15.625 1.00 52.41 368 GLY A C 1
ATOM 2745 O O . GLY A 1 368 ? 16.145 -22.939 15.731 1.00 52.41 368 GLY A O 1
ATOM 2746 N N . GLY A 1 369 ? 15.844 -25.096 16.301 1.00 42.69 369 GLY A N 1
ATOM 2747 C CA . GLY A 1 369 ? 14.814 -24.854 17.322 1.00 42.69 369 GLY A CA 1
ATOM 2748 C C . GLY A 1 369 ? 13.366 -24.818 16.815 1.00 42.69 369 GLY A C 1
ATOM 2749 O O . GLY A 1 369 ? 12.694 -23.803 16.947 1.00 42.69 369 GLY A O 1
ATOM 2750 N N . GLY A 1 370 ? 12.866 -25.938 16.282 1.00 47.97 370 GLY A N 1
ATOM 2751 C CA . GLY A 1 370 ? 11.434 -26.166 16.013 1.00 47.97 370 GLY A CA 1
ATOM 2752 C C . GLY A 1 370 ? 10.898 -25.556 14.715 1.00 47.97 370 GLY A C 1
ATOM 2753 O O . GLY A 1 370 ? 10.193 -26.242 13.981 1.00 47.97 370 GLY A O 1
ATOM 2754 N N . ASP A 1 371 ? 11.279 -24.319 14.405 1.00 54.44 371 ASP A N 1
ATOM 2755 C CA . ASP A 1 371 ? 10.872 -23.625 13.180 1.00 54.44 371 ASP A CA 1
ATOM 2756 C C . ASP A 1 371 ? 11.779 -23.956 11.985 1.00 54.44 371 ASP A C 1
ATOM 2758 O O . ASP A 1 371 ? 13.004 -24.094 12.105 1.00 54.44 371 ASP A O 1
ATOM 2762 N N . GLY A 1 372 ? 11.180 -24.046 10.798 1.00 54.28 372 GLY A N 1
ATOM 2763 C CA . GLY A 1 372 ? 11.919 -24.231 9.553 1.00 54.28 372 GLY A CA 1
ATOM 2764 C C . GLY A 1 372 ? 12.752 -22.996 9.209 1.00 54.28 372 GLY A C 1
ATOM 2765 O O . GLY A 1 372 ? 12.212 -21.913 9.013 1.00 54.28 372 GLY A O 1
ATOM 2766 N N . GLY A 1 373 ? 14.072 -23.158 9.083 1.00 66.19 373 GLY A N 1
ATOM 2767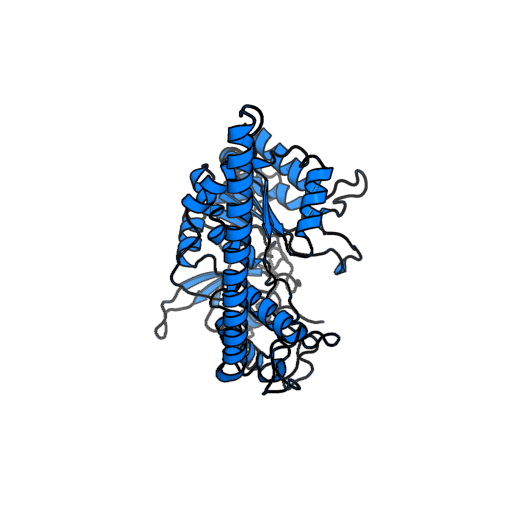 C CA . GLY A 1 373 ? 14.947 -22.095 8.575 1.00 66.19 373 GLY A CA 1
ATOM 2768 C C . GLY A 1 373 ? 14.540 -21.651 7.164 1.00 66.19 373 GLY A C 1
ATOM 2769 O O . GLY A 1 373 ? 14.153 -22.486 6.338 1.00 66.19 373 GLY A O 1
ATOM 2770 N N . GLY A 1 374 ? 14.645 -20.350 6.892 1.00 81.50 374 GLY A N 1
ATOM 2771 C CA . GLY A 1 374 ? 14.071 -19.701 5.712 1.00 81.50 374 GLY A CA 1
ATOM 2772 C C . GLY A 1 374 ? 14.815 -18.432 5.293 1.00 81.50 374 GLY A C 1
ATOM 2773 O O . GLY A 1 374 ? 15.745 -17.986 5.968 1.00 81.50 374 GLY A O 1
ATOM 2774 N N . ARG A 1 375 ? 14.404 -17.872 4.152 1.00 88.38 375 ARG A N 1
ATOM 2775 C CA . ARG A 1 375 ? 14.914 -16.616 3.588 1.00 88.38 375 ARG A CA 1
ATOM 2776 C C . ARG A 1 375 ? 13.741 -15.713 3.236 1.00 88.38 375 ARG A C 1
ATOM 2778 O O . ARG A 1 375 ? 12.806 -16.183 2.591 1.00 88.38 375 ARG A O 1
ATOM 2785 N N . VAL A 1 376 ? 13.808 -14.442 3.617 1.00 89.19 376 VAL A N 1
ATOM 2786 C CA . VAL A 1 376 ? 12.782 -13.439 3.305 1.00 89.19 376 VAL A CA 1
ATOM 2787 C C . VAL A 1 376 ? 13.463 -12.187 2.767 1.00 89.19 376 VAL A C 1
ATOM 2789 O O . VAL A 1 376 ? 14.339 -11.638 3.425 1.00 89.19 376 VAL A O 1
ATOM 2792 N N . LEU A 1 377 ? 13.064 -11.721 1.584 1.00 90.94 377 LEU A N 1
ATOM 2793 C CA . LEU A 1 377 ? 13.438 -10.391 1.107 1.00 90.94 377 LEU A CA 1
ATOM 2794 C C . LEU A 1 377 ? 12.505 -9.369 1.760 1.00 90.94 377 LEU A C 1
ATOM 2796 O O . LEU A 1 377 ? 11.301 -9.399 1.511 1.00 90.94 377 LEU A O 1
ATOM 2800 N N . ALA A 1 378 ? 13.056 -8.481 2.584 1.00 90.06 378 ALA A N 1
ATOM 2801 C CA . ALA A 1 378 ? 12.284 -7.517 3.358 1.00 90.06 378 ALA A CA 1
ATOM 2802 C C . ALA A 1 378 ? 12.852 -6.098 3.252 1.00 90.06 378 ALA A C 1
ATOM 2804 O O . ALA A 1 378 ? 14.044 -5.891 3.017 1.00 90.06 378 ALA A O 1
ATOM 2805 N N . ASN A 1 379 ? 11.979 -5.121 3.490 1.00 92.50 379 ASN A N 1
ATOM 2806 C CA . ASN A 1 379 ? 12.373 -3.770 3.858 1.00 92.50 379 ASN A CA 1
ATOM 2807 C C . ASN A 1 379 ? 12.713 -3.740 5.354 1.00 92.50 379 ASN A C 1
ATOM 2809 O O . ASN A 1 379 ? 11.865 -4.037 6.196 1.00 92.50 379 ASN A O 1
ATOM 2813 N N . VAL A 1 380 ? 13.942 -3.355 5.683 1.00 91.31 380 VAL A N 1
ATOM 2814 C CA . VAL A 1 380 ? 14.371 -3.090 7.057 1.00 91.31 380 VAL A CA 1
ATOM 2815 C C . VAL A 1 380 ? 14.448 -1.582 7.238 1.00 91.31 380 VAL A C 1
ATOM 2817 O O . VAL A 1 380 ? 15.243 -0.913 6.574 1.00 91.31 380 VAL A O 1
ATOM 2820 N N . GLU A 1 381 ? 13.623 -1.039 8.132 1.00 88.62 381 GLU A N 1
ATOM 2821 C CA . GLU A 1 381 ? 13.621 0.395 8.412 1.00 88.62 381 GLU A CA 1
ATOM 2822 C C . GLU A 1 381 ? 14.961 0.875 8.975 1.00 88.62 381 GLU A C 1
ATOM 2824 O O . GLU A 1 381 ? 15.656 0.160 9.698 1.00 88.62 381 GLU A O 1
ATOM 2829 N N . TYR A 1 382 ? 15.326 2.118 8.664 1.00 85.12 382 TYR A N 1
ATOM 2830 C CA . TYR A 1 382 ? 16.641 2.692 8.983 1.00 85.12 382 TYR A CA 1
ATOM 2831 C C . TYR A 1 382 ? 16.985 2.690 10.486 1.00 85.12 382 TYR A C 1
ATOM 2833 O O . TYR A 1 382 ? 18.158 2.670 10.855 1.00 85.12 382 TYR A O 1
ATOM 2841 N N . ASN A 1 383 ? 15.981 2.671 11.366 1.00 83.44 383 ASN A N 1
ATOM 2842 C CA . ASN A 1 383 ? 16.157 2.530 12.815 1.00 83.44 383 ASN A CA 1
ATOM 2843 C C . ASN A 1 383 ? 16.326 1.082 13.304 1.00 83.44 383 ASN A C 1
ATOM 2845 O O . ASN A 1 383 ? 16.789 0.886 14.425 1.00 83.44 383 ASN A O 1
ATOM 2849 N N . GLN A 1 384 ? 15.971 0.088 12.489 1.00 87.00 384 GLN A N 1
ATOM 2850 C CA . GLN A 1 384 ? 16.243 -1.334 12.729 1.00 87.00 384 GLN A CA 1
ATOM 2851 C C . GLN A 1 384 ? 17.533 -1.792 12.051 1.00 87.00 384 GLN A C 1
ATOM 2853 O O . GLN A 1 384 ? 18.203 -2.682 12.568 1.00 87.00 384 GLN A O 1
ATOM 2858 N N . LEU A 1 385 ? 17.889 -1.163 10.929 1.00 89.44 385 LEU A N 1
ATOM 2859 C CA . LEU A 1 385 ? 19.043 -1.499 10.103 1.00 89.44 385 LEU A CA 1
ATOM 2860 C C . LEU A 1 385 ? 20.355 -1.501 10.895 1.00 89.44 385 LEU A C 1
ATOM 2862 O O . LEU A 1 385 ? 21.050 -2.511 10.943 1.00 89.44 385 LEU A O 1
ATOM 2866 N N . GLU A 1 386 ? 20.673 -0.385 11.548 1.00 89.12 386 GLU A N 1
ATOM 2867 C CA . GLU A 1 386 ? 21.925 -0.229 12.293 1.00 89.12 386 GLU A CA 1
ATOM 2868 C C . GLU A 1 386 ? 22.036 -1.228 13.474 1.00 89.12 386 GLU A C 1
ATOM 2870 O O . GLU A 1 386 ? 23.056 -1.917 13.568 1.00 89.12 386 GLU A O 1
ATOM 2875 N N . PRO A 1 387 ? 21.004 -1.418 14.333 1.00 88.12 387 PRO A N 1
ATOM 2876 C CA . PRO A 1 387 ? 20.989 -2.507 15.314 1.00 88.12 387 PRO A CA 1
ATOM 2877 C C . PRO A 1 387 ? 21.132 -3.913 14.714 1.00 88.12 387 PRO A C 1
ATOM 2879 O O . PRO A 1 387 ? 21.888 -4.717 15.256 1.00 88.12 387 PRO A O 1
ATOM 2882 N N . LEU A 1 388 ? 20.443 -4.214 13.605 1.00 89.50 388 LEU A N 1
ATOM 2883 C CA . LEU A 1 388 ? 20.480 -5.526 12.945 1.00 89.50 388 LEU A CA 1
ATOM 2884 C C . LEU A 1 388 ? 21.889 -5.865 12.446 1.00 89.50 388 LEU A C 1
ATOM 2886 O O . LEU A 1 388 ? 22.400 -6.953 12.719 1.00 89.50 388 LEU A O 1
ATOM 2890 N N . LEU A 1 389 ? 22.524 -4.934 11.729 1.00 91.06 389 LEU A N 1
ATOM 2891 C CA . LEU A 1 389 ? 23.863 -5.129 11.172 1.00 91.06 389 LEU A CA 1
ATOM 2892 C C . LEU A 1 389 ? 24.906 -5.279 12.284 1.00 91.06 389 LEU A C 1
ATOM 2894 O O . LEU A 1 389 ? 25.706 -6.215 12.244 1.00 91.06 389 LEU A O 1
ATOM 2898 N N . ARG A 1 390 ? 24.830 -4.445 13.332 1.00 89.56 390 ARG A N 1
ATOM 2899 C CA . ARG A 1 390 ? 25.707 -4.570 14.506 1.00 89.56 390 ARG A CA 1
ATOM 2900 C C . ARG A 1 390 ? 25.501 -5.876 15.264 1.00 89.56 390 ARG A C 1
ATOM 2902 O O . ARG A 1 390 ? 26.482 -6.478 15.688 1.00 89.56 390 ARG A O 1
ATOM 2909 N N . ALA A 1 391 ? 24.267 -6.348 15.430 1.00 87.31 391 ALA A N 1
ATOM 2910 C CA . ALA A 1 391 ? 24.013 -7.641 16.063 1.00 87.31 391 ALA A CA 1
ATOM 2911 C C . ALA A 1 391 ? 24.629 -8.792 15.246 1.00 87.31 391 ALA A C 1
ATOM 2913 O O . ALA A 1 391 ? 25.310 -9.656 15.801 1.00 87.31 391 ALA A O 1
ATOM 2914 N N . ALA A 1 392 ? 24.462 -8.765 13.921 1.00 86.94 392 ALA A N 1
ATOM 2915 C CA . ALA A 1 392 ? 25.001 -9.776 13.015 1.00 86.94 392 ALA A CA 1
ATOM 2916 C C . ALA A 1 392 ? 26.539 -9.794 12.937 1.00 86.94 392 ALA A C 1
ATOM 2918 O O . ALA A 1 392 ? 27.126 -10.861 12.750 1.00 86.94 392 ALA A O 1
ATOM 2919 N N . SER A 1 393 ? 27.190 -8.638 13.100 1.00 84.25 393 SER A N 1
ATOM 2920 C CA . SER A 1 393 ? 28.651 -8.475 13.060 1.00 84.25 393 SER A CA 1
ATOM 2921 C C . SER A 1 393 ? 29.339 -8.592 14.431 1.00 84.25 393 SER A C 1
ATOM 2923 O O . SER A 1 393 ? 30.518 -8.261 14.554 1.00 84.25 393 SER A O 1
ATOM 2925 N N . ALA A 1 394 ? 28.621 -9.022 15.479 1.00 82.44 394 ALA A N 1
ATOM 2926 C CA . ALA A 1 394 ? 29.097 -9.005 16.870 1.00 82.44 394 ALA A CA 1
ATOM 2927 C C . ALA A 1 394 ? 29.622 -7.619 17.323 1.00 82.44 394 ALA A C 1
ATOM 2929 O O . ALA A 1 394 ? 30.573 -7.506 18.096 1.00 82.44 394 ALA A O 1
ATOM 2930 N N . GLY A 1 395 ? 28.990 -6.555 16.823 1.00 75.88 395 GLY A N 1
ATOM 2931 C CA . GLY A 1 395 ? 29.290 -5.150 17.096 1.00 75.88 395 GLY A CA 1
ATOM 2932 C C . GLY A 1 395 ? 30.323 -4.512 16.163 1.00 75.88 395 GLY A C 1
ATOM 2933 O O . GLY A 1 395 ? 30.480 -3.291 16.215 1.00 75.88 395 GLY A O 1
ATOM 2934 N N . ALA A 1 396 ? 31.005 -5.297 15.320 1.00 73.50 396 ALA A N 1
ATOM 2935 C CA . ALA A 1 396 ? 32.166 -4.851 14.550 1.00 73.50 396 ALA A CA 1
ATOM 2936 C C . ALA A 1 396 ? 31.841 -3.840 13.436 1.00 73.50 396 ALA A C 1
ATOM 2938 O O . ALA A 1 396 ? 32.634 -2.929 13.215 1.00 73.50 396 ALA A O 1
ATOM 2939 N N . SER A 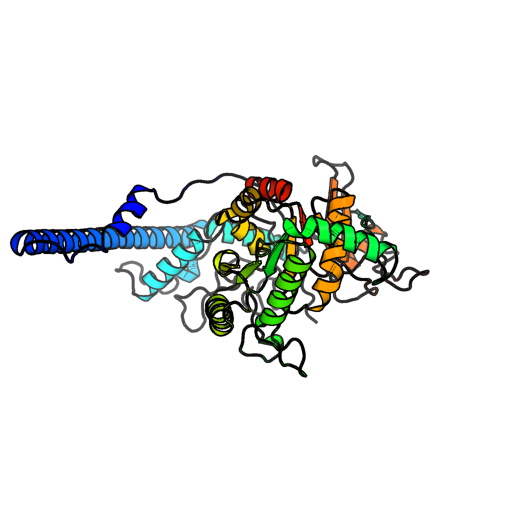1 397 ? 30.697 -3.985 12.764 1.00 82.50 397 SER A N 1
ATOM 2940 C CA . SER A 1 397 ? 30.282 -3.136 11.639 1.00 82.50 397 SER A CA 1
ATOM 2941 C C . SER A 1 397 ? 28.790 -2.796 11.665 1.00 82.50 397 SER A C 1
ATOM 2943 O O . SER A 1 397 ? 27.964 -3.607 12.098 1.00 82.50 397 SER A O 1
ATOM 2945 N N . GLY A 1 398 ? 28.455 -1.582 11.225 1.00 88.94 398 GLY A N 1
ATOM 2946 C CA . GLY A 1 398 ? 27.079 -1.096 11.063 1.00 88.94 398 GLY A CA 1
ATOM 2947 C C . GLY A 1 398 ? 26.629 -1.056 9.599 1.00 88.94 398 GLY A C 1
ATOM 2948 O O . GLY A 1 398 ? 27.108 -1.823 8.761 1.00 88.94 398 GLY A O 1
ATOM 2949 N N . ASP A 1 399 ? 25.721 -0.133 9.284 1.00 91.94 399 ASP A N 1
ATOM 2950 C CA . ASP A 1 399 ? 25.452 0.298 7.908 1.00 91.94 399 ASP A CA 1
ATOM 2951 C C . ASP A 1 399 ? 26.608 1.180 7.422 1.00 91.94 399 ASP A C 1
ATOM 2953 O O . ASP A 1 399 ? 26.682 2.367 7.736 1.00 91.94 399 ASP A O 1
ATOM 2957 N N . GLU A 1 400 ? 27.542 0.581 6.686 1.00 92.88 400 GLU A N 1
ATOM 2958 C CA . GLU A 1 400 ? 28.782 1.214 6.232 1.00 92.88 400 GLU A CA 1
ATOM 2959 C C . GLU A 1 400 ? 28.839 1.305 4.699 1.00 92.88 400 GLU A C 1
ATOM 2961 O O . GLU A 1 400 ? 28.283 0.449 4.005 1.00 92.88 400 GLU A O 1
ATOM 2966 N N . PRO A 1 401 ? 29.484 2.345 4.135 1.00 94.00 401 PRO A N 1
ATOM 2967 C CA . PRO A 1 401 ? 29.621 2.473 2.694 1.00 94.00 401 PRO A CA 1
ATOM 2968 C C . PRO A 1 401 ? 30.613 1.435 2.157 1.00 94.00 401 PRO A C 1
ATOM 2970 O O . PRO A 1 401 ? 31.728 1.299 2.661 1.00 94.00 401 PRO A O 1
ATOM 2973 N N . ASP A 1 402 ? 30.228 0.747 1.087 1.00 91.31 402 ASP A N 1
ATOM 2974 C CA . ASP A 1 402 ? 31.105 -0.136 0.328 1.00 91.31 402 ASP A CA 1
ATOM 2975 C C . ASP A 1 402 ? 32.333 0.652 -0.195 1.00 91.31 402 ASP A C 1
ATOM 2977 O O . ASP A 1 402 ? 32.157 1.680 -0.861 1.00 91.31 402 ASP A O 1
ATOM 2981 N N . PRO A 1 403 ? 33.579 0.203 0.070 1.00 92.94 403 PRO A N 1
ATOM 2982 C CA . PRO A 1 403 ? 34.781 0.967 -0.274 1.00 92.94 403 PRO A CA 1
ATOM 2983 C C . PRO A 1 403 ? 35.015 1.201 -1.773 1.00 92.94 403 PRO A C 1
ATOM 2985 O O . PRO A 1 403 ? 35.766 2.109 -2.127 1.00 92.94 403 PRO A O 1
ATOM 2988 N N . ALA A 1 404 ? 34.422 0.389 -2.655 1.00 93.56 404 ALA A N 1
ATOM 2989 C CA . ALA A 1 404 ? 34.601 0.513 -4.101 1.00 93.56 404 ALA A CA 1
ATOM 2990 C C . ALA A 1 404 ? 33.587 1.479 -4.738 1.00 93.56 404 ALA A C 1
ATOM 2992 O O . ALA A 1 404 ? 33.890 2.120 -5.745 1.00 93.56 404 ALA A O 1
ATOM 2993 N N . THR A 1 405 ? 32.385 1.584 -4.166 1.00 91.50 405 THR A N 1
ATOM 2994 C CA . THR A 1 405 ? 31.270 2.356 -4.737 1.00 91.50 405 THR A CA 1
ATOM 2995 C C . THR A 1 405 ? 30.913 3.616 -3.946 1.00 91.50 405 THR A C 1
ATOM 2997 O O . THR A 1 405 ? 30.348 4.545 -4.528 1.00 91.50 405 THR A O 1
ATOM 3000 N N . GLY A 1 406 ? 31.225 3.669 -2.647 1.00 94.50 406 GLY A N 1
ATOM 3001 C CA . GLY A 1 406 ? 30.873 4.766 -1.737 1.00 94.50 406 GLY A CA 1
ATOM 3002 C C . GLY A 1 406 ? 29.402 4.798 -1.293 1.00 94.50 406 GLY A C 1
ATOM 3003 O O . GLY A 1 406 ? 28.980 5.766 -0.659 1.00 94.50 406 GLY A O 1
ATOM 3004 N N . TRP A 1 407 ? 28.615 3.769 -1.616 1.00 94.44 407 TRP A N 1
ATOM 3005 C CA . TRP A 1 407 ? 27.199 3.635 -1.242 1.00 94.44 407 TRP A CA 1
ATOM 3006 C C . TRP A 1 407 ? 27.018 2.523 -0.207 1.00 94.44 407 TRP A C 1
ATOM 3008 O O . TRP A 1 407 ? 27.863 1.640 -0.107 1.00 94.44 407 TRP A O 1
ATOM 3018 N N . SER A 1 408 ? 25.919 2.532 0.551 1.00 94.31 408 SER A N 1
ATOM 3019 C CA . SER A 1 408 ? 25.538 1.355 1.341 1.00 94.31 408 SER A CA 1
ATOM 3020 C C . SER A 1 408 ? 25.348 0.164 0.390 1.00 94.31 408 SER A C 1
ATOM 3022 O O . SER A 1 408 ? 24.724 0.335 -0.666 1.00 94.31 408 SER A O 1
ATOM 3024 N N . PRO A 1 409 ? 25.856 -1.036 0.725 1.00 92.62 409 PRO A N 1
ATOM 3025 C CA . PRO A 1 409 ? 25.656 -2.224 -0.098 1.00 92.62 409 PRO A CA 1
ATOM 3026 C C . PRO A 1 409 ? 24.194 -2.707 -0.070 1.00 92.62 409 PRO A C 1
ATOM 3028 O O . PRO A 1 409 ? 23.797 -3.504 -0.919 1.00 92.62 409 PRO A O 1
ATOM 3031 N N . TYR A 1 410 ? 23.378 -2.204 0.866 1.00 93.81 410 TYR A N 1
ATOM 3032 C CA . TYR A 1 410 ? 21.942 -2.455 0.934 1.00 93.81 410 TYR A CA 1
ATOM 3033 C C . TYR A 1 410 ? 21.175 -1.335 0.204 1.00 93.81 410 TYR A C 1
ATOM 3035 O O . TYR A 1 410 ? 21.214 -0.176 0.637 1.00 93.81 410 TYR A O 1
ATOM 3043 N N . PRO A 1 411 ? 20.480 -1.634 -0.910 1.00 94.44 411 PRO A N 1
ATOM 3044 C CA . PRO A 1 411 ? 19.834 -0.610 -1.719 1.00 94.44 411 PRO A CA 1
ATOM 3045 C C . PRO A 1 411 ? 18.592 -0.046 -1.018 1.00 94.44 411 PRO A C 1
ATOM 3047 O O . PRO A 1 411 ? 17.883 -0.747 -0.292 1.00 94.44 411 PRO A O 1
ATOM 3050 N N . GLY A 1 412 ? 18.326 1.241 -1.238 1.00 94.69 412 GLY A N 1
ATOM 3051 C CA . GLY A 1 412 ? 17.222 1.961 -0.608 1.00 94.69 412 GLY A CA 1
ATOM 3052 C C . GLY A 1 412 ? 15.880 1.593 -1.226 1.00 94.69 412 GLY A C 1
ATOM 3053 O O . GLY A 1 412 ? 15.715 1.661 -2.447 1.00 94.69 412 GLY A O 1
ATOM 3054 N N . ASN A 1 413 ? 14.916 1.230 -0.385 1.00 93.94 413 ASN A N 1
ATOM 3055 C CA . ASN A 1 413 ? 13.560 0.912 -0.806 1.00 93.94 413 ASN A CA 1
ATOM 3056 C C . ASN A 1 413 ? 12.809 2.184 -1.241 1.00 93.94 413 ASN A C 1
ATOM 3058 O O . ASN A 1 413 ? 12.701 3.145 -0.479 1.00 93.94 413 ASN A O 1
ATOM 3062 N N . CYS A 1 414 ? 12.246 2.181 -2.451 1.00 91.25 414 CYS A N 1
ATOM 3063 C CA . CYS A 1 414 ? 11.411 3.276 -2.961 1.00 91.25 414 CYS A CA 1
ATOM 3064 C C . CYS A 1 414 ? 9.901 3.022 -2.812 1.00 91.25 414 CYS A C 1
ATOM 3066 O O . CYS A 1 414 ? 9.102 3.823 -3.296 1.00 91.25 414 CYS A O 1
ATOM 3068 N N . ASN A 1 415 ? 9.513 1.904 -2.187 1.00 92.50 415 ASN A N 1
ATOM 3069 C CA . ASN A 1 415 ? 8.135 1.413 -2.080 1.00 92.50 415 ASN A CA 1
ATOM 3070 C C . ASN A 1 415 ? 7.426 1.306 -3.450 1.00 92.50 415 ASN A C 1
ATOM 3072 O O . ASN A 1 415 ? 6.229 1.563 -3.589 1.00 92.50 415 ASN A O 1
ATOM 3076 N N . GLN A 1 416 ? 8.212 0.950 -4.472 1.00 95.56 416 GLN A N 1
ATOM 3077 C CA . GLN A 1 416 ? 7.786 0.665 -5.838 1.00 95.56 416 GLN A CA 1
ATOM 3078 C C . GLN A 1 416 ? 7.949 -0.835 -6.080 1.00 95.56 416 GLN A C 1
ATOM 3080 O O . GLN A 1 416 ? 9.065 -1.354 -6.003 1.00 95.56 416 GLN A O 1
ATOM 3085 N N . LEU A 1 417 ? 6.856 -1.523 -6.409 1.00 97.56 417 LEU A N 1
ATOM 3086 C CA . LEU A 1 417 ? 6.844 -2.976 -6.590 1.00 97.56 417 LEU A CA 1
ATOM 3087 C C . LEU A 1 417 ? 6.375 -3.330 -8.001 1.00 97.56 417 LEU A C 1
ATOM 3089 O O . LEU A 1 417 ? 5.431 -2.729 -8.513 1.00 97.56 417 LEU A O 1
ATOM 3093 N N . VAL A 1 418 ? 6.992 -4.338 -8.607 1.00 98.44 418 VAL A N 1
ATOM 3094 C CA . VAL A 1 418 ? 6.433 -5.062 -9.753 1.00 98.44 418 VAL A CA 1
ATOM 3095 C C . VAL A 1 418 ? 6.146 -6.484 -9.293 1.00 98.44 418 VAL A C 1
ATOM 3097 O O . VAL A 1 418 ? 7.021 -7.154 -8.746 1.00 98.44 418 VAL A O 1
ATOM 3100 N N . VAL A 1 419 ? 4.905 -6.929 -9.458 1.00 98.44 419 VAL A N 1
ATOM 3101 C CA . VAL A 1 419 ? 4.398 -8.169 -8.859 1.00 98.44 419 VAL A CA 1
ATOM 3102 C C . VAL A 1 419 ? 3.726 -9.012 -9.931 1.00 98.44 419 VAL A C 1
ATOM 3104 O O . VAL A 1 419 ? 2.857 -8.509 -10.641 1.00 98.44 419 VAL A O 1
ATOM 3107 N N . ALA A 1 420 ? 4.083 -10.290 -10.047 1.00 98.62 420 ALA A N 1
ATOM 3108 C CA . ALA A 1 420 ? 3.388 -11.216 -10.936 1.00 98.62 420 ALA A CA 1
ATOM 3109 C C . ALA A 1 420 ? 1.988 -11.514 -10.373 1.00 98.62 420 ALA A C 1
ATOM 3111 O O . ALA A 1 420 ? 1.840 -12.034 -9.266 1.00 98.62 420 ALA A O 1
ATOM 3112 N N . LEU A 1 421 ? 0.944 -11.183 -11.135 1.00 98.44 421 LEU A N 1
ATOM 3113 C CA . LEU A 1 421 ? -0.428 -11.130 -10.627 1.00 98.44 421 LEU A CA 1
ATOM 3114 C C . LEU A 1 421 ? -0.978 -12.512 -10.244 1.00 98.44 421 LEU A C 1
ATOM 3116 O O . LEU A 1 421 ? -1.687 -12.619 -9.249 1.00 98.44 421 LEU A O 1
ATOM 3120 N N . ARG A 1 422 ? -0.621 -13.577 -10.973 1.00 98.06 422 ARG A N 1
ATOM 3121 C CA . ARG A 1 422 ? -1.082 -14.938 -10.654 1.00 98.06 422 ARG A CA 1
ATOM 3122 C C . ARG A 1 422 ? -0.657 -15.407 -9.246 1.00 98.06 422 ARG A C 1
ATOM 3124 O O . ARG A 1 422 ? -1.551 -15.626 -8.431 1.00 98.06 422 ARG A O 1
ATOM 3131 N N . PRO A 1 423 ? 0.647 -15.547 -8.919 1.00 98.00 423 PRO A N 1
ATOM 3132 C CA . PRO A 1 423 ? 1.053 -15.982 -7.580 1.00 98.00 423 PRO A CA 1
ATOM 3133 C C . PRO A 1 423 ? 0.630 -14.978 -6.499 1.00 98.00 423 PRO A C 1
ATOM 3135 O O . PRO A 1 423 ? 0.363 -15.370 -5.370 1.00 98.00 423 PRO A O 1
ATOM 3138 N N . TYR A 1 424 ? 0.496 -13.692 -6.836 1.00 98.25 424 TYR A N 1
ATOM 3139 C CA . TYR A 1 424 ? -0.046 -12.695 -5.916 1.00 98.25 424 TYR A CA 1
ATOM 3140 C C . TYR A 1 424 ? -1.521 -12.941 -5.567 1.00 98.25 424 TYR A C 1
ATOM 3142 O O . TYR A 1 424 ? -1.869 -12.867 -4.395 1.00 98.25 424 TYR A O 1
ATOM 3150 N N . VAL A 1 425 ? -2.382 -13.296 -6.529 1.00 98.25 425 VAL A N 1
ATOM 3151 C CA . VAL A 1 425 ? -3.778 -13.692 -6.251 1.00 98.25 425 VAL A CA 1
ATOM 3152 C C . VAL A 1 425 ? -3.833 -14.968 -5.405 1.00 98.25 425 VAL A C 1
ATOM 3154 O O . VAL A 1 425 ? -4.640 -15.039 -4.481 1.00 98.25 425 VAL A O 1
ATOM 3157 N N . GLU A 1 426 ? -2.955 -15.940 -5.667 1.00 97.62 426 GLU A N 1
ATOM 3158 C CA . GLU A 1 426 ? -2.834 -17.168 -4.865 1.00 97.62 426 GLU A CA 1
ATOM 3159 C C . GLU A 1 426 ? -2.447 -16.844 -3.398 1.00 97.62 426 GLU A C 1
ATOM 3161 O O . GLU A 1 426 ? -3.084 -17.342 -2.467 1.00 97.62 426 GLU A O 1
ATOM 3166 N N . VAL A 1 427 ? -1.484 -15.937 -3.177 1.00 96.44 427 VAL A N 1
ATOM 3167 C CA . VAL A 1 427 ? -1.091 -15.449 -1.836 1.00 96.44 427 VAL A CA 1
ATOM 3168 C C . VAL A 1 427 ? -2.203 -14.636 -1.168 1.00 96.44 427 VAL A C 1
ATOM 3170 O O . VAL A 1 427 ? -2.499 -14.871 0.003 1.00 96.44 427 VAL A O 1
ATOM 3173 N N . LEU A 1 428 ? -2.854 -13.718 -1.893 1.00 95.38 428 LEU A N 1
ATOM 3174 C CA . LEU A 1 428 ? -3.979 -12.933 -1.375 1.00 95.38 428 LEU A CA 1
ATOM 3175 C C . LEU A 1 428 ? -5.124 -13.838 -0.902 1.00 95.38 428 LEU A C 1
ATOM 3177 O O . LEU A 1 428 ? -5.674 -13.601 0.168 1.00 95.38 428 LEU A O 1
ATOM 3181 N N . ALA A 1 429 ? -5.461 -14.886 -1.657 1.00 94.25 429 ALA A N 1
ATOM 3182 C CA . ALA A 1 429 ? -6.487 -15.846 -1.256 1.00 94.25 429 ALA A CA 1
ATOM 3183 C C . ALA A 1 429 ? -6.085 -16.633 0.005 1.00 94.25 429 ALA A C 1
ATOM 3185 O O . ALA A 1 429 ? -6.916 -16.858 0.884 1.00 94.25 429 ALA A O 1
ATOM 3186 N N . ALA A 1 430 ? -4.808 -17.015 0.130 1.00 94.12 430 ALA A N 1
ATOM 3187 C CA . ALA A 1 430 ? -4.295 -17.740 1.293 1.00 94.12 430 ALA A CA 1
ATOM 3188 C C . ALA A 1 430 ? -4.236 -16.881 2.574 1.00 94.12 430 ALA A C 1
ATOM 3190 O O . ALA A 1 430 ? -4.508 -17.389 3.665 1.00 94.12 430 ALA A O 1
ATOM 3191 N N . SER A 1 431 ? -3.905 -15.589 2.460 1.00 89.12 431 SER A N 1
ATOM 3192 C CA . SER A 1 431 ? -3.820 -14.662 3.600 1.00 89.12 431 SER A CA 1
ATOM 3193 C C . SER A 1 431 ? -5.096 -13.850 3.856 1.00 89.12 431 SER A C 1
ATOM 3195 O O . SER A 1 431 ? -5.154 -13.077 4.808 1.00 89.12 431 SER A O 1
ATOM 3197 N N . GLY A 1 432 ? -6.113 -13.953 2.997 1.00 89.12 432 GLY A N 1
ATOM 3198 C CA . GLY A 1 432 ? -7.250 -13.024 2.989 1.00 89.12 432 GLY A CA 1
ATOM 3199 C C . GLY A 1 432 ? -6.874 -11.596 2.556 1.00 89.12 432 GLY A C 1
ATOM 3200 O O . GLY A 1 432 ? -7.638 -10.655 2.782 1.00 89.12 432 GLY A O 1
ATOM 3201 N N . GLY A 1 433 ? -5.684 -11.418 1.977 1.00 86.81 433 GLY A N 1
ATOM 3202 C CA . GLY A 1 433 ? -5.034 -10.132 1.747 1.00 86.81 433 GLY A CA 1
ATOM 3203 C C . GLY A 1 433 ? -4.580 -9.434 3.030 1.00 86.81 433 GLY A C 1
ATOM 3204 O O . GLY A 1 433 ? -4.099 -8.304 2.960 1.00 86.81 433 GLY A O 1
ATOM 3205 N N . VAL A 1 434 ? -4.700 -10.096 4.186 1.00 85.44 434 VAL A N 1
ATOM 3206 C CA . VAL A 1 434 ? -4.109 -9.630 5.437 1.00 85.44 434 VAL A CA 1
ATOM 3207 C C . VAL A 1 434 ? -2.605 -9.767 5.291 1.00 85.44 434 VAL A C 1
ATOM 3209 O O . VAL A 1 434 ? -2.050 -10.862 5.182 1.00 85.44 434 VAL A O 1
ATOM 3212 N N . VAL A 1 435 ? -1.949 -8.619 5.254 1.00 85.38 435 VAL A N 1
ATOM 3213 C CA . VAL A 1 435 ? -0.557 -8.545 5.649 1.00 85.38 435 VAL A CA 1
ATOM 3214 C C . VAL A 1 435 ? -0.529 -8.628 7.187 1.00 85.38 435 VAL A C 1
ATOM 3216 O O . VAL A 1 435 ? -1.429 -8.087 7.826 1.00 85.38 435 VAL A O 1
ATOM 3219 N N . PRO A 1 436 ? 0.450 -9.308 7.803 1.00 82.31 436 PRO A N 1
ATOM 3220 C CA . PRO A 1 436 ? 1.368 -8.608 8.681 1.00 82.31 436 PRO A CA 1
ATOM 3221 C C . PRO A 1 436 ? 0.859 -7.307 9.385 1.00 82.31 436 PRO A C 1
ATOM 3223 O O . PRO A 1 436 ? 0.541 -6.353 8.684 1.00 82.31 436 PRO A O 1
ATOM 3226 N N . GLU A 1 437 ? 0.942 -7.168 10.726 1.00 82.69 437 GLU A N 1
ATOM 3227 C CA . GLU A 1 437 ? 0.626 -5.901 11.461 1.00 82.69 437 GLU A CA 1
ATOM 3228 C C . GLU A 1 437 ? 1.758 -5.401 12.406 1.00 82.69 437 GLU A C 1
ATOM 3230 O O . GLU A 1 437 ? 2.581 -6.192 12.864 1.00 82.69 437 GLU A O 1
ATOM 3235 N N . PHE A 1 438 ? 1.806 -4.090 12.723 1.00 82.00 438 PHE A N 1
ATOM 3236 C CA . PHE A 1 438 ? 2.770 -3.481 13.670 1.00 82.00 438 PHE A CA 1
ATOM 3237 C C . PHE A 1 438 ? 2.198 -2.310 14.487 1.00 82.00 438 PHE A C 1
ATOM 3239 O O . PHE A 1 438 ? 1.192 -1.706 14.120 1.00 82.00 438 PHE A O 1
ATOM 3246 N N . VAL A 1 439 ? 2.901 -1.921 15.560 1.00 83.69 439 VAL A N 1
ATOM 3247 C CA . VAL A 1 439 ? 2.627 -0.686 16.313 1.00 83.69 439 VAL A CA 1
ATOM 3248 C C . VAL A 1 439 ? 3.921 0.075 16.626 1.00 83.69 439 VAL A C 1
ATOM 3250 O O . VAL A 1 439 ? 4.941 -0.523 16.964 1.00 83.69 439 VAL A O 1
ATOM 3253 N N . ASN A 1 440 ? 3.886 1.407 16.530 1.00 83.19 440 ASN A N 1
ATOM 3254 C CA . ASN A 1 440 ? 5.030 2.279 16.828 1.00 83.19 440 ASN A CA 1
ATOM 3255 C C . ASN A 1 440 ? 4.614 3.476 17.712 1.00 83.19 440 ASN A C 1
ATOM 3257 O O . ASN A 1 440 ? 4.503 4.612 17.233 1.00 83.19 440 ASN A O 1
ATOM 3261 N N . PRO A 1 441 ? 4.327 3.223 19.001 1.00 82.75 441 PRO A N 1
ATOM 3262 C CA . PRO A 1 441 ? 3.808 4.225 19.919 1.00 82.75 441 PRO A CA 1
ATOM 3263 C C . PRO A 1 441 ? 4.856 5.278 20.283 1.00 82.75 441 PRO A C 1
ATOM 3265 O O . PRO A 1 441 ? 6.000 4.988 20.638 1.00 82.75 441 PRO A O 1
ATOM 3268 N N . LYS A 1 442 ? 4.441 6.547 20.278 1.00 84.81 442 LYS A N 1
ATOM 3269 C CA . LYS A 1 442 ? 5.284 7.659 20.739 1.00 84.81 442 LYS A CA 1
ATOM 3270 C C . LYS A 1 442 ? 5.109 7.850 22.240 1.00 84.81 442 LYS A C 1
ATOM 3272 O O . LYS A 1 442 ? 4.366 8.735 22.653 1.00 84.81 442 LYS A O 1
ATOM 3277 N N . TYR A 1 443 ? 5.790 7.037 23.043 1.00 83.56 443 TYR A N 1
ATOM 3278 C CA . TYR A 1 443 ? 5.697 7.077 24.507 1.00 83.56 443 TYR A CA 1
ATOM 3279 C C . TYR A 1 443 ? 5.973 8.469 25.111 1.00 83.56 443 TYR A C 1
ATOM 3281 O O . TYR A 1 443 ? 6.831 9.220 24.621 1.00 83.56 443 TYR A O 1
ATOM 3289 N N . SER A 1 444 ? 5.242 8.810 26.179 1.00 84.62 444 SER A N 1
ATOM 3290 C CA . SER A 1 444 ? 5.399 10.047 26.966 1.00 84.62 444 SER A CA 1
ATOM 3291 C C . SER A 1 444 ? 6.785 10.152 27.600 1.00 84.62 444 SER A C 1
ATOM 3293 O O . SER A 1 444 ? 7.451 11.183 27.471 1.00 84.62 444 SER A O 1
ATOM 3295 N N . ASP A 1 445 ? 7.227 9.056 28.209 1.00 83.00 445 ASP A N 1
ATOM 3296 C CA . ASP A 1 445 ? 8.388 8.954 29.088 1.00 83.00 445 ASP A CA 1
ATOM 3297 C C . ASP A 1 445 ? 8.996 7.533 29.052 1.00 83.00 445 ASP A C 1
ATOM 3299 O O . ASP A 1 445 ? 8.583 6.669 28.275 1.00 83.00 445 ASP A O 1
ATOM 3303 N N . ALA A 1 446 ? 10.010 7.292 29.888 1.00 81.19 446 ALA A N 1
ATOM 3304 C CA . ALA A 1 446 ? 10.764 6.040 29.918 1.00 81.19 446 ALA A CA 1
ATOM 3305 C C . ALA A 1 446 ? 9.989 4.827 30.476 1.00 81.19 446 ALA A C 1
ATOM 3307 O O . ALA A 1 446 ? 10.419 3.700 30.241 1.00 81.19 446 ALA A O 1
ATOM 3308 N N . SER A 1 447 ? 8.859 5.018 31.173 1.00 80.00 447 SER A N 1
ATOM 3309 C CA . SER A 1 447 ? 8.033 3.905 31.679 1.00 80.00 447 SER A CA 1
ATOM 3310 C C . SER A 1 447 ? 7.306 3.140 30.570 1.00 80.00 447 SER A C 1
ATOM 3312 O O . SER A 1 447 ? 6.879 2.007 30.791 1.00 80.00 447 SER A O 1
ATOM 3314 N N . ARG A 1 448 ? 7.167 3.753 29.382 1.00 80.81 448 ARG A N 1
ATOM 3315 C CA . ARG A 1 448 ? 6.451 3.202 28.218 1.00 80.81 448 ARG A CA 1
ATOM 3316 C C . ARG A 1 448 ? 4.991 2.804 28.510 1.00 80.81 448 ARG A C 1
ATOM 3318 O O . ARG A 1 448 ? 4.465 1.887 27.889 1.00 80.81 448 ARG A O 1
ATOM 3325 N N . SER A 1 449 ? 4.344 3.491 29.452 1.00 77.31 449 SER A N 1
ATOM 3326 C CA . SER A 1 449 ? 2.950 3.240 29.853 1.00 77.31 449 SER A CA 1
ATOM 3327 C C . SER A 1 449 ? 1.936 4.093 29.074 1.00 77.31 449 SER A C 1
ATOM 3329 O O . SER A 1 449 ? 0.963 3.561 28.544 1.00 77.31 449 SER A O 1
ATOM 3331 N N . GLY A 1 450 ? 2.188 5.402 28.959 1.00 80.75 450 GLY A N 1
ATOM 3332 C CA . GLY A 1 450 ? 1.355 6.359 28.224 1.00 80.75 450 GLY A CA 1
ATOM 3333 C C . GLY A 1 450 ? 1.964 6.825 26.897 1.00 80.75 450 GLY A C 1
ATOM 3334 O O . GLY A 1 450 ? 3.174 6.720 26.663 1.00 80.75 450 GLY A O 1
ATOM 3335 N N . PHE A 1 451 ? 1.124 7.376 26.017 1.00 88.25 451 PHE A N 1
ATOM 3336 C CA . PHE A 1 451 ? 1.536 7.934 24.725 1.00 88.25 451 PHE A CA 1
ATOM 3337 C C . PHE A 1 451 ? 1.455 9.471 24.707 1.00 88.25 451 PHE A C 1
ATOM 3339 O O . PHE A 1 451 ? 0.625 10.084 25.370 1.00 88.25 451 PHE A O 1
ATOM 3346 N N . LYS A 1 452 ? 2.291 10.118 23.885 1.00 86.38 452 LYS A N 1
ATOM 3347 C CA . LYS A 1 452 ? 2.264 11.577 23.631 1.00 86.38 452 LYS A CA 1
ATOM 3348 C C . LYS A 1 452 ? 1.055 12.023 22.813 1.00 86.38 452 LYS A C 1
ATOM 3350 O O . LYS A 1 452 ? 0.702 13.198 22.835 1.00 86.38 452 LYS A O 1
ATOM 3355 N N . LYS A 1 453 ? 0.494 11.101 22.033 1.00 86.75 453 LYS A N 1
ATOM 3356 C CA . LYS A 1 453 ? -0.733 11.211 21.239 1.00 86.75 453 LYS A CA 1
ATOM 3357 C C . LYS A 1 453 ? -1.320 9.801 21.109 1.00 86.75 453 LYS A C 1
ATOM 3359 O O . LYS A 1 453 ? -0.524 8.859 21.141 1.00 86.75 453 LYS A O 1
ATOM 3364 N N . PRO A 1 454 ? -2.641 9.651 20.909 1.00 88.62 454 PRO A N 1
ATOM 3365 C CA . PRO A 1 454 ? -3.221 8.378 20.502 1.00 88.62 454 PRO A CA 1
ATOM 3366 C C . PRO A 1 454 ? -2.439 7.778 19.328 1.00 88.62 454 PRO A C 1
ATOM 3368 O O . PRO A 1 454 ? -2.074 8.511 18.402 1.00 88.62 454 PRO A O 1
ATOM 3371 N N . THR A 1 455 ? -2.112 6.491 19.430 1.00 84.25 455 THR A N 1
ATOM 3372 C CA . THR A 1 455 ? -1.230 5.782 18.489 1.00 84.25 455 THR A CA 1
ATOM 3373 C C . THR A 1 455 ? -2.017 5.094 17.393 1.00 84.25 455 THR A C 1
ATOM 3375 O O . THR A 1 455 ? -3.067 4.477 17.676 1.00 84.25 455 THR A O 1
#

Nearest PDB structures (foldseek):
  2yqh-assembly1_A  TM=8.196E-01  e=2.901E-21  Candida albicans
  6z2f-assembly1_A  TM=8.075E-01  e=6.517E-21  Homo sapiens
  2yqj-assembly1_A  TM=7.836E-01  e=7.316E-21  Candida albicans
  2yqj-assembly2_B  TM=7.719E-01  e=2.901E-21  Candida albicans
  2yqc-assembly1_A  TM=8.235E-01  e=2.929E-20  Candida albicans

Organism: Emiliania huxleyi (NCBI:txid2903)

Radius of gyration: 25.87 Å; Cα contacts (8 Å, |Δi|>4): 719; chains: 1; bounding box: 91×52×63 Å

Sequence (455 aa):
GSTVQENMSEISVSASSGLTEDQLDRLAGLERLDALDRRDRRDACAAAEAAAVRLGRLDRLDSFDAEAQGRALLKRLVDECGQEHLVSGWPRDREASADERRLQSQLLALHRSLAGGLDGYVCRARELLEASRLGRNPLDGYRPSLPVGETLDFGRGAFLKYEEEGLAAMRGAAFVLVAGGLGERLGASGIKLDLPAELATGTSFLALYAQHILALGAAAGSAACLPLVLMTSDDTHARTLASLEAGDYFGLDRRRVFLLRQQAVPCLADAGAALAVDPSDASRVLTKPNGHGEVHRLLHSSGLAAKLHGDGCTHLVFFQDTNGLVFNAVPAALGVSVRRGLALNFVSVRRRAGDASGALIELVRERGGGDGGGRVLANVEYNQLEPLLRAASAGASGDEPDPATGWSPYPGNCNQLVVALRPYVEVLAASGGVVPEFVNPKYSDASRSGFKKPT

Foldseek 3Di:
DDQDFDDFDDDFDDDDDDDDPVVVVVVVPPPDDDDDDPVVNVVVVVVVVVVVVVVVVVVVVVLVVLLVQLVVQVVCCVPPVVQVLLCPPPDPPDDDDPLRSLLSNVQSVQQVQDDVGPSVVSVVLLVQLVCVLVVPDPLPQWFWDFDDDDDDDFPDDLLVVLLVLLLLQLLQEAEEEEFADDCVVVVDPAGQQQQQLDDPVSQGNQLLVQVLQVVSCVSNVHPDRHAYEYEYEPRHQVRVVVVCVVCVVNPGDPVRYHYQYAYWHFFAWWSSRHGDADPVRSSHTDTDGQDRLCSLLSCLVVCVLVVSVVVRRFKYKYAYNRDSCCSSRNSSQSSRCVVVVPQKDFDFAFAAQLDQFWFWTWIWRDDDDPDDTDTDTDTGGSVRQQVSNCVNVVNPDGQHADPVPNTRSTTGTNRIMMHGSVVSNVVCVGRSSDITHHDDFQAPDSSRTGGPDGD

pLDDT: mean 84.4, std 18.67, range [19.11, 98.75]

Solvent-accessible surface area (backbone atoms only — not comparable to full-atom values): 25390 Å² total; per-residue (Å²): 134,86,82,70,65,72,70,60,59,77,89,69,80,90,90,86,84,83,89,60,69,80,67,55,63,67,67,70,69,79,85,79,75,93,87,65,54,80,65,56,49,50,56,51,48,53,49,50,51,53,47,51,56,49,48,62,46,47,57,49,50,56,49,52,49,49,51,50,52,10,51,52,48,52,50,45,36,31,78,74,57,64,34,57,72,78,56,63,91,59,79,89,88,65,83,78,50,75,51,54,50,48,31,24,51,50,53,43,54,45,26,72,73,38,82,70,25,52,64,44,44,41,53,52,45,32,56,40,37,47,37,53,62,74,62,64,61,92,62,70,76,48,40,81,42,79,59,90,83,82,92,65,57,85,88,34,75,70,28,51,53,21,28,55,52,8,33,68,52,43,64,20,36,29,38,36,37,51,41,57,56,70,22,57,94,80,74,35,96,50,49,43,39,69,40,53,73,46,85,89,84,50,50,19,34,51,51,52,52,38,47,51,50,52,51,49,21,57,74,30,70,31,90,59,70,54,34,39,35,37,34,18,18,83,87,25,39,70,55,56,50,49,55,33,60,76,46,59,44,53,77,50,57,68,94,37,53,43,82,46,70,51,66,63,38,77,20,28,42,37,50,77,35,32,74,22,51,35,95,91,40,73,51,36,75,36,64,40,78,80,54,79,63,50,54,46,26,50,34,40,75,70,41,50,50,58,48,42,43,74,77,57,35,48,31,39,39,35,36,58,51,86,58,78,73,54,66,81,46,47,34,28,53,43,13,50,28,64,76,69,67,38,62,66,42,77,49,63,43,91,24,54,46,80,44,94,50,29,26,40,33,26,36,36,31,71,76,68,83,95,56,82,48,49,76,44,83,40,76,38,29,44,76,51,39,42,58,50,36,17,62,65,47,77,62,75,44,58,63,51,51,36,91,90,78,67,29,22,79,45,36,23,58,65,72,30,38,41,31,29,35,65,68,47,43,56,48,24,67,58,35,58,13,56,64,40,56,69,65,72,71,54,48,66,56,94,83,50,53,48,41,71,53,66,74